Protein AF-A0A2S7T7I4-F1 (afdb_monomer_lite)

Secondary structure (DSSP, 8-state):
-HHHHT-TT----GGG-SSPPPHHHHHHHHHHHHHHHHHHHHHHHHHHHHHH-PPPHHHHHHHHTTSB-S-TTSTTB-TTSBPPBTTTEEEPPTT-TTS-TTSTTTTSEEEEEE--GGG-S-TTT----EEEEEGGG---SS-GGGSS-SS--SS-HHHHHHHHHHHHHHHHHT-SBPGGG-EEEEE-TTSS-SSS---SS-EEEEESBHHHHHHHHHHHHHHTTSS-GGGTHHHHHHHHHHHHHHHHHHHHHHTT-----TTSEEEEEE--SSTT---EEEEEEESS---EEEEETTEEEEESSEEEEEEEPSEEEEEEEEETTEEEEEEEEEEEEPPPPP-EEEEEE-TTSSEEEEEEEE--SPEEEEETTEEEEEESSSEEEEEPPSSEEEEEE-SSGGG-EEEEEEPPTTS-EEESSSBSSEEEEE----SEEEEEEEEETTS-EEEEEEEEEBTTBEEEE-TTSPSEEEEEEE-STT--EEEEEE-

Structure (mmCIF, N/CA/C/O backbone):
data_AF-A0A2S7T7I4-F1
#
_entry.id   AF-A0A2S7T7I4-F1
#
loop_
_atom_site.group_PDB
_atom_site.id
_atom_site.type_symbol
_atom_site.label_atom_id
_atom_site.label_alt_id
_atom_site.label_comp_id
_atom_site.label_asym_id
_atom_site.label_entity_id
_atom_site.label_seq_id
_atom_site.pdbx_PDB_ins_code
_atom_site.Cartn_x
_atom_site.Cartn_y
_atom_site.Cartn_z
_atom_site.occupancy
_atom_site.B_iso_or_equiv
_atom_site.auth_seq_id
_atom_site.auth_comp_id
_atom_site.auth_asym_id
_atom_site.auth_atom_id
_atom_site.pdbx_PDB_model_num
ATOM 1 N N . MET A 1 1 ? -4.030 12.729 -11.050 1.00 90.19 1 MET A N 1
ATOM 2 C CA . MET A 1 1 ? -5.182 13.279 -10.309 1.00 90.19 1 MET A CA 1
ATOM 3 C C . MET A 1 1 ? -5.536 14.670 -10.814 1.00 90.19 1 MET A C 1
ATOM 5 O O . MET A 1 1 ? -6.494 14.743 -11.556 1.00 90.19 1 MET A O 1
ATOM 9 N N . ASN A 1 2 ? -4.744 15.720 -10.558 1.00 94.31 2 ASN A N 1
ATOM 10 C CA . ASN A 1 2 ? -5.088 17.102 -10.966 1.00 94.31 2 ASN A CA 1
ATOM 11 C C . ASN A 1 2 ? -5.474 17.249 -12.443 1.00 94.31 2 ASN A C 1
ATOM 13 O O . ASN A 1 2 ? -6.540 17.762 -12.735 1.00 94.31 2 ASN A O 1
ATOM 17 N N . TYR A 1 3 ? -4.688 16.678 -13.365 1.00 95.38 3 TYR A N 1
ATOM 18 C CA . TYR A 1 3 ? -5.033 16.669 -14.795 1.00 95.38 3 TYR A CA 1
ATOM 19 C C . TYR A 1 3 ? -6.455 16.154 -15.079 1.00 95.38 3 TYR A C 1
ATOM 21 O O . TYR A 1 3 ? -7.136 16.678 -15.948 1.00 95.38 3 TYR A O 1
ATOM 29 N N . VAL A 1 4 ? -6.905 15.135 -14.340 1.00 96.69 4 VAL A N 1
ATOM 30 C CA . VAL A 1 4 ? -8.260 14.579 -14.443 1.00 96.69 4 VAL A CA 1
ATOM 31 C C . VAL A 1 4 ? -9.262 15.493 -13.737 1.00 96.69 4 VAL A C 1
ATOM 33 O O . VAL A 1 4 ? -10.273 15.843 -14.334 1.00 96.69 4 VAL A O 1
ATOM 36 N N . SER A 1 5 ? -8.990 15.913 -12.499 1.00 96.00 5 SER A N 1
ATOM 37 C CA . SER A 1 5 ? -9.888 16.766 -11.701 1.00 96.00 5 SER A CA 1
ATOM 38 C C . SER A 1 5 ? -10.201 18.112 -12.357 1.00 96.00 5 SER A C 1
ATOM 40 O O . SER A 1 5 ? -11.340 18.572 -12.283 1.00 96.00 5 SER A O 1
ATOM 42 N N . ASP A 1 6 ? -9.203 18.718 -12.999 1.00 96.00 6 ASP A N 1
ATOM 43 C CA . ASP A 1 6 ? -9.274 20.061 -13.582 1.00 96.00 6 ASP A CA 1
ATOM 44 C C . ASP A 1 6 ? -9.729 20.040 -15.048 1.00 96.00 6 ASP A C 1
ATOM 46 O O . ASP A 1 6 ? -9.914 21.091 -15.668 1.00 96.00 6 ASP A O 1
ATOM 50 N N . HIS A 1 7 ? -9.901 18.851 -15.635 1.00 96.81 7 HIS A N 1
ATOM 51 C CA . HIS A 1 7 ? -10.297 18.737 -17.029 1.00 96.81 7 HIS A CA 1
ATOM 52 C C . HIS A 1 7 ? -11.724 19.282 -17.235 1.00 96.81 7 HIS A C 1
ATOM 54 O O . HIS A 1 7 ? -12.641 18.863 -16.525 1.00 96.81 7 HIS A O 1
ATOM 60 N N . PRO A 1 8 ? -11.983 20.131 -18.251 1.00 96.00 8 PRO A N 1
ATOM 61 C CA . PRO A 1 8 ? -13.304 20.739 -18.464 1.00 96.00 8 PRO A CA 1
ATOM 62 C C . PRO A 1 8 ? -14.451 19.744 -18.693 1.00 96.00 8 PRO A C 1
ATOM 64 O O . PRO A 1 8 ? -15.617 20.089 -18.528 1.00 96.00 8 PRO A O 1
ATOM 67 N N . GLN A 1 9 ? -14.128 18.520 -19.118 1.00 96.12 9 GLN A N 1
ATOM 68 C CA . GLN A 1 9 ? -15.103 17.444 -19.341 1.00 96.12 9 GLN A CA 1
ATOM 69 C C . GLN A 1 9 ? -15.303 16.529 -18.123 1.00 96.12 9 GLN A C 1
ATOM 71 O O . GLN A 1 9 ? -16.079 15.579 -18.208 1.00 96.12 9 GLN A O 1
ATOM 76 N N . THR A 1 10 ? -14.626 16.787 -17.004 1.00 96.56 10 THR A N 1
ATOM 77 C CA . THR A 1 10 ? -14.820 16.016 -15.774 1.00 96.56 10 THR A CA 1
ATOM 78 C C . THR A 1 10 ? -16.104 16.445 -15.090 1.00 96.56 10 THR A C 1
ATOM 80 O O . THR A 1 10 ? -16.271 17.595 -14.686 1.00 96.56 10 THR A O 1
ATOM 83 N N . VAL A 1 11 ? -17.022 15.496 -14.930 1.00 95.88 11 VAL A N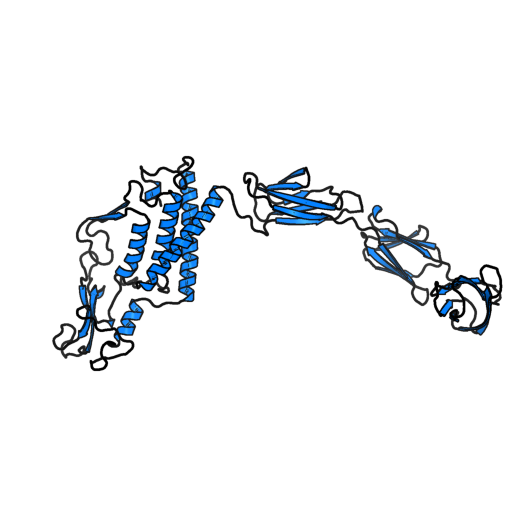 1
ATOM 84 C CA . VAL A 1 11 ? -18.246 15.691 -14.153 1.00 95.88 11 VAL A CA 1
ATOM 85 C C . VAL A 1 11 ? -17.977 15.206 -12.734 1.00 95.88 11 VAL A C 1
ATOM 87 O O . VAL A 1 11 ? -17.800 14.011 -12.515 1.00 95.88 11 VAL A O 1
ATOM 90 N N . LYS A 1 12 ? -17.946 16.129 -11.767 1.00 97.06 12 LYS A N 1
ATOM 91 C CA . LYS A 1 12 ? -17.581 15.844 -10.371 1.00 97.06 12 LYS A CA 1
ATOM 92 C C . LYS A 1 12 ? -18.700 15.119 -9.614 1.00 97.06 12 LYS A C 1
ATOM 94 O O . LYS A 1 12 ? -19.412 15.706 -8.804 1.00 97.06 12 LYS A O 1
ATOM 99 N N . ARG A 1 13 ? -18.865 13.833 -9.925 1.00 96.62 13 ARG A N 1
ATOM 100 C CA . ARG A 1 13 ? -19.711 12.856 -9.227 1.00 96.62 13 ARG A CA 1
ATOM 101 C C . ARG A 1 13 ? -18.819 11.731 -8.718 1.00 96.62 13 ARG A C 1
ATOM 103 O O . ARG A 1 13 ? -18.127 11.098 -9.512 1.00 96.62 13 ARG A O 1
ATOM 110 N N . ILE A 1 14 ? -18.820 11.492 -7.412 1.00 96.00 14 ILE A N 1
ATOM 111 C CA . ILE A 1 14 ? -18.028 10.412 -6.811 1.00 96.00 14 ILE A CA 1
ATOM 112 C C . ILE A 1 14 ? -18.575 9.069 -7.316 1.00 96.00 14 ILE A C 1
ATOM 114 O O . ILE A 1 14 ? -19.791 8.882 -7.376 1.00 96.00 14 ILE A O 1
ATOM 118 N N . LYS A 1 15 ? -17.698 8.150 -7.733 1.00 96.44 15 LYS A N 1
ATOM 119 C CA . LYS A 1 15 ? -18.071 6.879 -8.387 1.00 96.44 15 LYS A CA 1
ATOM 120 C C . LYS A 1 15 ? -18.861 7.066 -9.695 1.00 96.44 15 LYS A C 1
ATOM 122 O O . LYS A 1 15 ? -19.586 6.165 -10.113 1.00 96.44 15 LYS A O 1
ATOM 127 N N . GLY A 1 16 ? -18.796 8.246 -10.320 1.00 94.25 16 GLY A N 1
ATOM 128 C CA . GLY A 1 16 ? -19.509 8.563 -11.566 1.00 94.25 16 GLY A CA 1
ATOM 129 C C . GLY A 1 16 ? -21.034 8.674 -11.433 1.00 94.25 16 GLY A C 1
ATOM 130 O O . GLY A 1 16 ? -21.740 8.787 -12.436 1.00 94.25 16 GLY A O 1
ATOM 131 N N . SER A 1 17 ? -21.572 8.655 -10.210 1.00 91.31 17 SER A N 1
ATOM 132 C CA . SER A 1 17 ? -23.015 8.648 -9.934 1.00 91.31 17 SER A CA 1
ATOM 133 C C . SER A 1 17 ? -23.371 9.510 -8.713 1.00 91.31 17 SER A C 1
ATOM 135 O O . SER A 1 17 ? -22.506 10.136 -8.111 1.00 91.31 17 SER A O 1
ATOM 137 N N . GLY A 1 18 ? -24.657 9.614 -8.365 1.00 89.81 18 GLY A N 1
ATOM 138 C CA . GLY A 1 18 ? -25.099 10.446 -7.236 1.00 89.81 18 GLY A CA 1
ATOM 139 C C . GLY A 1 18 ? -25.110 11.940 -7.560 1.00 89.81 18 GLY A C 1
ATOM 140 O O . GLY A 1 18 ? -25.238 12.304 -8.726 1.00 89.81 18 GLY A O 1
ATOM 141 N N . GLU A 1 19 ? -25.036 12.809 -6.550 1.00 92.44 19 GLU A N 1
ATOM 142 C CA . GLU A 1 19 ? -25.083 14.271 -6.706 1.00 92.44 19 GLU A CA 1
ATOM 143 C C . GLU A 1 19 ? -23.752 14.871 -7.184 1.00 92.44 19 GLU A C 1
ATOM 145 O O . GLU A 1 19 ? -22.698 14.242 -7.109 1.00 92.44 19 GLU A O 1
ATOM 150 N N . LEU A 1 20 ? -23.812 16.094 -7.725 1.00 96.56 20 LEU A N 1
ATOM 151 C CA . LEU A 1 20 ? -22.598 16.854 -8.017 1.00 96.56 20 LEU A CA 1
ATOM 152 C C . LEU A 1 20 ? -21.998 17.333 -6.701 1.00 96.56 20 LEU A C 1
ATOM 154 O O . LEU A 1 20 ? -22.704 17.937 -5.895 1.00 96.56 20 LEU A O 1
ATOM 158 N N . VAL A 1 21 ? -20.701 17.111 -6.525 1.00 97.25 21 VAL A N 1
ATOM 159 C CA . VAL A 1 21 ? -19.963 17.618 -5.368 1.00 97.25 21 VAL A CA 1
ATOM 160 C C . VAL A 1 21 ? -19.244 18.919 -5.713 1.00 97.25 21 VAL A C 1
ATOM 162 O O . VAL A 1 21 ? -18.964 19.211 -6.878 1.00 97.25 21 VAL A O 1
ATOM 165 N N . SER A 1 22 ? -18.948 19.718 -4.688 1.00 97.69 22 SER A N 1
ATOM 166 C CA . SER A 1 22 ? -18.117 20.917 -4.852 1.00 97.69 22 SER A CA 1
ATOM 167 C C . SER A 1 22 ? -16.674 20.555 -5.220 1.00 97.69 22 SER A C 1
ATOM 169 O O . SER A 1 22 ? -16.217 19.449 -4.937 1.00 97.69 22 SER A O 1
ATOM 171 N N . ASP A 1 23 ? -15.926 21.505 -5.790 1.00 96.81 23 ASP A N 1
ATOM 172 C CA . ASP A 1 23 ? -14.501 21.311 -6.094 1.00 96.81 23 ASP A CA 1
ATOM 173 C C . ASP A 1 23 ? -13.697 20.920 -4.851 1.00 96.81 23 ASP A C 1
ATOM 175 O O . ASP A 1 23 ? -12.910 19.981 -4.895 1.00 96.81 23 ASP A O 1
ATOM 179 N N . LEU A 1 24 ? -13.961 21.588 -3.723 1.00 97.50 24 LEU A N 1
ATOM 180 C CA . LEU A 1 24 ? -13.293 21.298 -2.458 1.00 97.50 24 LEU A CA 1
ATOM 181 C C . LEU A 1 24 ? -13.583 19.872 -1.979 1.00 97.50 24 LEU A C 1
ATOM 183 O O . LEU A 1 24 ? -12.673 19.164 -1.557 1.00 97.50 24 LEU A O 1
ATOM 187 N N . GLU A 1 25 ? -14.844 19.447 -2.033 1.00 97.06 25 GLU A N 1
ATOM 188 C CA . GLU A 1 25 ? -15.222 18.096 -1.623 1.00 97.06 25 GLU A CA 1
ATOM 189 C C . GLU A 1 25 ? -14.610 17.035 -2.546 1.00 97.06 25 GLU A C 1
ATOM 191 O O . GLU A 1 25 ? -14.086 16.034 -2.056 1.00 97.06 25 GLU A O 1
ATOM 196 N N . TRP A 1 26 ? -14.628 17.271 -3.862 1.00 97.94 26 TRP A N 1
ATOM 197 C CA . TRP A 1 26 ? -13.966 16.414 -4.845 1.00 97.94 26 TRP A CA 1
ATOM 198 C C . TRP A 1 26 ? -12.483 16.253 -4.527 1.00 97.94 26 TRP A C 1
ATOM 200 O O . TRP A 1 26 ? -12.007 15.126 -4.421 1.00 97.94 26 TRP A O 1
ATOM 210 N N . ASP A 1 27 ? -11.766 17.358 -4.324 1.00 97.50 27 ASP A N 1
ATOM 211 C CA . ASP A 1 27 ? -10.329 17.329 -4.070 1.00 97.50 27 ASP A CA 1
ATOM 212 C C . ASP A 1 27 ? -10.009 16.611 -2.758 1.00 97.50 27 ASP A C 1
ATOM 214 O O . ASP A 1 27 ? -9.166 15.714 -2.741 1.00 97.50 27 ASP A O 1
ATOM 218 N N . VAL A 1 28 ? -10.715 16.928 -1.667 1.00 97.25 28 VAL A N 1
ATOM 219 C CA . VAL A 1 28 ? -10.497 16.271 -0.367 1.00 97.25 28 VAL A CA 1
ATOM 220 C C . VAL A 1 28 ? -10.703 14.760 -0.477 1.00 97.25 28 VAL A C 1
ATOM 222 O O . VAL A 1 28 ? -9.839 13.992 -0.048 1.00 97.25 28 VAL A O 1
ATOM 225 N N . LYS A 1 29 ? -11.806 14.318 -1.093 1.00 97.38 29 LYS A N 1
ATOM 226 C CA . LYS A 1 29 ? -12.109 12.890 -1.252 1.00 97.38 29 LYS A CA 1
ATOM 227 C C . LYS A 1 29 ? -11.118 12.197 -2.196 1.00 97.38 29 LYS A C 1
ATOM 229 O O . LYS A 1 29 ? -10.624 11.114 -1.879 1.00 97.38 29 LYS A O 1
ATOM 234 N N . ALA A 1 30 ? -10.763 12.840 -3.310 1.00 97.62 30 ALA A N 1
ATOM 235 C CA . ALA A 1 30 ? -9.796 12.327 -4.279 1.00 97.62 30 ALA A CA 1
ATOM 236 C C . ALA A 1 30 ? -8.415 12.115 -3.647 1.00 97.62 30 ALA A C 1
ATOM 238 O O . ALA A 1 30 ? -7.796 11.064 -3.827 1.00 97.62 30 ALA A O 1
ATOM 239 N N . TYR A 1 31 ? -7.929 13.107 -2.896 1.00 97.94 31 TYR A N 1
ATOM 240 C CA . TYR A 1 31 ? -6.630 13.040 -2.234 1.00 97.94 31 TYR A CA 1
ATOM 241 C C . TYR A 1 31 ? -6.622 12.085 -1.042 1.00 97.94 31 TYR A C 1
ATOM 243 O O . TYR A 1 31 ? -5.597 11.440 -0.829 1.00 97.94 31 TYR A O 1
ATOM 251 N N . LEU A 1 32 ? -7.734 11.939 -0.313 1.00 97.12 32 LEU A N 1
ATOM 252 C CA . LEU A 1 32 ? -7.850 10.927 0.739 1.00 97.12 32 LEU A CA 1
ATOM 253 C C . LEU A 1 32 ? -7.680 9.517 0.154 1.00 97.12 32 LEU A C 1
ATOM 255 O O . LEU A 1 32 ? -6.796 8.778 0.587 1.00 97.12 32 LEU A O 1
ATOM 259 N N . ALA A 1 33 ? -8.465 9.177 -0.874 1.00 97.94 33 ALA A N 1
ATOM 260 C CA . ALA A 1 33 ? -8.401 7.863 -1.515 1.00 97.94 33 ALA A CA 1
ATOM 261 C C . ALA A 1 33 ? -7.038 7.606 -2.176 1.00 97.94 33 ALA A C 1
ATOM 263 O O . ALA A 1 33 ? -6.411 6.569 -1.956 1.00 97.94 33 ALA A O 1
ATOM 264 N N . MET A 1 34 ? -6.544 8.568 -2.962 1.00 98.44 34 MET A N 1
ATOM 265 C CA . MET A 1 34 ? -5.266 8.432 -3.664 1.00 98.44 34 MET A CA 1
ATOM 266 C C . MET A 1 34 ? -4.089 8.368 -2.689 1.00 98.44 34 MET A C 1
ATOM 268 O O . MET A 1 34 ? -3.216 7.518 -2.833 1.00 98.44 34 MET A O 1
ATOM 272 N N . GLY A 1 35 ? -4.058 9.251 -1.690 1.00 98.19 35 GLY A N 1
ATOM 273 C CA . GLY A 1 35 ? -2.992 9.309 -0.694 1.00 98.19 35 GLY A CA 1
ATOM 274 C C . GLY A 1 35 ? -2.887 8.021 0.118 1.00 98.19 35 GLY A C 1
ATOM 275 O O . GLY A 1 35 ? -1.785 7.485 0.246 1.00 98.19 35 GLY A O 1
ATOM 276 N N . GLY A 1 36 ? -4.025 7.493 0.588 1.00 97.44 36 GLY A N 1
ATOM 277 C CA . GLY A 1 36 ? -4.090 6.202 1.279 1.00 97.44 36 GLY A CA 1
ATOM 278 C C . GLY A 1 36 ? -3.546 5.063 0.417 1.00 97.44 36 GLY A C 1
ATOM 279 O O . GLY A 1 36 ? -2.611 4.375 0.818 1.00 97.44 36 GLY A O 1
ATOM 280 N N . ALA A 1 37 ? -4.019 4.949 -0.828 1.00 98.62 37 ALA A N 1
ATOM 281 C CA . ALA A 1 37 ? -3.547 3.917 -1.751 1.00 98.62 37 ALA A CA 1
ATOM 282 C C . ALA A 1 37 ? -2.042 4.018 -2.060 1.00 98.62 37 ALA A C 1
ATOM 284 O O . ALA A 1 37 ? -1.359 2.998 -2.160 1.00 98.62 37 ALA A O 1
ATOM 285 N N . MET A 1 38 ? -1.491 5.231 -2.207 1.00 98.62 38 MET A N 1
ATOM 286 C CA . MET A 1 38 ? -0.046 5.410 -2.405 1.00 98.62 38 MET A CA 1
ATOM 287 C C . MET A 1 38 ? 0.746 5.003 -1.161 1.00 98.62 38 MET A C 1
ATOM 289 O O . MET A 1 38 ? 1.823 4.416 -1.289 1.00 98.62 38 MET A O 1
ATOM 293 N N . HIS A 1 39 ? 0.228 5.279 0.036 1.00 98.44 39 HIS A N 1
ATOM 294 C CA . HIS A 1 39 ? 0.868 4.856 1.276 1.00 98.44 39 HIS A CA 1
ATOM 295 C C . HIS A 1 39 ? 0.902 3.327 1.397 1.00 98.44 39 HIS A C 1
ATOM 297 O O . HIS A 1 39 ? 1.975 2.749 1.585 1.00 98.44 39 HIS A O 1
ATOM 303 N N . ASP A 1 40 ? -0.229 2.661 1.171 1.00 98.50 40 ASP A N 1
ATOM 304 C CA . ASP A 1 40 ? -0.330 1.199 1.241 1.00 98.50 40 ASP A CA 1
ATOM 305 C C . ASP A 1 40 ? 0.501 0.507 0.152 1.00 98.50 40 ASP A C 1
ATOM 307 O O . ASP A 1 40 ? 1.153 -0.517 0.399 1.00 98.50 40 ASP A O 1
ATOM 311 N N . ALA A 1 41 ? 0.571 1.107 -1.043 1.00 98.75 41 ALA A N 1
ATOM 312 C CA . ALA A 1 41 ? 1.465 0.664 -2.106 1.00 98.75 41 ALA A CA 1
ATOM 313 C C . ALA A 1 41 ? 2.936 0.749 -1.691 1.00 98.75 41 ALA A C 1
ATOM 315 O O . ALA A 1 41 ? 3.707 -0.166 -2.007 1.00 98.75 41 ALA A O 1
ATOM 316 N N . ALA A 1 42 ? 3.329 1.794 -0.956 1.00 98.44 42 ALA A N 1
ATOM 317 C CA . ALA A 1 42 ? 4.672 1.920 -0.406 1.00 98.44 42 ALA A CA 1
ATOM 318 C C . ALA A 1 42 ? 4.948 0.834 0.641 1.00 98.44 42 ALA A C 1
ATOM 320 O O . ALA A 1 42 ? 5.901 0.070 0.486 1.00 98.44 42 ALA A O 1
ATOM 321 N N . VAL A 1 43 ? 4.099 0.708 1.664 1.00 98.56 43 VAL A N 1
ATOM 322 C CA . VAL A 1 43 ? 4.278 -0.279 2.744 1.00 98.56 43 VAL A CA 1
ATOM 323 C C . VAL A 1 43 ? 4.402 -1.691 2.173 1.00 98.56 43 VAL A C 1
ATOM 325 O O . VAL A 1 43 ? 5.373 -2.398 2.454 1.00 98.56 43 VAL A O 1
ATOM 328 N N . THR A 1 44 ? 3.480 -2.071 1.288 1.00 98.44 44 THR A N 1
ATOM 329 C CA . THR A 1 44 ? 3.467 -3.398 0.662 1.00 98.44 44 THR A CA 1
ATOM 330 C C . THR A 1 44 ? 4.702 -3.622 -0.207 1.00 98.44 44 THR A C 1
ATOM 332 O O . THR A 1 44 ? 5.388 -4.636 -0.074 1.00 98.44 44 THR A O 1
ATOM 335 N N . THR A 1 45 ? 5.034 -2.666 -1.082 1.00 98.56 45 THR A N 1
ATOM 336 C CA . THR A 1 45 ? 6.186 -2.791 -1.988 1.00 98.56 45 THR A CA 1
ATOM 337 C C . THR A 1 45 ? 7.494 -2.916 -1.214 1.00 98.56 45 THR A C 1
ATOM 339 O O . THR A 1 45 ? 8.322 -3.764 -1.551 1.00 98.56 45 THR A O 1
ATOM 342 N N . TRP A 1 46 ? 7.707 -2.085 -0.191 1.00 98.44 46 TRP A N 1
ATOM 343 C CA . TRP A 1 46 ? 8.934 -2.133 0.604 1.00 98.44 46 TRP A CA 1
ATOM 344 C C . TRP A 1 46 ? 8.999 -3.373 1.493 1.00 98.44 46 TRP A C 1
ATOM 346 O O . TRP A 1 46 ? 10.085 -3.932 1.635 1.00 98.44 46 TRP A O 1
ATOM 356 N N . GLY A 1 47 ? 7.865 -3.858 2.008 1.00 98.31 47 GLY A N 1
ATOM 357 C CA . GLY A 1 47 ? 7.794 -5.145 2.701 1.00 98.31 47 GLY A CA 1
ATOM 358 C C . GLY A 1 47 ? 8.252 -6.301 1.808 1.00 98.31 47 GLY A C 1
ATOM 359 O O . GLY A 1 47 ? 9.125 -7.077 2.193 1.00 98.31 47 GLY A O 1
ATOM 360 N N . VAL A 1 48 ? 7.745 -6.363 0.571 1.00 98.31 48 VAL A N 1
ATOM 361 C CA . VAL A 1 48 ? 8.153 -7.371 -0.425 1.00 98.31 48 VAL A CA 1
ATOM 362 C C . VAL A 1 48 ? 9.637 -7.231 -0.782 1.00 98.31 48 VAL A C 1
ATOM 364 O O . VAL A 1 48 ? 10.367 -8.220 -0.774 1.00 98.31 48 VAL A O 1
ATOM 367 N N . LYS A 1 49 ? 10.109 -6.008 -1.049 1.00 98.19 49 LYS A N 1
ATOM 368 C CA . LYS A 1 49 ? 11.523 -5.742 -1.363 1.00 98.19 49 LYS A CA 1
ATOM 369 C C . LYS A 1 49 ? 12.459 -6.174 -0.241 1.00 98.19 49 LYS A C 1
ATOM 371 O O . LYS A 1 49 ? 13.468 -6.814 -0.518 1.00 98.19 49 LYS A O 1
ATOM 376 N N . GLY A 1 50 ? 12.116 -5.837 1.001 1.00 97.31 50 GLY A N 1
ATOM 377 C CA . GLY A 1 50 ? 12.895 -6.220 2.175 1.00 97.31 50 GLY A CA 1
ATOM 378 C C . GLY A 1 50 ? 12.906 -7.729 2.409 1.00 97.31 50 GLY A C 1
ATOM 379 O O . GLY A 1 50 ? 13.926 -8.266 2.824 1.00 97.31 50 GLY A O 1
ATOM 380 N N . TYR A 1 51 ? 11.804 -8.421 2.108 1.00 98.00 51 TYR A N 1
ATOM 381 C CA . TYR A 1 51 ? 11.715 -9.871 2.269 1.00 98.00 51 TYR A CA 1
ATOM 382 C C . TYR A 1 51 ? 12.550 -10.646 1.239 1.00 98.00 51 TYR A C 1
ATOM 384 O O . TYR A 1 51 ? 13.240 -11.595 1.604 1.00 98.00 51 TYR A O 1
ATOM 392 N N . TYR A 1 52 ? 12.480 -10.270 -0.043 1.00 97.38 52 TYR A N 1
ATOM 393 C CA . TYR A 1 52 ? 13.138 -11.026 -1.118 1.00 97.38 52 TYR A CA 1
ATOM 394 C C . TYR A 1 52 ? 14.578 -10.595 -1.409 1.00 97.38 52 TYR A C 1
ATOM 396 O O . TYR A 1 52 ? 15.315 -11.389 -1.988 1.00 97.38 52 TYR A O 1
ATOM 404 N N . ASP A 1 53 ? 14.956 -9.354 -1.083 1.00 96.69 53 ASP A N 1
ATOM 405 C CA . ASP A 1 53 ? 16.285 -8.770 -1.340 1.00 96.69 53 ASP A CA 1
ATOM 406 C C . ASP A 1 53 ? 16.844 -9.070 -2.751 1.00 96.69 53 ASP A C 1
ATOM 408 O O . ASP A 1 53 ? 17.990 -9.460 -2.967 1.00 96.69 53 ASP A O 1
ATOM 412 N N . TYR A 1 54 ? 15.969 -8.962 -3.750 1.00 96.56 54 TYR A N 1
ATOM 413 C CA . TYR A 1 54 ? 16.238 -9.436 -5.103 1.00 96.56 54 TYR A CA 1
ATOM 414 C C . TYR A 1 54 ? 17.204 -8.528 -5.883 1.00 96.56 54 TYR A C 1
ATOM 416 O O . TYR A 1 54 ? 17.107 -7.297 -5.846 1.00 96.56 54 TYR A O 1
ATOM 424 N N . ILE A 1 55 ? 18.098 -9.148 -6.656 1.00 96.12 55 ILE A N 1
ATOM 425 C CA . ILE A 1 55 ? 19.157 -8.488 -7.435 1.00 96.12 55 ILE A CA 1
ATOM 426 C C . ILE A 1 55 ? 18.618 -7.565 -8.547 1.00 96.12 55 ILE A C 1
ATOM 428 O O . ILE A 1 55 ? 17.534 -7.767 -9.094 1.00 96.12 55 ILE A O 1
ATOM 432 N N . ARG A 1 56 ? 19.404 -6.547 -8.927 1.00 97.12 56 ARG A N 1
ATOM 433 C CA . ARG A 1 56 ? 19.119 -5.645 -10.059 1.00 97.12 56 ARG A CA 1
ATOM 434 C C . ARG A 1 56 ? 19.765 -6.124 -11.369 1.00 97.12 56 ARG A C 1
ATOM 436 O O . ARG A 1 56 ? 20.838 -6.730 -11.314 1.00 97.12 56 ARG A O 1
ATOM 443 N N . PRO A 1 57 ? 19.196 -5.786 -12.548 1.00 96.69 57 PRO A N 1
ATOM 444 C CA . PRO A 1 57 ? 19.737 -6.203 -13.847 1.00 96.69 57 PRO A CA 1
ATOM 445 C C . PRO A 1 57 ? 21.215 -5.879 -14.058 1.00 96.69 57 PRO A C 1
ATOM 447 O O . PRO A 1 57 ? 21.957 -6.746 -14.499 1.00 96.69 57 PRO A O 1
ATOM 450 N N . VAL A 1 58 ? 21.670 -4.677 -13.683 1.00 96.31 58 VAL A N 1
ATOM 451 C CA . VAL A 1 58 ? 23.080 -4.281 -13.854 1.00 96.31 58 VAL A CA 1
ATOM 452 C C . VAL A 1 58 ? 24.038 -5.212 -13.110 1.00 96.31 58 VAL A C 1
ATOM 454 O O . VAL A 1 58 ? 25.046 -5.635 -13.668 1.00 96.31 58 VAL A O 1
ATOM 457 N N . SER A 1 59 ? 23.701 -5.596 -11.878 1.00 95.44 59 SER A N 1
ATOM 458 C CA . SER A 1 59 ? 24.506 -6.524 -11.084 1.00 95.44 59 SER A CA 1
ATOM 459 C C . SER A 1 59 ? 24.458 -7.935 -11.666 1.00 95.44 59 SER A C 1
ATOM 461 O O . SER A 1 59 ? 25.497 -8.578 -11.784 1.00 95.44 59 SER A O 1
ATOM 463 N N . ALA A 1 60 ? 23.273 -8.401 -12.070 1.00 96.06 60 ALA A N 1
ATOM 464 C CA . ALA A 1 60 ? 23.096 -9.733 -12.639 1.00 96.06 60 ALA A CA 1
ATOM 465 C C . ALA A 1 60 ? 23.837 -9.892 -13.978 1.00 96.06 60 ALA A C 1
ATOM 467 O O . ALA A 1 60 ? 24.595 -10.843 -14.146 1.00 96.06 60 ALA A O 1
ATOM 468 N N . ILE A 1 61 ? 23.668 -8.948 -14.909 1.00 97.00 61 ILE A N 1
ATOM 469 C CA . ILE A 1 61 ? 24.295 -8.986 -16.239 1.00 97.00 61 ILE A CA 1
ATOM 470 C C . ILE A 1 61 ? 25.817 -8.946 -16.110 1.00 97.00 61 ILE A C 1
ATOM 472 O O . ILE A 1 61 ? 26.496 -9.799 -16.677 1.00 97.00 61 ILE A O 1
ATOM 476 N N . ARG A 1 62 ? 26.363 -8.018 -15.313 1.00 96.50 62 ARG A N 1
ATOM 477 C CA . ARG A 1 62 ? 27.818 -7.908 -15.133 1.00 96.50 62 ARG A CA 1
ATOM 478 C C . ARG A 1 62 ? 28.417 -9.120 -14.421 1.00 96.50 62 ARG A C 1
ATOM 480 O O . ARG A 1 62 ? 29.524 -9.524 -14.755 1.00 96.50 62 ARG A O 1
ATOM 487 N N . TYR A 1 63 ? 27.690 -9.727 -13.482 1.00 96.75 63 TYR A N 1
ATOM 488 C CA . TYR A 1 63 ? 28.112 -10.980 -12.852 1.00 96.75 63 TYR A CA 1
AT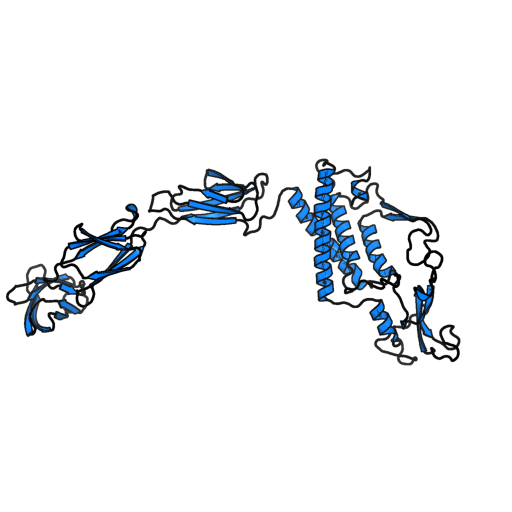OM 489 C C . TYR A 1 63 ? 28.131 -12.148 -13.850 1.00 96.75 63 TYR A C 1
ATOM 491 O O . TYR A 1 63 ? 29.096 -12.909 -13.896 1.00 96.75 63 TYR A O 1
ATOM 499 N N . MET A 1 64 ? 27.089 -12.277 -14.677 1.00 97.56 64 MET A N 1
ATOM 500 C CA . MET A 1 64 ? 26.994 -13.327 -15.697 1.00 97.56 64 MET A CA 1
ATOM 501 C C . MET A 1 64 ? 27.958 -13.106 -16.875 1.00 97.56 64 MET A C 1
ATOM 503 O O . MET A 1 64 ? 28.302 -14.059 -17.563 1.00 97.56 64 MET A O 1
ATOM 507 N N . ALA A 1 65 ? 28.470 -11.892 -17.087 1.00 97.31 65 ALA A N 1
ATOM 508 C CA . ALA A 1 65 ? 29.446 -11.578 -18.138 1.00 97.31 65 ALA A CA 1
ATOM 509 C C . ALA A 1 65 ? 30.826 -12.259 -17.974 1.00 97.31 65 ALA A C 1
ATOM 511 O O . ALA A 1 65 ? 31.715 -12.051 -18.797 1.00 97.31 65 ALA A O 1
ATOM 512 N N . ARG A 1 66 ? 31.016 -13.082 -16.934 1.00 95.50 66 ARG A N 1
ATOM 513 C CA . ARG A 1 66 ? 32.220 -13.899 -16.701 1.00 95.50 66 ARG A CA 1
ATOM 514 C C . ARG A 1 66 ? 32.481 -14.983 -17.751 1.00 95.50 66 ARG A C 1
ATOM 516 O O . ARG A 1 66 ? 33.599 -15.481 -17.832 1.00 95.50 66 ARG A O 1
ATOM 523 N N . GLY A 1 67 ? 31.466 -15.356 -18.523 1.00 97.12 67 GLY A N 1
ATOM 524 C CA . GLY A 1 67 ? 31.550 -16.403 -19.532 1.00 97.12 67 GLY A CA 1
ATOM 525 C C . GLY A 1 67 ? 30.223 -16.593 -20.258 1.00 97.12 67 GLY A C 1
ATOM 526 O O . GLY A 1 67 ? 29.236 -15.926 -19.939 1.00 97.12 67 GLY A O 1
ATOM 527 N N . GLN A 1 68 ? 30.209 -17.480 -21.250 1.00 98.00 68 GLN A N 1
ATOM 528 C CA . GLN A 1 68 ? 29.003 -17.872 -21.970 1.00 98.00 68 GLN A CA 1
ATOM 529 C C . GLN A 1 68 ? 28.483 -19.230 -21.488 1.00 98.00 68 GLN A C 1
ATOM 531 O O . GLN A 1 68 ? 29.278 -20.106 -21.168 1.00 98.00 68 GLN A O 1
ATOM 536 N N . SER A 1 69 ? 27.165 -19.420 -21.435 1.00 98.25 69 SER A N 1
ATOM 537 C CA . SER A 1 69 ? 26.533 -20.645 -20.905 1.00 98.25 69 SER A CA 1
ATOM 538 C C . SER A 1 69 ? 25.857 -21.525 -21.963 1.00 98.25 69 SER A C 1
ATOM 540 O O . SER A 1 69 ? 25.201 -22.508 -21.621 1.00 98.25 69 SER A O 1
ATOM 542 N N . SER A 1 70 ? 26.008 -21.202 -23.249 1.00 98.06 70 SER A N 1
ATOM 543 C CA . SER A 1 70 ? 25.310 -21.878 -24.349 1.00 98.06 70 SER A CA 1
ATOM 544 C C . SER A 1 70 ? 25.988 -23.156 -24.831 1.00 98.06 70 SER A C 1
ATOM 546 O O . SER A 1 70 ? 25.284 -24.112 -25.151 1.00 98.06 70 SER A O 1
ATOM 548 N N . ASP A 1 71 ? 27.321 -23.186 -24.905 1.00 97.31 71 ASP A N 1
ATOM 549 C CA . ASP A 1 71 ? 28.053 -24.334 -25.452 1.00 97.31 71 ASP A CA 1
ATOM 550 C C . ASP A 1 71 ? 29.352 -24.612 -24.670 1.00 97.31 71 ASP A C 1
ATOM 552 O O . ASP A 1 71 ? 30.277 -23.799 -24.727 1.00 97.31 71 ASP A O 1
ATOM 556 N N . PRO A 1 72 ? 29.475 -25.756 -23.971 1.00 97.62 72 PRO A N 1
ATOM 557 C CA . PRO A 1 72 ? 30.691 -26.117 -23.243 1.00 97.62 72 PRO A CA 1
ATOM 558 C C . PRO A 1 72 ? 31.926 -26.358 -24.118 1.00 97.62 72 PRO A C 1
ATOM 560 O O . PRO A 1 72 ? 33.031 -26.431 -23.580 1.00 97.62 72 PRO A O 1
ATOM 563 N N . ALA A 1 73 ? 31.772 -26.496 -25.438 1.00 97.25 73 ALA A N 1
ATOM 564 C CA . ALA A 1 73 ? 32.885 -26.653 -26.372 1.00 97.25 73 ALA A CA 1
ATOM 565 C C . ALA A 1 73 ? 33.459 -25.316 -26.874 1.00 97.25 73 ALA A C 1
ATOM 567 O O . ALA A 1 73 ? 34.552 -25.304 -27.444 1.00 97.25 73 ALA A O 1
ATOM 568 N N . LEU A 1 74 ? 32.750 -24.199 -26.679 1.00 95.62 74 LEU A N 1
ATOM 569 C CA . LEU A 1 74 ? 33.221 -22.873 -27.078 1.00 95.62 74 LEU A CA 1
ATOM 570 C C . LEU A 1 74 ? 34.101 -22.228 -25.991 1.00 95.62 74 LEU A C 1
ATOM 572 O O . LEU A 1 74 ? 33.982 -22.565 -24.808 1.00 95.62 74 LEU A O 1
ATOM 576 N N . PRO A 1 75 ? 34.972 -21.267 -26.361 1.00 94.44 75 PRO A N 1
ATOM 577 C CA . PRO A 1 75 ? 35.750 -20.499 -25.396 1.00 94.44 75 PRO A CA 1
ATOM 578 C C . PRO A 1 75 ? 34.883 -19.827 -24.326 1.00 94.44 75 PRO A C 1
ATOM 580 O O . PRO A 1 75 ? 33.701 -19.542 -24.535 1.00 94.44 75 PRO A O 1
ATOM 583 N N . SER A 1 76 ? 35.508 -19.548 -23.179 1.00 95.06 76 SER A N 1
ATOM 584 C CA . SER A 1 76 ? 34.897 -18.820 -22.061 1.00 95.06 76 SER A CA 1
ATOM 585 C C . SER A 1 76 ? 33.585 -19.426 -21.561 1.00 95.06 76 SER A C 1
ATOM 587 O O . SER A 1 76 ? 32.714 -18.692 -21.100 1.00 95.06 76 SER A O 1
ATOM 589 N N . PHE A 1 77 ? 33.415 -20.749 -21.656 1.00 98.06 77 PHE A N 1
ATOM 590 C CA . PHE A 1 77 ? 32.242 -21.405 -21.093 1.00 98.06 77 PHE A CA 1
ATOM 591 C C . PHE A 1 77 ? 32.192 -21.246 -19.566 1.00 98.06 77 PHE A C 1
ATOM 593 O O . PHE A 1 77 ? 33.142 -21.598 -18.865 1.00 98.06 77 PHE A O 1
ATOM 600 N N . ASP A 1 78 ? 31.059 -20.773 -19.055 1.00 98.00 78 ASP A N 1
ATOM 601 C CA . ASP A 1 78 ? 30.719 -20.755 -17.634 1.00 98.00 78 ASP A CA 1
ATOM 602 C C . ASP A 1 78 ? 29.239 -21.159 -17.494 1.00 98.00 78 ASP A C 1
ATOM 604 O O . ASP A 1 78 ? 28.376 -20.517 -18.100 1.00 98.00 78 ASP A O 1
ATOM 608 N N . PRO A 1 79 ? 28.896 -22.195 -16.703 1.00 97.25 79 PRO A N 1
ATOM 609 C CA . PRO A 1 79 ? 27.511 -22.659 -16.553 1.00 97.25 79 PRO A CA 1
ATOM 610 C C . PRO A 1 79 ? 26.569 -21.615 -15.932 1.00 97.25 79 PRO A C 1
ATOM 612 O O . PRO A 1 79 ? 25.350 -21.761 -15.992 1.00 97.25 79 PRO A O 1
ATOM 615 N N . HIS A 1 80 ? 27.116 -20.561 -15.336 1.00 96.81 80 HIS A N 1
ATOM 616 C CA . HIS A 1 80 ? 26.388 -19.424 -14.789 1.00 96.81 80 HIS A CA 1
ATOM 617 C C . HIS A 1 80 ? 26.663 -18.125 -15.573 1.00 96.81 80 HIS A C 1
ATOM 619 O O . HIS A 1 80 ? 26.496 -17.023 -15.036 1.00 96.81 80 HIS A O 1
ATOM 625 N N . GLY A 1 81 ? 27.170 -18.255 -16.797 1.00 97.56 81 GLY A N 1
ATOM 626 C CA . GLY A 1 81 ? 27.421 -17.168 -17.727 1.00 97.56 81 GLY A CA 1
ATOM 627 C C . GLY A 1 81 ? 26.175 -16.717 -18.491 1.00 97.56 81 GLY A C 1
ATOM 628 O O . GLY A 1 81 ? 25.086 -17.281 -18.343 1.00 97.56 81 GLY A O 1
ATOM 629 N N . LEU A 1 82 ? 26.335 -15.714 -19.353 1.00 98.12 82 LEU A N 1
ATOM 630 C CA . LEU A 1 82 ? 25.266 -15.271 -20.253 1.00 98.12 82 LEU A CA 1
ATOM 631 C C . LEU A 1 82 ? 25.061 -16.275 -21.402 1.00 98.12 82 LEU A C 1
ATOM 633 O O . LEU A 1 82 ? 26.039 -16.787 -21.945 1.00 98.12 82 LEU A O 1
ATOM 637 N N . PRO A 1 83 ? 23.822 -16.542 -21.837 1.00 97.94 83 PRO A N 1
ATOM 638 C CA . PRO A 1 83 ? 23.606 -17.309 -23.056 1.00 97.94 83 PRO A CA 1
ATOM 639 C C . PRO A 1 83 ? 24.055 -16.495 -24.277 1.00 97.94 83 PRO A C 1
ATOM 641 O O . PRO A 1 83 ? 23.831 -15.286 -24.339 1.00 97.94 83 PRO A O 1
ATOM 644 N N . LEU A 1 84 ? 24.639 -17.159 -25.272 1.00 98.31 84 LEU A N 1
ATOM 645 C CA . LEU A 1 84 ? 24.871 -16.579 -26.591 1.00 98.31 84 LEU A CA 1
ATOM 646 C C . LEU A 1 84 ? 23.537 -16.424 -27.324 1.00 98.31 84 LEU A C 1
ATOM 648 O O . LEU A 1 84 ? 22.743 -17.363 -27.419 1.00 98.31 84 LEU A O 1
ATOM 652 N N . ILE A 1 85 ? 23.306 -15.229 -27.857 1.00 98.12 85 ILE A N 1
ATOM 653 C CA . ILE A 1 85 ? 22.125 -14.878 -28.642 1.00 98.12 85 ILE A CA 1
ATOM 654 C C . ILE A 1 85 ? 22.629 -14.150 -29.890 1.00 98.12 85 ILE A C 1
ATOM 656 O O . ILE A 1 85 ? 23.089 -13.014 -29.761 1.00 98.12 85 ILE A O 1
ATOM 660 N N . PRO A 1 86 ? 22.561 -14.764 -31.086 1.00 97.44 86 PRO A N 1
ATOM 661 C CA . PRO A 1 86 ? 23.062 -14.147 -32.312 1.00 97.44 86 PRO A CA 1
ATOM 662 C C . PRO A 1 86 ? 22.520 -12.727 -32.515 1.00 97.44 86 PRO A C 1
ATOM 664 O O . PRO A 1 86 ? 21.313 -12.501 -32.410 1.00 97.44 86 PRO A O 1
ATOM 667 N N . GLY A 1 87 ? 23.414 -11.774 -32.784 1.00 97.19 87 GLY A N 1
ATOM 668 C CA . GLY A 1 87 ? 23.087 -10.357 -32.956 1.00 97.19 87 GLY A CA 1
ATOM 669 C C . GLY A 1 87 ? 22.827 -9.571 -31.666 1.00 97.19 87 GLY A C 1
ATOM 670 O O . GLY A 1 87 ? 22.547 -8.379 -31.752 1.00 97.19 87 GLY A O 1
ATOM 671 N N . LEU A 1 88 ? 22.914 -10.196 -30.484 1.00 97.81 88 LEU A N 1
ATOM 672 C CA . LEU A 1 88 ? 22.663 -9.540 -29.192 1.00 97.81 88 LEU A CA 1
ATOM 673 C C . LEU A 1 88 ? 23.728 -9.837 -28.132 1.00 97.81 88 LEU A C 1
ATOM 675 O O . LEU A 1 88 ? 24.167 -8.913 -27.452 1.00 97.81 88 LEU A O 1
ATOM 679 N N . ILE A 1 89 ? 24.130 -11.100 -27.977 1.00 98.31 89 ILE A N 1
ATOM 680 C CA . ILE A 1 89 ? 25.127 -11.564 -27.004 1.00 98.31 89 ILE A CA 1
ATOM 681 C C . ILE A 1 89 ? 26.072 -12.520 -27.720 1.00 98.31 89 ILE A C 1
ATOM 683 O O . ILE A 1 89 ? 25.680 -13.624 -28.101 1.00 98.31 89 ILE A O 1
ATOM 687 N N . GLU A 1 90 ? 27.316 -12.100 -27.901 1.00 98.38 90 GLU A N 1
ATOM 688 C CA . GLU A 1 90 ? 28.294 -12.822 -28.713 1.00 98.38 90 GLU A CA 1
ATOM 689 C C . GLU A 1 90 ? 29.661 -12.855 -28.034 1.00 98.38 90 GLU A C 1
ATOM 691 O O . GLU A 1 90 ? 29.967 -12.041 -27.158 1.00 98.38 90 GLU A O 1
ATOM 696 N N . LEU A 1 91 ? 30.497 -13.798 -28.468 1.00 98.25 91 LEU A N 1
ATOM 697 C CA . LEU A 1 91 ? 31.923 -13.762 -28.182 1.00 98.25 91 LEU A CA 1
ATOM 698 C C . LEU A 1 91 ? 32.597 -12.744 -29.106 1.00 98.25 91 LEU A C 1
ATOM 700 O O . LEU A 1 91 ? 32.204 -12.564 -30.258 1.00 98.25 91 LEU A O 1
ATOM 704 N N . ILE A 1 92 ? 33.622 -12.076 -28.595 1.00 98.31 92 ILE A N 1
ATOM 705 C CA . ILE A 1 92 ? 34.511 -11.245 -29.401 1.00 98.31 92 ILE A CA 1
ATOM 706 C C . ILE A 1 92 ? 35.411 -12.179 -30.214 1.00 98.31 92 ILE A C 1
ATOM 708 O O . ILE A 1 92 ? 36.103 -13.025 -29.644 1.00 98.31 92 ILE A O 1
ATOM 712 N N . GLU A 1 93 ? 35.397 -12.029 -31.534 1.00 97.06 93 GLU A N 1
ATOM 713 C CA . GLU A 1 93 ? 36.222 -12.803 -32.466 1.00 97.06 93 GLU A CA 1
ATOM 714 C C . GLU A 1 93 ? 37.462 -12.009 -32.900 1.00 97.06 93 GLU A C 1
ATOM 716 O O . GLU A 1 93 ? 37.518 -10.787 -32.756 1.00 97.06 93 GLU A O 1
ATOM 721 N N . ALA A 1 94 ? 38.469 -12.695 -33.444 1.00 96.75 94 ALA A N 1
ATOM 722 C CA . ALA A 1 94 ? 39.640 -12.025 -34.005 1.00 96.75 94 ALA A CA 1
ATOM 723 C C . ALA A 1 94 ? 39.228 -11.112 -35.173 1.00 96.75 94 ALA A C 1
ATOM 725 O O . ALA A 1 94 ? 38.476 -11.519 -36.061 1.00 96.75 94 ALA A O 1
ATOM 726 N N . GLY A 1 95 ? 39.728 -9.875 -35.170 1.00 95.00 95 GLY A N 1
ATOM 727 C CA . GLY A 1 95 ? 39.331 -8.840 -36.131 1.00 95.00 95 GLY A CA 1
ATOM 728 C C . GLY A 1 95 ? 38.051 -8.068 -35.774 1.00 95.00 95 GLY A C 1
ATOM 729 O O . GLY A 1 95 ? 37.687 -7.147 -36.507 1.00 95.00 95 GLY A O 1
ATOM 730 N N . ASP A 1 96 ? 37.386 -8.387 -34.658 1.00 97.06 96 ASP A N 1
ATOM 731 C CA . ASP A 1 96 ? 36.314 -7.553 -34.106 1.00 97.06 96 ASP A CA 1
ATOM 732 C C . ASP A 1 96 ? 36.879 -6.205 -33.603 1.00 97.06 96 ASP A C 1
ATOM 734 O O . ASP A 1 96 ? 37.963 -6.185 -33.015 1.00 97.06 96 ASP A O 1
ATOM 738 N N . PRO A 1 97 ? 36.174 -5.067 -33.762 1.00 95.38 97 PRO A N 1
ATOM 739 C CA . PRO A 1 97 ? 36.618 -3.782 -33.212 1.00 95.38 97 PRO A CA 1
ATOM 740 C C . PRO A 1 97 ? 36.918 -3.794 -31.702 1.00 95.38 97 PRO A C 1
ATOM 742 O O . PRO A 1 97 ? 37.724 -2.990 -31.236 1.00 95.38 97 PRO A O 1
ATOM 745 N N . LEU A 1 98 ? 36.284 -4.688 -30.937 1.00 97.12 98 LEU A N 1
ATOM 746 C CA . LEU A 1 98 ? 36.509 -4.872 -29.502 1.00 97.12 98 LEU A CA 1
ATOM 747 C C . LEU A 1 98 ? 37.632 -5.872 -29.180 1.00 97.12 98 LEU A C 1
ATOM 749 O O . LEU A 1 98 ? 38.001 -5.985 -28.011 1.00 97.12 98 LEU A O 1
ATOM 753 N N . ALA A 1 99 ? 38.200 -6.576 -30.169 1.00 97.44 99 ALA A N 1
ATOM 754 C CA . ALA A 1 99 ? 39.269 -7.564 -29.970 1.00 97.44 99 ALA A CA 1
ATOM 755 C C . ALA A 1 99 ? 40.534 -6.959 -29.343 1.00 97.44 99 ALA A C 1
ATOM 757 O O . ALA A 1 99 ? 41.225 -7.634 -28.581 1.00 97.44 99 ALA A O 1
ATOM 758 N N . GLY A 1 100 ? 40.777 -5.668 -29.585 1.00 95.81 100 GLY A N 1
ATOM 759 C CA . GLY A 1 100 ? 42.002 -4.984 -29.182 1.00 95.81 100 GLY A CA 1
ATOM 760 C C . GLY A 1 100 ? 43.121 -5.152 -30.212 1.00 95.81 100 GLY A C 1
ATOM 761 O O . GLY A 1 100 ? 42.976 -5.853 -31.211 1.00 95.81 100 GLY A O 1
ATOM 762 N N . ALA A 1 101 ? 44.242 -4.459 -30.011 1.00 94.81 101 ALA A N 1
ATOM 763 C CA . ALA A 1 101 ? 45.317 -4.421 -31.008 1.00 94.81 101 ALA A CA 1
ATOM 764 C C . ALA A 1 101 ? 46.118 -5.733 -31.093 1.00 94.81 101 ALA A C 1
ATOM 766 O O . ALA A 1 101 ? 46.834 -5.951 -32.069 1.00 94.81 101 ALA A O 1
ATOM 767 N N . SER A 1 102 ? 46.038 -6.571 -30.059 1.00 95.62 102 SER A N 1
ATOM 768 C CA . SER A 1 102 ? 46.742 -7.852 -29.933 1.00 95.62 102 SER A CA 1
ATOM 769 C C . SER A 1 102 ? 45.780 -9.019 -29.683 1.00 95.62 102 SER A C 1
ATOM 771 O O . SER A 1 102 ? 46.197 -10.025 -29.111 1.00 95.62 102 SER A O 1
ATOM 773 N N . ASP A 1 103 ? 44.507 -8.881 -30.075 1.00 96.81 103 ASP A N 1
ATOM 774 C CA . ASP A 1 103 ? 43.432 -9.847 -29.805 1.00 96.81 103 ASP A CA 1
ATOM 775 C C . ASP A 1 103 ? 43.250 -10.163 -28.301 1.00 96.81 103 ASP A C 1
ATOM 777 O O . ASP A 1 103 ? 42.731 -11.215 -27.922 1.00 96.81 103 ASP A O 1
ATOM 781 N N . GLU A 1 104 ? 43.654 -9.246 -27.412 1.00 96.19 104 GLU A N 1
ATOM 782 C CA . GLU A 1 104 ? 43.651 -9.451 -25.959 1.00 96.19 104 GLU A CA 1
ATOM 783 C C . GLU A 1 104 ? 42.251 -9.659 -25.359 1.00 96.19 104 GLU A C 1
ATOM 785 O O . GLU A 1 104 ? 42.119 -10.166 -24.243 1.00 96.19 104 GLU A O 1
ATOM 790 N N . ASN A 1 105 ? 41.203 -9.279 -26.094 1.00 97.25 105 ASN A N 1
ATOM 791 C CA . ASN A 1 105 ? 39.813 -9.424 -25.677 1.00 97.25 105 ASN A CA 1
ATOM 792 C C . ASN A 1 105 ? 39.058 -10.546 -26.401 1.00 97.25 105 ASN A C 1
ATOM 794 O O . ASN A 1 105 ? 37.877 -10.754 -26.107 1.00 97.25 105 ASN A O 1
ATOM 798 N N . VAL A 1 106 ? 39.695 -11.265 -27.330 1.00 97.44 106 VAL A N 1
ATOM 799 C CA . VAL A 1 106 ? 39.053 -12.377 -28.044 1.00 97.44 106 VAL A CA 1
ATOM 800 C C . VAL A 1 106 ? 38.580 -13.438 -27.048 1.00 97.44 106 VAL A C 1
ATOM 802 O O . VAL A 1 106 ? 39.279 -13.804 -26.104 1.00 97.44 106 VAL A O 1
ATOM 805 N N . GLY A 1 107 ? 37.348 -13.910 -27.236 1.00 95.69 107 GLY A N 1
ATOM 806 C CA . GLY A 1 107 ? 36.676 -14.838 -26.328 1.00 95.69 107 GLY A CA 1
ATOM 807 C C . GLY A 1 107 ? 35.992 -14.181 -25.124 1.00 95.69 107 GLY A C 1
ATOM 808 O O . GLY A 1 107 ? 35.283 -14.877 -24.398 1.00 95.69 107 GLY A O 1
ATOM 809 N N . ARG A 1 108 ? 36.129 -12.868 -24.890 1.00 96.81 108 ARG A N 1
ATOM 810 C CA . ARG A 1 108 ? 35.255 -12.152 -23.938 1.00 96.81 108 ARG A CA 1
ATOM 811 C C . ARG A 1 108 ? 33.863 -11.953 -24.545 1.00 96.81 108 ARG A C 1
ATOM 813 O O . ARG A 1 108 ? 33.693 -12.047 -25.758 1.00 96.81 108 ARG A O 1
ATOM 820 N N . LEU A 1 109 ? 32.866 -11.656 -23.710 1.00 98.25 109 LEU A N 1
ATOM 821 C CA . LEU A 1 109 ? 31.507 -11.373 -24.175 1.00 98.25 109 LEU A CA 1
ATOM 822 C C . LEU A 1 109 ? 31.307 -9.899 -24.537 1.00 98.25 109 LEU A C 1
ATOM 824 O O . LEU A 1 109 ? 31.741 -8.998 -23.809 1.00 98.25 109 LEU A O 1
ATOM 828 N N . LYS A 1 110 ? 30.550 -9.678 -25.613 1.00 98.12 110 LYS A N 1
ATOM 829 C CA . LYS A 1 110 ? 30.026 -8.379 -26.045 1.00 98.12 110 LYS A CA 1
ATOM 830 C C . LYS A 1 110 ? 28.497 -8.397 -26.120 1.00 98.12 110 LYS A C 1
ATOM 832 O O . LYS A 1 110 ? 27.890 -9.445 -26.347 1.00 98.12 110 LYS A O 1
ATOM 837 N N . LEU A 1 111 ? 27.887 -7.227 -25.937 1.00 98.25 111 LEU A N 1
ATOM 838 C CA . LEU A 1 111 ? 26.440 -7.006 -26.008 1.00 98.25 111 LEU A CA 1
ATOM 839 C C . LEU A 1 111 ? 26.112 -5.937 -27.046 1.00 98.25 111 LEU A C 1
ATOM 841 O O . LEU A 1 111 ? 26.780 -4.905 -27.070 1.00 98.25 111 LEU A O 1
ATOM 845 N N . TYR A 1 112 ? 25.068 -6.152 -27.846 1.00 98.12 112 TYR A N 1
ATOM 846 C CA . TYR A 1 112 ? 24.516 -5.131 -28.737 1.00 98.12 112 TYR A CA 1
ATOM 847 C C . TYR A 1 112 ? 23.375 -4.390 -28.026 1.00 98.12 112 TYR A C 1
ATOM 849 O O . TYR A 1 112 ? 22.278 -4.922 -27.864 1.00 98.12 112 TYR A O 1
ATOM 857 N N . THR A 1 113 ? 23.651 -3.181 -27.532 1.00 97.56 113 THR A N 1
ATOM 858 C CA . THR A 1 113 ? 22.762 -2.426 -26.623 1.00 97.56 113 THR A CA 1
ATOM 859 C C . THR A 1 113 ? 23.026 -0.916 -26.717 1.00 97.56 113 THR A C 1
ATOM 861 O O . THR A 1 113 ? 23.926 -0.491 -27.444 1.00 97.56 113 THR A O 1
ATOM 864 N N . TRP A 1 114 ? 22.275 -0.090 -25.976 1.00 97.06 114 TRP A N 1
ATOM 865 C CA . TRP A 1 114 ? 22.666 1.299 -25.699 1.00 97.06 114 TRP A CA 1
ATOM 866 C C . TRP A 1 114 ? 24.105 1.338 -25.177 1.00 97.06 114 TRP A C 1
ATOM 868 O O . TRP A 1 114 ? 24.445 0.595 -24.250 1.00 97.06 114 TRP A O 1
ATOM 878 N N . ARG A 1 115 ? 24.950 2.166 -25.798 1.00 96.56 115 ARG A N 1
ATOM 879 C CA . ARG A 1 115 ? 26.404 2.125 -25.566 1.00 96.56 115 ARG A CA 1
ATOM 880 C C . ARG A 1 115 ? 26.818 2.698 -24.213 1.00 96.56 115 ARG A C 1
ATOM 882 O O . ARG A 1 115 ? 27.913 2.404 -23.745 1.00 96.56 115 ARG A O 1
ATOM 889 N N . GLY A 1 116 ? 25.928 3.442 -23.564 1.00 94.81 116 GLY A N 1
ATOM 890 C CA . GLY A 1 116 ? 26.132 3.912 -22.205 1.00 94.81 116 GLY A CA 1
ATOM 891 C C . GLY A 1 116 ? 26.719 5.319 -22.106 1.00 94.81 116 GLY A C 1
ATOM 892 O O . GLY A 1 116 ? 27.026 5.952 -23.117 1.00 94.81 116 GLY A O 1
ATOM 893 N N . PRO A 1 117 ? 26.886 5.803 -20.867 1.00 94.06 117 PRO A N 1
ATOM 894 C CA . PRO A 1 117 ? 27.290 7.177 -20.583 1.00 94.06 117 PRO A CA 1
ATOM 895 C C . PRO A 1 117 ? 28.689 7.539 -21.091 1.00 94.06 117 PRO A C 1
ATOM 897 O O . PRO A 1 117 ? 28.937 8.703 -21.371 1.00 94.06 117 PRO A O 1
ATOM 900 N N . ASP A 1 118 ? 29.587 6.566 -21.267 1.00 93.62 118 ASP A N 1
ATOM 901 C CA . ASP A 1 118 ? 30.952 6.818 -21.755 1.00 93.62 118 ASP A CA 1
ATOM 902 C C . ASP A 1 118 ? 30.990 7.305 -23.219 1.00 93.62 118 ASP A C 1
ATOM 904 O O . ASP A 1 118 ? 32.022 7.774 -23.696 1.00 93.62 118 ASP A O 1
ATOM 908 N N . PHE A 1 119 ? 29.862 7.209 -23.932 1.00 94.50 119 PHE A N 1
ATOM 909 C CA . PHE A 1 119 ? 29.681 7.702 -25.299 1.00 94.50 119 PHE A CA 1
ATOM 910 C C . PHE A 1 119 ? 28.931 9.041 -25.366 1.00 94.50 119 PHE A C 1
ATOM 912 O O . PHE A 1 119 ? 28.601 9.486 -26.463 1.00 94.50 119 PHE A O 1
ATOM 919 N N . ILE A 1 120 ? 28.659 9.671 -24.219 1.00 94.69 120 ILE A N 1
ATOM 920 C CA . ILE A 1 120 ? 27.987 10.970 -24.103 1.00 94.69 120 ILE A CA 1
ATOM 921 C C . ILE A 1 120 ? 28.962 11.936 -23.426 1.00 94.69 120 ILE A C 1
ATOM 923 O O . ILE A 1 120 ? 29.222 11.825 -22.227 1.00 94.69 120 ILE A O 1
ATOM 927 N N . GLY A 1 121 ? 29.535 12.864 -24.196 1.00 93.31 121 GLY A N 1
ATOM 928 C CA . GLY A 1 121 ? 30.417 13.906 -23.668 1.00 93.31 121 GLY A CA 1
ATOM 929 C C . GLY A 1 121 ? 29.626 15.089 -23.115 1.00 93.31 121 GLY A C 1
ATOM 930 O O . GLY A 1 121 ? 29.905 15.559 -22.011 1.00 93.31 121 GLY A O 1
ATOM 931 N N . ASP A 1 122 ? 28.617 15.524 -23.866 1.00 93.25 122 ASP A N 1
ATOM 932 C CA . ASP A 1 122 ? 27.678 16.582 -23.515 1.00 93.25 122 ASP A CA 1
ATOM 933 C C . ASP A 1 122 ? 26.227 16.102 -23.736 1.00 93.25 122 ASP A C 1
ATOM 935 O O . ASP A 1 122 ? 25.799 15.929 -24.878 1.00 93.25 122 ASP A O 1
ATOM 939 N N . PRO A 1 123 ? 25.439 15.879 -22.667 1.00 91.44 123 PRO A N 1
ATOM 940 C CA . PRO A 1 123 ? 24.074 15.371 -22.782 1.00 91.44 123 PRO A CA 1
ATOM 941 C C . PRO A 1 123 ? 23.097 16.341 -23.464 1.00 91.44 123 PRO A C 1
ATOM 943 O O . PRO A 1 123 ? 21.967 15.933 -23.722 1.00 91.44 123 PRO A O 1
ATOM 946 N N . GLU A 1 124 ? 23.483 17.596 -23.729 1.00 91.31 124 GLU A N 1
ATOM 947 C CA . GLU A 1 124 ? 22.654 18.545 -24.485 1.00 91.31 124 GLU A CA 1
ATOM 948 C C . GLU A 1 124 ? 22.732 18.332 -26.006 1.00 91.31 124 GLU A C 1
ATOM 950 O O . GLU A 1 124 ? 21.831 18.771 -26.719 1.00 91.31 124 GLU A O 1
ATOM 955 N N . VAL A 1 125 ? 23.781 17.667 -26.509 1.00 93.38 125 VAL A N 1
ATOM 956 C CA . VAL A 1 125 ? 24.045 17.526 -27.959 1.00 93.38 125 VAL A CA 1
ATOM 957 C C . VAL A 1 125 ? 24.492 16.128 -28.399 1.00 93.38 125 VAL A C 1
ATOM 959 O O . VAL A 1 125 ? 24.550 15.843 -29.594 1.00 93.38 125 VAL A O 1
ATOM 962 N N . ASP A 1 126 ? 24.842 15.251 -27.458 1.00 95.12 126 ASP A N 1
ATOM 963 C CA . ASP A 1 126 ? 25.307 13.900 -27.756 1.00 95.12 126 ASP A CA 1
ATOM 964 C C . ASP A 1 126 ? 24.220 12.857 -27.482 1.00 95.12 126 ASP A C 1
ATOM 966 O O . ASP A 1 126 ? 23.459 12.944 -26.516 1.00 95.12 126 ASP A O 1
ATOM 970 N N . ALA A 1 127 ? 24.227 11.795 -28.288 1.00 94.50 127 ALA A N 1
ATOM 971 C CA . ALA A 1 127 ? 23.483 10.566 -28.046 1.00 94.50 127 ALA A CA 1
ATOM 972 C C . ALA A 1 127 ? 24.417 9.359 -28.160 1.00 94.50 127 ALA A C 1
ATOM 974 O O . ALA A 1 127 ? 25.163 9.232 -29.135 1.00 94.50 127 ALA A O 1
ATOM 975 N N . ALA A 1 128 ? 24.358 8.434 -27.195 1.00 95.38 128 ALA A N 1
ATOM 976 C CA . ALA A 1 128 ? 25.282 7.292 -27.184 1.00 95.38 128 ALA A CA 1
ATOM 977 C C . ALA A 1 128 ? 25.024 6.325 -28.352 1.00 95.38 128 ALA A C 1
ATOM 979 O O . ALA A 1 128 ? 25.927 5.627 -28.821 1.00 95.38 128 ALA A O 1
ATOM 980 N N . GLY A 1 129 ? 23.766 6.251 -28.796 1.00 95.56 129 GLY A N 1
ATOM 981 C CA . GLY A 1 129 ? 23.308 5.293 -29.793 1.00 95.56 129 GLY A CA 1
ATOM 982 C C . GLY A 1 129 ? 23.366 3.840 -29.308 1.00 95.56 129 GLY A C 1
ATOM 983 O O . GLY A 1 129 ? 23.558 3.543 -28.125 1.00 95.56 129 GLY A O 1
ATOM 984 N N . VAL A 1 130 ? 23.183 2.913 -30.249 1.00 97.00 130 VAL A N 1
ATOM 985 C CA . VAL A 1 130 ? 23.202 1.463 -30.012 1.00 97.00 130 VAL A CA 1
ATOM 986 C C . VAL A 1 130 ? 24.397 0.849 -30.733 1.00 97.00 130 VAL A C 1
ATOM 988 O O . VAL A 1 130 ? 24.688 1.194 -31.879 1.00 97.00 130 VAL A O 1
ATOM 991 N N . GLY A 1 131 ? 25.104 -0.060 -30.069 1.00 97.94 131 GLY A N 1
ATOM 992 C CA . GLY A 1 131 ? 26.269 -0.726 -30.639 1.00 97.94 131 GLY A CA 1
ATOM 993 C C . GLY A 1 131 ? 26.805 -1.846 -29.760 1.00 97.94 131 GLY A C 1
ATOM 994 O O . GLY A 1 131 ? 26.276 -2.121 -28.684 1.00 97.94 131 GLY A O 1
ATOM 995 N N . TRP A 1 132 ? 27.876 -2.484 -30.232 1.00 98.12 132 TRP A N 1
ATOM 996 C CA . TRP A 1 132 ? 28.599 -3.495 -29.468 1.00 98.12 132 TRP A CA 1
ATOM 997 C C . TRP A 1 132 ? 29.446 -2.845 -28.368 1.00 98.12 132 TRP A C 1
ATOM 999 O O . TRP A 1 132 ? 30.253 -1.956 -28.647 1.00 98.12 132 TRP A O 1
ATOM 1009 N N . ILE A 1 133 ? 29.275 -3.317 -27.134 1.00 98.00 133 ILE A N 1
ATOM 1010 C CA . ILE A 1 133 ? 30.090 -2.969 -25.960 1.00 98.00 133 ILE A CA 1
ATOM 1011 C C . ILE A 1 133 ? 30.522 -4.241 -25.225 1.00 98.00 133 ILE A C 1
ATOM 1013 O O . ILE A 1 133 ? 29.916 -5.297 -25.416 1.00 98.00 133 ILE A O 1
ATOM 1017 N N . PHE A 1 134 ? 31.525 -4.162 -24.349 1.00 97.88 134 PHE A N 1
ATOM 1018 C CA . PHE A 1 134 ? 31.834 -5.274 -23.447 1.00 97.88 134 PHE A CA 1
ATOM 1019 C C . PHE A 1 134 ? 30.647 -5.566 -22.525 1.00 97.88 134 PHE A C 1
ATOM 1021 O O . PHE A 1 134 ? 30.040 -4.656 -21.961 1.00 97.88 134 PHE A O 1
ATOM 1028 N N . ALA A 1 135 ? 30.344 -6.846 -22.306 1.00 97.44 135 ALA A N 1
ATOM 1029 C CA . ALA A 1 135 ? 29.242 -7.237 -21.426 1.00 97.44 135 ALA A CA 1
ATOM 1030 C C . ALA A 1 135 ? 29.437 -6.773 -19.968 1.00 97.44 135 ALA A C 1
ATOM 1032 O O . ALA A 1 135 ? 28.469 -6.481 -19.266 1.00 97.44 135 ALA A O 1
ATOM 1033 N N . THR A 1 136 ? 30.692 -6.651 -19.524 1.00 96.38 136 THR A N 1
ATOM 1034 C CA . THR A 1 136 ? 31.063 -6.126 -18.198 1.00 96.38 136 THR A CA 1
ATOM 1035 C C . THR A 1 136 ? 30.750 -4.644 -18.021 1.00 96.38 136 THR A C 1
ATOM 1037 O O . THR A 1 136 ? 30.619 -4.181 -16.888 1.00 96.38 136 THR A O 1
ATOM 1040 N N . ASP A 1 137 ? 30.579 -3.927 -19.128 1.00 95.75 137 ASP A N 1
ATOM 1041 C CA . ASP A 1 137 ? 30.431 -2.477 -19.150 1.00 95.75 137 ASP A CA 1
ATOM 1042 C C . ASP A 1 137 ? 28.968 -2.087 -19.378 1.00 95.75 137 ASP A C 1
ATOM 1044 O O . ASP A 1 137 ? 28.662 -0.915 -19.524 1.00 95.75 137 ASP A O 1
ATOM 1048 N N . TRP A 1 138 ? 28.035 -3.046 -19.381 1.00 96.75 138 TRP A N 1
ATOM 1049 C CA . TRP A 1 138 ? 26.616 -2.774 -19.604 1.00 96.75 138 TRP A CA 1
ATOM 1050 C C . TRP A 1 138 ? 26.034 -1.809 -18.567 1.00 96.75 138 TRP A C 1
ATOM 1052 O O . TRP A 1 138 ? 26.272 -1.964 -17.361 1.00 96.75 138 TRP A O 1
ATOM 1062 N N . TRP A 1 139 ? 25.220 -0.859 -19.032 1.00 95.12 139 TRP A N 1
ATOM 1063 C CA . TRP A 1 139 ? 24.458 0.071 -18.202 1.00 95.12 139 TRP A CA 1
ATOM 1064 C C . TRP A 1 139 ? 22.963 0.006 -18.533 1.00 95.12 139 TRP A C 1
ATOM 1066 O O . TRP A 1 139 ? 22.601 -0.125 -19.704 1.00 95.12 139 TRP A O 1
ATOM 1076 N N . PRO A 1 140 ? 22.086 0.155 -17.524 1.00 95.88 140 PRO A N 1
ATOM 1077 C CA . PRO A 1 140 ? 20.691 0.483 -17.774 1.00 95.88 140 PRO A CA 1
ATOM 1078 C C . PRO A 1 140 ? 20.592 1.878 -18.399 1.00 95.88 140 PRO A C 1
ATOM 1080 O O . PRO A 1 140 ? 21.457 2.722 -18.167 1.00 95.88 140 PRO A O 1
ATOM 1083 N N . TYR A 1 141 ? 19.521 2.131 -19.151 1.00 94.75 141 TYR A N 1
ATOM 1084 C CA . TYR A 1 141 ? 19.256 3.426 -19.778 1.00 94.75 141 TYR A CA 1
ATOM 1085 C C . TYR A 1 141 ? 18.866 4.464 -18.714 1.00 94.75 141 TYR A C 1
ATOM 1087 O O . TYR A 1 141 ? 17.688 4.666 -18.403 1.00 94.75 141 TYR A O 1
ATOM 1095 N N . GLN A 1 142 ? 19.886 5.029 -18.071 1.00 91.50 142 GLN A N 1
ATOM 1096 C CA . GLN A 1 142 ? 19.811 5.913 -16.913 1.00 91.50 142 GLN A CA 1
ATOM 1097 C C . GLN A 1 142 ? 21.015 6.861 -16.872 1.00 91.50 142 GLN A C 1
ATOM 1099 O O . GLN A 1 142 ? 22.063 6.603 -17.464 1.00 91.50 142 GLN A O 1
ATOM 1104 N N . ARG A 1 143 ? 20.891 7.929 -16.074 1.00 88.81 143 ARG A N 1
ATOM 1105 C CA . ARG A 1 143 ? 22.015 8.810 -15.724 1.00 88.81 143 ARG A CA 1
ATOM 1106 C C . ARG A 1 143 ? 23.139 8.016 -15.034 1.00 88.81 143 ARG A C 1
ATOM 1108 O O . ARG A 1 143 ? 22.838 7.197 -14.160 1.00 88.81 143 ARG A O 1
ATOM 1115 N N . PRO A 1 144 ? 24.421 8.351 -15.273 1.00 87.00 144 PRO A N 1
ATOM 1116 C CA . PRO A 1 144 ? 25.539 7.724 -14.564 1.00 87.00 144 PRO A CA 1
ATOM 1117 C C . PRO A 1 144 ? 25.458 7.878 -13.035 1.00 87.00 144 PRO A C 1
ATOM 1119 O O . PRO A 1 144 ? 25.865 6.990 -12.293 1.00 87.00 144 PRO A O 1
ATOM 1122 N N . SER A 1 145 ? 24.884 8.985 -12.550 1.00 86.62 145 SER A N 1
ATOM 1123 C CA . SER A 1 145 ? 24.684 9.257 -11.120 1.00 86.62 145 SER A CA 1
ATOM 1124 C C . SER A 1 145 ? 23.521 8.486 -10.482 1.00 86.62 145 SER A C 1
ATOM 1126 O O . SER A 1 145 ? 23.373 8.513 -9.261 1.00 86.62 145 SER A O 1
ATOM 1128 N N . PHE A 1 146 ? 22.692 7.800 -11.275 1.00 85.25 146 PHE A N 1
ATOM 1129 C CA . PHE A 1 146 ? 21.524 7.061 -10.795 1.00 85.25 146 PHE A CA 1
ATOM 1130 C C . PHE A 1 146 ? 21.298 5.782 -11.613 1.00 85.25 146 PHE A C 1
ATOM 1132 O O . PHE A 1 146 ? 20.295 5.620 -12.300 1.00 85.25 146 PHE A O 1
ATOM 1139 N N . VAL A 1 147 ? 22.252 4.855 -11.531 1.00 87.06 147 VAL A N 1
ATOM 1140 C CA . VAL A 1 147 ? 22.267 3.602 -12.315 1.00 87.06 147 VAL A CA 1
ATOM 1141 C C . VAL A 1 147 ? 21.048 2.731 -12.022 1.00 87.06 147 VAL A C 1
ATOM 1143 O O . VAL A 1 147 ? 20.381 2.212 -12.907 1.00 87.06 147 VAL A O 1
ATOM 1146 N N . THR A 1 148 ? 20.754 2.555 -10.741 1.00 91.62 148 THR A N 1
ATOM 1147 C CA . THR A 1 148 ? 19.568 1.868 -10.245 1.00 91.62 148 THR A CA 1
ATOM 1148 C C . THR A 1 148 ? 19.277 2.402 -8.846 1.00 91.62 148 THR A C 1
ATOM 1150 O O . THR A 1 148 ? 20.219 2.754 -8.130 1.00 91.62 148 THR A O 1
ATOM 1153 N N . PRO A 1 149 ? 18.008 2.449 -8.410 1.00 91.38 149 PRO A N 1
ATOM 1154 C CA . PRO A 1 149 ? 17.700 2.834 -7.042 1.00 91.38 149 PRO A CA 1
ATOM 1155 C C . PRO A 1 149 ? 18.379 1.908 -6.011 1.00 91.38 149 PRO A C 1
ATOM 1157 O O . PRO A 1 149 ? 18.464 0.699 -6.268 1.00 91.38 149 PRO A O 1
ATOM 1160 N N . PRO A 1 150 ? 18.811 2.432 -4.844 1.00 92.88 150 PRO A N 1
ATOM 1161 C CA . PRO A 1 150 ? 19.555 1.686 -3.823 1.00 92.88 150 PRO A CA 1
ATOM 1162 C C . PRO A 1 150 ? 18.633 0.818 -2.944 1.00 92.88 150 PRO A C 1
ATOM 1164 O O . PRO A 1 150 ? 18.615 0.930 -1.722 1.00 92.88 150 PRO A O 1
ATOM 1167 N N . PHE A 1 151 ? 17.821 -0.023 -3.581 1.00 94.56 151 PHE A N 1
ATOM 1168 C CA . PHE A 1 151 ? 16.937 -1.000 -2.944 1.00 94.56 151 PHE A CA 1
ATOM 1169 C C . PHE A 1 151 ? 16.621 -2.152 -3.910 1.00 94.56 151 PHE A C 1
ATOM 1171 O O . PHE A 1 151 ? 16.691 -1.983 -5.138 1.00 94.56 151 PHE A O 1
ATOM 1178 N N . ALA A 1 152 ? 16.231 -3.301 -3.349 1.00 96.50 152 ALA A N 1
ATOM 1179 C CA . ALA A 1 152 ? 15.954 -4.550 -4.062 1.00 96.50 152 ALA A CA 1
ATOM 1180 C C . ALA A 1 152 ? 15.049 -4.381 -5.297 1.00 96.50 152 ALA A C 1
ATOM 1182 O O . ALA A 1 152 ? 14.185 -3.496 -5.343 1.00 96.50 152 ALA A O 1
ATOM 1183 N N . GLY A 1 153 ? 15.253 -5.222 -6.315 1.00 95.62 153 GLY A N 1
ATOM 1184 C CA . GLY A 1 153 ? 14.509 -5.220 -7.580 1.00 95.62 153 GLY A CA 1
ATOM 1185 C C . GLY A 1 153 ? 13.063 -5.678 -7.403 1.00 95.62 153 GLY A C 1
ATOM 1186 O O . GLY A 1 153 ? 12.134 -4.887 -7.561 1.00 95.62 153 GLY A O 1
ATOM 1187 N N . TYR A 1 154 ? 12.866 -6.917 -6.976 1.00 97.56 154 TYR A N 1
ATOM 1188 C CA . TYR A 1 154 ? 11.542 -7.498 -6.813 1.00 97.56 154 TYR A CA 1
ATOM 1189 C C . TYR A 1 154 ? 10.840 -6.967 -5.555 1.00 97.56 154 TYR A C 1
ATOM 1191 O O . TYR A 1 154 ? 11.399 -7.012 -4.466 1.00 97.56 154 TYR A O 1
ATOM 1199 N N . VAL A 1 155 ? 9.616 -6.453 -5.621 1.00 98.00 155 VAL A N 1
ATOM 1200 C CA . VAL A 1 155 ? 8.767 -6.211 -6.801 1.00 98.00 155 VAL A CA 1
ATOM 1201 C C . VAL A 1 155 ? 8.953 -4.785 -7.344 1.00 98.00 155 VAL A C 1
ATOM 1203 O O . VAL A 1 155 ? 9.398 -3.896 -6.613 1.00 98.00 155 VAL A O 1
ATOM 1206 N N . SER A 1 156 ? 8.614 -4.514 -8.607 1.00 98.38 156 SER A N 1
ATOM 1207 C CA . SER A 1 156 ? 8.682 -3.165 -9.182 1.00 98.38 156 SER A CA 1
ATOM 1208 C C . SER A 1 156 ? 7.669 -2.226 -8.528 1.00 98.38 156 SER A C 1
ATOM 1210 O O . SER A 1 156 ? 6.469 -2.309 -8.781 1.00 98.38 156 SER A O 1
ATOM 1212 N N . GLY A 1 157 ? 8.170 -1.269 -7.741 1.00 98.00 157 GLY A N 1
ATOM 1213 C CA . GLY A 1 157 ? 7.323 -0.282 -7.074 1.00 98.00 157 GLY A CA 1
ATOM 1214 C C . GLY A 1 157 ? 6.513 0.549 -8.060 1.00 98.00 157 GLY A C 1
ATOM 1215 O O . GLY A 1 157 ? 5.309 0.660 -7.898 1.00 98.00 157 GLY A O 1
ATOM 1216 N N . HIS A 1 158 ? 7.127 1.059 -9.132 1.00 98.12 158 HIS A N 1
ATOM 1217 C CA . HIS A 1 158 ? 6.414 1.867 -10.132 1.00 98.12 158 HIS A CA 1
ATOM 1218 C C . HIS A 1 158 ? 5.197 1.132 -10.714 1.00 98.12 158 HIS A C 1
ATOM 1220 O O . HIS A 1 158 ? 4.172 1.761 -10.971 1.00 98.12 158 HIS A O 1
ATOM 1226 N N . SER A 1 159 ? 5.293 -0.191 -10.868 1.00 98.62 159 SER A N 1
ATOM 1227 C CA . SER A 1 159 ? 4.181 -1.020 -11.342 1.00 98.62 159 SER A CA 1
ATOM 1228 C C . SER A 1 159 ? 3.072 -1.114 -10.293 1.00 98.62 159 SER A C 1
ATOM 1230 O O . SER A 1 159 ? 1.904 -0.944 -10.627 1.00 98.62 159 SER A O 1
ATOM 1232 N N . THR A 1 160 ? 3.426 -1.281 -9.014 1.00 98.75 160 THR A N 1
ATOM 1233 C CA . THR A 1 160 ? 2.473 -1.254 -7.891 1.00 98.75 160 THR A CA 1
ATOM 1234 C C . THR A 1 160 ? 1.788 0.106 -7.736 1.00 98.75 160 THR A C 1
ATOM 1236 O O . THR A 1 160 ? 0.563 0.172 -7.756 1.00 98.75 160 THR A O 1
ATOM 1239 N N . PHE A 1 161 ? 2.555 1.198 -7.628 1.00 98.75 161 PHE A N 1
ATOM 1240 C CA . PHE A 1 161 ? 2.021 2.552 -7.425 1.00 98.75 161 PHE A CA 1
ATOM 1241 C C . PHE A 1 161 ? 1.124 2.988 -8.577 1.00 98.75 161 PHE A C 1
ATOM 1243 O O . PHE A 1 161 ? -0.000 3.424 -8.351 1.00 98.75 161 PHE A O 1
ATOM 1250 N N . SER A 1 162 ? 1.604 2.865 -9.818 1.00 98.62 162 SER A N 1
ATOM 1251 C CA . SER A 1 162 ? 0.821 3.315 -10.969 1.00 98.62 162 SER A CA 1
ATOM 1252 C C . SER A 1 162 ? -0.455 2.490 -11.136 1.00 98.62 162 SER A C 1
ATOM 1254 O O . SER A 1 162 ? -1.496 3.061 -11.446 1.00 98.62 162 SER A O 1
ATOM 1256 N N . SER A 1 163 ? -0.402 1.180 -10.865 1.00 98.69 163 SER A N 1
ATOM 1257 C CA . SER A 1 163 ? -1.579 0.316 -10.950 1.00 98.69 163 SER A CA 1
ATOM 1258 C C . SER A 1 163 ? -2.597 0.634 -9.858 1.00 98.69 163 SER A C 1
ATOM 1260 O O . SER A 1 163 ? -3.788 0.650 -10.151 1.00 98.69 163 SER A O 1
ATOM 1262 N N . ALA A 1 164 ? -2.153 0.909 -8.628 1.00 98.88 164 ALA A N 1
ATOM 1263 C CA . ALA A 1 164 ? -3.044 1.344 -7.552 1.00 98.88 164 ALA A CA 1
ATOM 1264 C C . ALA A 1 164 ? -3.689 2.696 -7.871 1.00 98.88 164 ALA A C 1
ATOM 1266 O O . ALA A 1 164 ? -4.894 2.860 -7.709 1.00 98.88 164 ALA A O 1
ATOM 1267 N N . ALA A 1 165 ? -2.913 3.647 -8.398 1.00 98.75 165 ALA A N 1
ATOM 1268 C CA . ALA A 1 165 ? -3.430 4.956 -8.781 1.00 98.75 165 ALA A CA 1
ATOM 1269 C C . ALA A 1 165 ? -4.451 4.868 -9.925 1.00 98.75 165 ALA A C 1
ATOM 1271 O O . ALA A 1 165 ? -5.473 5.549 -9.888 1.00 98.75 165 ALA A O 1
ATOM 1272 N N . ALA A 1 166 ? -4.190 4.037 -10.939 1.00 98.69 166 ALA A N 1
ATOM 1273 C CA . ALA A 1 166 ? -5.123 3.825 -12.041 1.00 98.69 166 ALA A CA 1
ATOM 1274 C C . ALA A 1 166 ? -6.445 3.210 -11.562 1.00 98.69 166 ALA A C 1
ATOM 1276 O O . ALA A 1 166 ? -7.510 3.628 -12.019 1.00 98.69 166 ALA A O 1
ATOM 1277 N N . GLU A 1 167 ? -6.377 2.266 -10.622 1.00 98.75 167 GLU A N 1
ATOM 1278 C CA . GLU A 1 167 ? -7.566 1.649 -10.036 1.00 98.75 167 GLU A CA 1
ATOM 1279 C C . GLU A 1 167 ? -8.373 2.655 -9.210 1.00 98.75 167 GLU A C 1
ATOM 1281 O O . GLU A 1 167 ? -9.564 2.831 -9.450 1.00 98.75 167 GLU A O 1
ATOM 1286 N N . VAL A 1 168 ? -7.717 3.403 -8.314 1.00 98.81 168 VAL A N 1
ATOM 1287 C CA . VAL A 1 168 ? -8.379 4.454 -7.525 1.00 98.81 168 VAL A CA 1
ATOM 1288 C C . VAL A 1 168 ? -9.023 5.498 -8.426 1.00 98.81 168 VAL A C 1
ATOM 1290 O O . VAL A 1 168 ? -10.153 5.893 -8.168 1.00 98.81 168 VAL A O 1
ATOM 1293 N N . LEU A 1 169 ? -8.339 5.948 -9.484 1.00 98.50 169 LEU A N 1
ATOM 1294 C CA . LEU A 1 169 ? -8.919 6.895 -10.437 1.00 98.50 169 LEU A CA 1
ATOM 1295 C C . LEU A 1 169 ? -10.176 6.320 -11.089 1.00 98.50 169 LEU A C 1
ATOM 1297 O O . LEU A 1 169 ? -11.193 7.000 -11.094 1.00 98.50 169 LEU A O 1
ATOM 1301 N N . THR A 1 170 ? -10.114 5.074 -11.565 1.00 98.56 170 THR A N 1
ATOM 1302 C CA . THR A 1 170 ? -11.246 4.389 -12.207 1.00 98.56 170 THR A CA 1
ATOM 1303 C C . THR A 1 170 ? -12.455 4.310 -11.277 1.00 98.56 170 THR A C 1
ATOM 1305 O O . THR A 1 170 ? -13.567 4.668 -11.663 1.00 98.56 170 THR A O 1
ATOM 1308 N N . LEU A 1 171 ? -12.244 3.876 -10.033 1.00 98.44 171 LEU A N 1
ATOM 1309 C CA . LEU A 1 171 ? -13.313 3.742 -9.045 1.00 98.44 171 LEU A CA 1
ATOM 1310 C C . LEU A 1 171 ? -13.852 5.106 -8.592 1.00 98.44 171 LEU A C 1
ATOM 1312 O O . LEU A 1 171 ? -15.060 5.274 -8.439 1.00 98.44 171 LEU A O 1
ATOM 1316 N N . PHE A 1 172 ? -12.976 6.097 -8.422 1.00 98.19 172 PHE A N 1
ATOM 1317 C CA . PHE A 1 172 ? -13.343 7.430 -7.951 1.00 98.19 172 PHE A CA 1
ATOM 1318 C C . PHE A 1 172 ? -14.132 8.230 -8.989 1.00 98.19 172 PHE A C 1
ATOM 1320 O O . PHE A 1 172 ? -15.132 8.858 -8.639 1.00 98.19 172 PHE A O 1
ATOM 1327 N N . THR A 1 173 ? -13.721 8.203 -10.260 1.00 97.56 173 THR A N 1
ATOM 1328 C CA . THR A 1 173 ? -14.449 8.874 -11.351 1.00 97.56 173 THR A CA 1
ATOM 1329 C C . THR A 1 173 ? -15.648 8.062 -11.836 1.00 97.56 173 THR A C 1
ATOM 1331 O O . THR A 1 173 ? -16.540 8.626 -12.466 1.00 97.56 173 THR A O 1
ATOM 1334 N N . GLY A 1 174 ? -15.680 6.755 -11.548 1.00 97.12 174 GLY A N 1
ATOM 1335 C CA . GLY A 1 174 ? -16.649 5.813 -12.109 1.00 97.12 174 GLY A CA 1
ATOM 1336 C C . GLY A 1 174 ? -16.422 5.509 -13.592 1.00 97.12 174 GLY A C 1
ATOM 1337 O O . GLY A 1 174 ? -17.314 4.964 -14.241 1.00 97.12 174 GLY A O 1
ATOM 1338 N N . ASP A 1 175 ? -15.260 5.875 -14.136 1.00 96.50 175 ASP A N 1
ATOM 1339 C CA . ASP A 1 175 ? -14.904 5.704 -15.542 1.00 96.50 175 ASP A CA 1
ATOM 1340 C C . ASP A 1 175 ? -13.422 5.320 -15.671 1.00 96.50 175 ASP A C 1
ATOM 1342 O O . ASP A 1 175 ? -12.551 5.942 -15.069 1.00 96.50 175 ASP A O 1
ATOM 1346 N N . ALA A 1 176 ? -13.121 4.298 -16.471 1.00 97.69 176 ALA A N 1
ATOM 1347 C CA . ALA A 1 176 ? -11.747 3.857 -16.717 1.00 97.69 176 ALA A CA 1
ATOM 1348 C C . ALA A 1 176 ? -10.977 4.799 -17.659 1.00 97.69 176 ALA A C 1
ATOM 1350 O O . ALA A 1 176 ? -9.743 4.731 -17.735 1.00 97.69 176 ALA A O 1
ATOM 1351 N N . PHE A 1 177 ? -11.691 5.638 -18.412 1.00 98.31 177 PHE A N 1
ATOM 1352 C CA . PHE A 1 177 ? -11.118 6.515 -19.422 1.00 98.31 177 PHE A CA 1
ATOM 1353 C C . PHE A 1 177 ? -10.677 7.860 -18.842 1.00 98.31 177 PHE A C 1
ATOM 1355 O O . PHE A 1 177 ? -11.262 8.401 -17.903 1.00 98.31 177 PHE A O 1
ATOM 1362 N N . PHE A 1 178 ? -9.649 8.453 -19.449 1.00 98.25 178 PHE A N 1
ATOM 1363 C CA . PHE A 1 178 ? -9.375 9.869 -19.225 1.00 98.25 178 PHE A CA 1
ATOM 1364 C C . PHE A 1 178 ? -10.590 10.714 -19.648 1.00 98.25 178 PHE A C 1
ATOM 1366 O O . PHE A 1 178 ? -11.271 10.354 -20.613 1.00 98.25 178 PHE A O 1
ATOM 1373 N N . PRO A 1 179 ? -10.865 11.851 -18.982 1.00 96.94 179 PRO A N 1
ATOM 1374 C CA . PRO A 1 179 ? -11.945 12.745 -19.389 1.00 96.94 179 PRO A CA 1
ATOM 1375 C C . PRO A 1 179 ? -11.821 13.127 -20.870 1.00 96.94 179 PRO A C 1
ATOM 1377 O O . PRO A 1 179 ? -10.741 13.478 -21.334 1.00 96.94 179 PRO A O 1
ATOM 1380 N N . GLY A 1 180 ? -12.915 13.027 -21.630 1.00 94.75 180 GLY A N 1
ATOM 1381 C CA . GLY A 1 180 ? -12.882 13.222 -23.088 1.00 94.75 180 GLY A CA 1
ATOM 1382 C C . GLY A 1 180 ? -12.397 12.009 -23.897 1.00 94.75 180 GLY A C 1
ATOM 1383 O O . GLY A 1 180 ? -12.358 12.075 -25.124 1.00 94.75 180 GLY A O 1
ATOM 1384 N N . GLY A 1 181 ? -12.074 10.895 -23.235 1.00 95.88 181 GLY A N 1
ATOM 1385 C CA . GLY A 1 181 ? -11.678 9.622 -23.841 1.00 95.88 181 GLY A CA 1
ATOM 1386 C C . GLY A 1 181 ? -10.182 9.481 -24.132 1.00 95.88 181 GLY A C 1
ATOM 1387 O O . GLY A 1 181 ? -9.771 8.436 -24.635 1.00 95.88 181 GLY A O 1
ATOM 1388 N N . MET A 1 182 ? -9.369 10.507 -23.853 1.00 96.75 182 MET A N 1
ATOM 1389 C CA . MET A 1 182 ? -7.933 10.491 -24.135 1.00 96.75 182 MET A CA 1
ATOM 1390 C C . MET A 1 182 ? -7.165 11.470 -23.243 1.00 96.75 182 MET A C 1
ATOM 1392 O O . MET A 1 182 ? -7.452 12.664 -23.237 1.00 96.75 182 MET A O 1
ATOM 1396 N N . GLY A 1 183 ? -6.142 10.985 -22.543 1.00 96.50 183 GLY A N 1
ATOM 1397 C CA . GLY A 1 183 ? -5.107 11.825 -21.948 1.00 96.50 183 GLY A CA 1
ATOM 1398 C C . GLY A 1 183 ? -4.024 12.105 -22.983 1.00 96.50 183 GLY A C 1
ATOM 1399 O O . GLY A 1 183 ? -3.539 11.167 -23.612 1.00 96.50 183 GLY A O 1
ATOM 1400 N N . VAL A 1 184 ? -3.649 13.372 -23.165 1.00 96.44 184 VAL A N 1
ATOM 1401 C CA . VAL A 1 184 ? -2.646 13.801 -24.154 1.00 96.44 184 VAL A CA 1
ATOM 1402 C C . VAL A 1 184 ? -1.545 14.592 -23.463 1.00 96.44 184 VAL A C 1
ATOM 1404 O O . VAL A 1 184 ? -1.828 15.532 -22.720 1.00 96.44 184 VAL A O 1
ATOM 1407 N N . PHE A 1 185 ? -0.298 14.198 -23.713 1.00 94.94 185 PHE A N 1
ATOM 1408 C CA . PHE A 1 185 ? 0.889 14.784 -23.102 1.00 94.94 185 PHE A CA 1
ATOM 1409 C C . PHE A 1 185 ? 1.925 15.066 -24.187 1.00 94.94 185 PHE A C 1
ATOM 1411 O O . PHE A 1 185 ? 2.471 14.140 -24.789 1.00 94.94 185 PHE A O 1
ATOM 1418 N N . ASP A 1 186 ? 2.170 16.345 -24.448 1.00 95.81 186 ASP A N 1
ATOM 1419 C CA . ASP A 1 186 ? 3.088 16.772 -25.497 1.00 95.81 186 ASP A CA 1
ATOM 1420 C C . ASP A 1 186 ? 4.545 16.642 -25.052 1.00 95.81 186 ASP A C 1
ATOM 1422 O O . ASP A 1 186 ? 4.923 16.996 -23.934 1.00 95.81 186 ASP A O 1
ATOM 1426 N N . VAL A 1 187 ? 5.364 16.128 -25.961 1.00 95.94 187 VAL A N 1
ATOM 1427 C CA . VAL A 1 187 ? 6.807 15.980 -25.829 1.00 95.94 187 VAL A CA 1
ATOM 1428 C C . VAL A 1 187 ? 7.451 16.868 -26.882 1.00 95.94 187 VAL A C 1
ATOM 1430 O O . VAL A 1 187 ? 7.198 16.721 -28.079 1.00 95.94 187 VAL A O 1
ATOM 1433 N N . VAL A 1 188 ? 8.284 17.801 -26.433 1.00 96.12 188 VAL A N 1
ATOM 1434 C CA . VAL A 1 188 ? 8.993 18.733 -27.310 1.00 96.12 188 VAL A CA 1
ATOM 1435 C C . VAL A 1 188 ? 10.340 18.132 -27.702 1.00 96.12 188 VAL A C 1
ATOM 1437 O O . VAL A 1 188 ? 11.022 17.510 -26.883 1.00 96.12 188 VAL A O 1
ATOM 1440 N N . GLN A 1 189 ? 10.703 18.292 -28.976 1.00 95.50 189 GLN A N 1
ATOM 1441 C CA . GLN A 1 189 ? 12.016 17.928 -29.497 1.00 95.50 189 GLN A CA 1
ATOM 1442 C C . GLN A 1 189 ? 13.127 18.459 -28.581 1.00 95.50 189 GLN A C 1
ATOM 1444 O O . GLN A 1 189 ? 13.118 19.634 -28.232 1.00 95.50 189 GLN A O 1
ATOM 1449 N N . ASN A 1 190 ? 14.084 17.598 -28.233 1.00 93.06 190 ASN A N 1
ATOM 1450 C CA . ASN A 1 190 ? 15.270 17.919 -27.429 1.00 93.06 190 ASN A CA 1
ATOM 1451 C C . ASN A 1 190 ? 15.022 18.469 -26.005 1.00 93.06 190 ASN A C 1
ATOM 1453 O O . ASN A 1 190 ? 15.977 18.857 -25.343 1.00 93.06 190 ASN A O 1
ATOM 1457 N N . GLU A 1 191 ? 13.786 18.480 -25.494 1.00 90.62 191 GLU A N 1
ATOM 1458 C CA . GLU A 1 191 ? 13.466 19.052 -24.168 1.00 90.62 191 GLU A CA 1
ATOM 1459 C C . GLU A 1 191 ? 13.005 18.007 -23.136 1.00 90.62 191 GLU A C 1
ATOM 1461 O O . GLU A 1 191 ? 12.505 18.358 -22.066 1.00 90.62 191 GLU A O 1
ATOM 1466 N N . PHE A 1 192 ? 13.142 16.711 -23.432 1.00 86.75 192 PHE A N 1
ATOM 1467 C CA . PHE A 1 192 ? 12.582 15.656 -22.578 1.00 86.75 192 PHE A CA 1
ATOM 1468 C C . PHE A 1 192 ? 13.634 14.753 -21.939 1.00 86.75 192 PHE A C 1
ATOM 1470 O O . PHE A 1 192 ? 13.530 14.410 -20.757 1.00 86.75 192 PHE A O 1
ATOM 1477 N N . LEU A 1 193 ? 14.635 14.329 -22.713 1.00 90.06 193 LEU A N 1
ATOM 1478 C CA . LEU A 1 193 ? 15.730 13.528 -22.187 1.00 90.06 193 LEU A CA 1
ATOM 1479 C C . LEU A 1 193 ? 16.730 14.425 -21.462 1.00 90.06 193 LEU A C 1
ATOM 1481 O O . LEU A 1 193 ? 16.888 15.602 -21.755 1.00 90.06 193 LEU A O 1
ATOM 1485 N N . VAL A 1 194 ? 17.374 13.859 -20.449 1.00 87.56 194 VAL A N 1
ATOM 1486 C CA . VAL A 1 194 ? 18.211 14.620 -19.510 1.00 87.56 194 VAL A CA 1
ATOM 1487 C C . VAL A 1 194 ? 19.604 14.017 -19.326 1.00 87.56 194 VAL A C 1
ATOM 1489 O O . VAL A 1 194 ? 20.358 14.423 -18.439 1.00 87.56 194 VAL A O 1
ATOM 1492 N N . PHE A 1 195 ? 19.906 12.977 -20.096 1.00 88.38 195 PHE A N 1
ATOM 1493 C CA . PHE A 1 195 ? 21.166 12.238 -20.063 1.00 88.38 195 PHE A CA 1
ATOM 1494 C C . PHE A 1 195 ? 21.680 11.865 -21.455 1.00 88.38 195 PHE A C 1
ATOM 1496 O O . PHE A 1 195 ? 22.687 11.180 -21.539 1.00 88.38 195 PHE A O 1
ATOM 1503 N N . GLU A 1 196 ? 21.000 12.321 -22.503 1.00 93.88 196 GLU A N 1
ATOM 1504 C CA . GLU A 1 196 ? 21.437 12.413 -23.897 1.00 93.88 196 GLU A CA 1
ATOM 1505 C C . GLU A 1 196 ? 20.428 13.299 -24.646 1.00 93.88 196 GLU A C 1
ATOM 1507 O O . GLU A 1 196 ? 19.312 13.499 -24.149 1.00 93.88 196 GLU A O 1
ATOM 1512 N N . GLU A 1 197 ? 20.799 13.812 -25.820 1.00 94.62 197 GLU A N 1
ATOM 1513 C CA . GLU A 1 197 ? 19.926 14.657 -26.634 1.00 94.62 197 GLU A CA 1
ATOM 1514 C C . GLU A 1 197 ? 18.715 13.857 -27.141 1.00 94.62 197 GLU A C 1
ATOM 1516 O O . GLU A 1 197 ? 18.837 12.788 -27.747 1.00 94.62 197 GLU A O 1
ATOM 1521 N N . GLY A 1 198 ? 17.514 14.392 -26.915 1.00 93.50 198 GLY A N 1
ATOM 1522 C CA . GLY A 1 198 ? 16.303 13.888 -27.543 1.00 93.50 198 GLY A CA 1
ATOM 1523 C C . GLY A 1 198 ? 15.003 14.270 -26.831 1.00 93.50 198 GLY A C 1
ATOM 1524 O O . GLY A 1 198 ? 15.007 14.869 -25.750 1.00 93.50 198 GLY A O 1
ATOM 1525 N N . PRO A 1 199 ? 13.854 13.907 -27.427 1.00 94.19 199 PRO A N 1
ATOM 1526 C CA . PRO A 1 199 ? 13.705 13.149 -28.676 1.00 94.19 199 PRO A CA 1
ATOM 1527 C C . PRO A 1 199 ? 14.019 13.979 -29.929 1.00 94.19 199 PRO A C 1
ATOM 1529 O O . PRO A 1 199 ? 13.949 15.200 -29.894 1.00 94.19 199 PRO A O 1
ATOM 1532 N N . THR A 1 200 ? 14.272 13.319 -31.061 1.00 94.12 200 THR A N 1
ATOM 1533 C CA . THR A 1 200 ? 14.652 13.963 -32.338 1.00 94.12 200 THR A CA 1
ATOM 1534 C C . THR A 1 200 ? 13.522 14.714 -33.052 1.00 94.12 200 THR A C 1
ATOM 1536 O O . THR A 1 200 ? 13.756 15.367 -34.067 1.00 94.12 200 THR A O 1
ATOM 1539 N N . SER A 1 201 ? 12.292 14.633 -32.549 1.00 96.38 201 SER A N 1
ATOM 1540 C CA . SER A 1 201 ? 11.132 15.373 -33.047 1.00 96.38 201 SER A CA 1
ATOM 1541 C C . SER A 1 201 ? 10.096 15.526 -31.942 1.00 96.38 201 SER A C 1
ATOM 1543 O O . SER A 1 201 ? 9.998 14.652 -31.080 1.00 96.38 201 SER A O 1
ATOM 1545 N N . SER A 1 202 ? 9.275 16.573 -32.005 1.00 97.88 202 SER A N 1
ATOM 1546 C CA . SER A 1 202 ? 8.121 16.713 -31.115 1.00 97.88 202 SER A CA 1
ATOM 1547 C C . SER A 1 202 ? 7.027 15.701 -31.465 1.00 97.88 202 SER A C 1
ATOM 1549 O O . SER A 1 202 ? 6.771 15.436 -32.641 1.00 97.88 202 SER A O 1
ATOM 1551 N N . PHE A 1 203 ? 6.361 15.153 -30.454 1.00 97.19 203 PHE A N 1
ATOM 1552 C CA . PHE A 1 203 ? 5.218 14.247 -30.600 1.00 97.19 203 PHE A CA 1
ATOM 1553 C C . PHE A 1 203 ? 4.339 14.296 -29.347 1.00 97.19 203 PHE A C 1
ATOM 1555 O O . PHE A 1 203 ? 4.718 14.898 -28.350 1.00 97.19 203 PHE A O 1
ATOM 1562 N N . SER A 1 204 ? 3.184 13.633 -29.370 1.00 96.94 204 SER A N 1
ATOM 1563 C CA . SER A 1 204 ? 2.304 13.535 -28.202 1.00 96.94 204 SER A CA 1
ATOM 1564 C C . SER A 1 204 ? 2.172 12.085 -27.754 1.00 96.94 204 SER A C 1
ATOM 1566 O O . SER A 1 204 ? 1.955 11.188 -28.571 1.00 96.94 204 SER A O 1
ATOM 1568 N N . LEU A 1 205 ? 2.274 11.855 -26.448 1.00 96.31 205 LEU A N 1
ATOM 1569 C CA . LEU A 1 205 ? 1.891 10.596 -25.820 1.00 96.31 205 LEU A CA 1
ATOM 1570 C C . LEU A 1 205 ? 0.395 10.620 -25.517 1.00 96.31 205 LEU A C 1
ATOM 1572 O O . LEU A 1 205 ? -0.139 11.639 -25.075 1.00 96.31 205 LEU A O 1
ATOM 1576 N N . GLN A 1 206 ? -0.274 9.501 -25.783 1.00 97.50 206 GLN A N 1
ATOM 1577 C CA . GLN A 1 206 ? -1.724 9.395 -25.703 1.00 97.50 206 GLN A CA 1
ATOM 1578 C C . GLN A 1 206 ? -2.145 8.099 -25.017 1.00 97.50 206 GLN A C 1
ATOM 1580 O O . GLN A 1 206 ? -1.642 7.026 -25.354 1.00 97.50 206 GLN A O 1
ATOM 1585 N N . TRP A 1 207 ? -3.091 8.206 -24.086 1.00 98.31 207 TRP A N 1
ATOM 1586 C CA . TRP A 1 207 ? -3.651 7.073 -23.351 1.00 98.31 207 TRP A CA 1
ATOM 1587 C C . TRP A 1 207 ? -5.162 7.193 -23.252 1.00 98.31 207 TRP A C 1
ATOM 1589 O O . TRP A 1 207 ? -5.669 8.217 -22.797 1.00 98.31 207 TRP A O 1
ATOM 1599 N N . ALA A 1 208 ? -5.883 6.142 -23.640 1.00 98.00 208 ALA A N 1
ATOM 1600 C CA . ALA A 1 208 ? -7.336 6.136 -23.532 1.00 98.00 208 ALA A CA 1
ATOM 1601 C C . ALA A 1 208 ? -7.759 5.954 -22.070 1.00 98.00 208 ALA A C 1
ATOM 1603 O O . ALA A 1 208 ? -8.562 6.728 -21.548 1.00 98.00 208 ALA A O 1
ATOM 1604 N N . THR A 1 209 ? -7.173 4.965 -21.392 1.00 98.50 209 THR A N 1
ATOM 1605 C CA . THR A 1 209 ? -7.502 4.619 -20.006 1.00 98.50 209 THR A CA 1
ATOM 1606 C C . THR A 1 209 ? -6.375 4.947 -19.036 1.00 98.50 209 THR A C 1
ATOM 1608 O O . THR A 1 209 ? -5.194 4.974 -19.400 1.00 98.50 209 THR A O 1
ATOM 1611 N N . TYR A 1 210 ? -6.718 5.127 -17.758 1.00 98.44 210 TYR A N 1
ATOM 1612 C CA . TYR A 1 210 ? -5.714 5.240 -16.691 1.00 98.44 210 TYR A CA 1
ATOM 1613 C C . TYR A 1 210 ? -4.824 3.996 -16.621 1.00 98.44 210 TYR A C 1
ATOM 1615 O O . TYR A 1 210 ? -3.640 4.079 -16.278 1.00 98.44 210 TYR A O 1
ATOM 1623 N N . ARG A 1 211 ? -5.388 2.838 -16.984 1.00 98.06 211 ARG A N 1
ATOM 1624 C CA . ARG A 1 211 ? -4.670 1.572 -17.022 1.00 98.06 211 ARG A CA 1
ATOM 1625 C C . ARG A 1 211 ? -3.596 1.548 -18.102 1.00 98.06 211 ARG A C 1
ATOM 1627 O O . ARG A 1 211 ? -2.488 1.119 -17.799 1.00 98.06 211 ARG A O 1
ATOM 1634 N N . ASP A 1 212 ? -3.872 2.078 -19.293 1.00 98.19 212 ASP A N 1
ATOM 1635 C CA . ASP A 1 212 ? -2.874 2.171 -20.370 1.00 98.19 212 ASP A CA 1
ATOM 1636 C C . ASP A 1 212 ? -1.649 2.983 -19.915 1.00 98.19 212 ASP A C 1
ATOM 1638 O O . ASP A 1 212 ? -0.501 2.575 -20.117 1.00 98.19 212 ASP A O 1
ATOM 1642 N N . ALA A 1 213 ? -1.887 4.108 -19.230 1.00 98.00 213 ALA A N 1
ATOM 1643 C CA . ALA A 1 213 ? -0.826 4.954 -18.684 1.00 98.00 213 ALA A CA 1
ATOM 1644 C C . ALA A 1 213 ? -0.021 4.246 -17.573 1.00 98.00 213 ALA A C 1
ATOM 1646 O O . ALA A 1 213 ? 1.213 4.341 -17.520 1.00 98.00 213 ALA A O 1
ATOM 1647 N N . SER A 1 214 ? -0.694 3.495 -16.695 1.00 98.25 214 SER A N 1
ATOM 1648 C CA . SER A 1 214 ? -0.033 2.683 -15.663 1.00 98.25 214 SER A CA 1
ATOM 1649 C C . SER A 1 214 ? 0.795 1.542 -16.258 1.00 98.25 214 SER A C 1
ATOM 1651 O O . SER A 1 214 ? 1.940 1.311 -15.851 1.00 98.25 214 SER A O 1
ATOM 1653 N N . ASP A 1 215 ? 0.259 0.848 -17.255 1.00 97.81 215 ASP A N 1
ATOM 1654 C CA . ASP A 1 215 ? 0.943 -0.252 -17.916 1.00 97.81 215 ASP A CA 1
ATOM 1655 C C . ASP A 1 215 ? 2.199 0.251 -18.644 1.00 97.81 215 ASP A C 1
ATOM 1657 O O . ASP A 1 215 ? 3.261 -0.368 -18.528 1.00 97.81 215 ASP A O 1
ATOM 1661 N N . GLN A 1 216 ? 2.143 1.418 -19.301 1.00 97.62 216 GLN A N 1
ATOM 1662 C CA . GLN A 1 216 ? 3.333 2.017 -19.915 1.00 97.62 216 GLN A CA 1
ATOM 1663 C C . GLN A 1 216 ? 4.346 2.518 -18.876 1.00 97.62 216 GLN A C 1
ATOM 1665 O O . GLN A 1 216 ? 5.555 2.364 -19.072 1.00 97.62 216 GLN A O 1
ATOM 1670 N N . THR A 1 217 ? 3.885 3.039 -17.734 1.00 97.69 217 THR A N 1
ATOM 1671 C CA . THR A 1 217 ? 4.768 3.362 -16.598 1.00 97.69 217 THR A CA 1
ATOM 1672 C C . THR A 1 217 ? 5.544 2.128 -16.144 1.00 97.69 217 THR A C 1
ATOM 1674 O O . THR A 1 217 ? 6.757 2.197 -15.931 1.00 97.69 217 THR A O 1
ATOM 1677 N N . SER A 1 218 ? 4.874 0.985 -16.064 1.00 97.06 218 SER A N 1
ATOM 1678 C CA . SER A 1 218 ? 5.477 -0.283 -15.659 1.00 97.06 218 SER A CA 1
ATOM 1679 C C . SER A 1 218 ? 6.500 -0.786 -16.688 1.00 97.06 218 SER A C 1
ATOM 1681 O O . SER A 1 218 ? 7.660 -1.032 -16.345 1.00 97.06 218 SER A O 1
ATOM 1683 N N . LEU A 1 219 ? 6.122 -0.814 -17.973 1.00 97.88 219 LEU A N 1
ATOM 1684 C CA . LEU A 1 219 ? 7.008 -1.203 -19.080 1.00 97.88 219 LEU A CA 1
ATOM 1685 C C . LEU A 1 219 ? 8.240 -0.301 -19.197 1.00 97.88 219 LEU A C 1
ATOM 1687 O O . LEU A 1 219 ? 9.338 -0.786 -19.475 1.00 97.88 219 LEU A O 1
ATOM 1691 N N . SER A 1 220 ? 8.101 0.995 -18.910 1.00 96.69 220 SER A N 1
ATOM 1692 C CA . SER A 1 220 ? 9.223 1.936 -18.964 1.00 96.69 220 SER A CA 1
ATOM 1693 C C . SER A 1 220 ? 10.372 1.556 -18.026 1.00 96.69 220 SER A C 1
ATOM 1695 O O . SER A 1 220 ? 11.515 1.936 -18.267 1.00 96.69 220 SER A O 1
ATOM 1697 N N . ARG A 1 221 ? 10.105 0.789 -16.958 1.00 97.06 221 ARG A N 1
ATOM 1698 C CA . ARG A 1 221 ? 11.149 0.304 -16.043 1.00 97.06 221 ARG A CA 1
ATOM 1699 C C . ARG A 1 221 ? 11.968 -0.842 -16.638 1.00 97.06 221 ARG A C 1
ATOM 1701 O O . ARG A 1 221 ? 13.139 -0.991 -16.284 1.00 97.06 221 ARG A O 1
ATOM 1708 N N . ILE A 1 222 ? 11.356 -1.608 -17.541 1.00 96.81 222 ILE A N 1
ATOM 1709 C CA . ILE A 1 222 ? 12.001 -2.660 -18.331 1.00 96.81 222 ILE A CA 1
ATOM 1710 C C . ILE A 1 222 ? 12.810 -2.021 -19.459 1.00 96.81 222 ILE A C 1
ATOM 1712 O O . ILE A 1 222 ? 13.992 -2.317 -19.593 1.00 96.81 222 ILE A O 1
ATOM 1716 N N . TRP A 1 223 ? 12.220 -1.081 -20.208 1.00 95.81 223 TRP A N 1
ATOM 1717 C CA . TRP A 1 223 ? 12.933 -0.333 -21.255 1.00 95.81 223 TRP A CA 1
ATOM 1718 C C . TRP A 1 223 ? 14.104 0.477 -20.691 1.00 95.81 223 TRP A C 1
ATOM 1720 O O . TRP A 1 223 ? 15.170 0.527 -21.292 1.00 95.81 223 TRP A O 1
ATOM 1730 N N . GLY A 1 224 ? 13.936 1.035 -19.489 1.00 94.81 224 GLY A N 1
ATOM 1731 C CA . GLY A 1 224 ? 14.996 1.706 -18.741 1.00 94.81 224 GLY A CA 1
ATOM 1732 C C . GLY A 1 224 ? 16.071 0.771 -18.173 1.00 94.81 224 GLY A C 1
ATOM 1733 O O . GLY A 1 224 ? 17.046 1.254 -17.611 1.00 94.81 224 GLY A O 1
ATOM 1734 N N . GLY A 1 225 ? 15.903 -0.553 -18.266 1.00 95.75 225 GLY A N 1
ATOM 1735 C CA . GLY A 1 225 ? 16.886 -1.549 -17.828 1.00 95.75 225 GLY A CA 1
ATOM 1736 C C . GLY A 1 225 ? 17.011 -1.747 -16.311 1.00 95.75 225 GLY A C 1
ATOM 1737 O O . GLY A 1 225 ? 17.939 -2.418 -15.865 1.00 95.75 225 GLY A O 1
ATOM 1738 N N . ILE A 1 226 ? 16.110 -1.192 -15.493 1.00 96.25 226 ILE A N 1
ATOM 1739 C CA . ILE A 1 226 ? 16.226 -1.242 -14.019 1.00 96.25 226 ILE A CA 1
ATOM 1740 C C . ILE A 1 226 ? 15.370 -2.330 -13.357 1.00 96.25 226 ILE A C 1
ATOM 1742 O O . ILE A 1 226 ? 15.587 -2.644 -12.183 1.00 96.25 226 ILE A O 1
ATOM 1746 N N . HIS A 1 227 ? 14.427 -2.921 -14.094 1.00 97.38 227 HIS A N 1
ATOM 1747 C CA . HIS A 1 227 ? 13.621 -4.067 -13.668 1.00 97.38 227 HIS A CA 1
ATOM 1748 C C . HIS A 1 227 ? 13.517 -5.105 -14.803 1.00 97.38 227 HIS A C 1
ATOM 1750 O O . HIS A 1 227 ? 13.248 -4.719 -15.939 1.00 97.38 227 HIS A O 1
ATOM 1756 N N . PRO A 1 228 ? 13.699 -6.413 -14.541 1.00 96.12 228 PRO A N 1
ATOM 1757 C CA . PRO A 1 228 ? 13.312 -7.472 -15.471 1.00 96.12 228 PRO A CA 1
ATOM 1758 C C . PRO A 1 228 ? 11.781 -7.684 -15.487 1.00 96.12 228 PRO A C 1
ATOM 1760 O O . PRO A 1 228 ? 11.105 -7.312 -14.526 1.00 96.12 228 PRO A O 1
ATOM 1763 N N . PRO A 1 229 ? 11.214 -8.354 -16.513 1.00 94.81 229 PRO A N 1
ATOM 1764 C CA . PRO A 1 229 ? 9.767 -8.598 -16.611 1.00 94.81 229 PRO A CA 1
ATOM 1765 C C . PRO A 1 229 ? 9.131 -9.305 -15.403 1.00 94.81 229 PRO A C 1
ATOM 1767 O O . PRO A 1 229 ? 7.955 -9.092 -15.112 1.00 94.81 229 PRO A O 1
ATOM 1770 N N . VAL A 1 230 ? 9.895 -10.128 -14.676 1.00 96.12 230 VAL A N 1
ATOM 1771 C CA . VAL A 1 230 ? 9.409 -10.828 -13.473 1.00 96.12 230 VAL A CA 1
ATOM 1772 C C . VAL A 1 230 ? 9.053 -9.872 -12.326 1.00 96.12 230 VAL A C 1
ATOM 1774 O O . VAL A 1 230 ? 8.186 -10.193 -11.518 1.00 96.12 230 VAL A O 1
ATOM 1777 N N . ASP A 1 231 ? 9.643 -8.675 -12.288 1.00 97.31 231 ASP A N 1
ATOM 1778 C CA . ASP A 1 231 ? 9.367 -7.676 -11.251 1.00 97.31 231 ASP A CA 1
ATOM 1779 C C . ASP A 1 231 ? 8.064 -6.902 -11.506 1.00 97.31 231 ASP A C 1
ATOM 1781 O O . ASP A 1 231 ? 7.556 -6.244 -10.600 1.00 97.31 231 ASP A O 1
ATOM 1785 N N . ASP A 1 232 ? 7.544 -6.929 -12.734 1.00 97.62 232 ASP A N 1
ATOM 1786 C CA . ASP A 1 232 ? 6.475 -6.045 -13.202 1.00 97.62 232 ASP A CA 1
ATOM 1787 C C . ASP A 1 232 ? 5.074 -6.592 -12.881 1.00 97.62 232 ASP A C 1
ATOM 1789 O O . ASP A 1 232 ? 4.354 -6.037 -12.047 1.00 97.62 232 ASP A O 1
ATOM 1793 N N . ILE A 1 233 ? 4.693 -7.713 -13.507 1.00 96.94 233 ILE A N 1
ATOM 1794 C CA . ILE A 1 233 ? 3.323 -8.247 -13.435 1.00 96.94 233 ILE A CA 1
ATOM 1795 C C . ILE A 1 233 ? 2.846 -8.490 -11.992 1.00 96.94 233 ILE A C 1
ATOM 1797 O O . ILE A 1 233 ? 1.704 -8.129 -11.690 1.00 96.94 233 ILE A O 1
ATOM 1801 N N . PRO A 1 234 ? 3.659 -9.046 -11.071 1.00 98.00 234 PRO A N 1
ATOM 1802 C CA . PRO A 1 234 ? 3.264 -9.150 -9.667 1.00 98.00 234 PRO A CA 1
ATOM 1803 C C . PRO A 1 234 ? 2.995 -7.786 -9.020 1.00 98.00 234 PRO A C 1
ATOM 1805 O O . PRO A 1 234 ? 2.037 -7.659 -8.264 1.00 98.00 234 PRO A O 1
ATOM 1808 N N . GLY A 1 235 ? 3.769 -6.753 -9.365 1.00 98.25 235 GLY A N 1
ATOM 1809 C CA . GLY A 1 235 ? 3.570 -5.389 -8.869 1.00 98.25 235 GLY A CA 1
ATOM 1810 C C . GLY A 1 235 ? 2.237 -4.814 -9.323 1.00 98.25 235 GLY A C 1
ATOM 1811 O O . GLY A 1 235 ? 1.479 -4.297 -8.509 1.00 98.25 235 GLY A O 1
ATOM 1812 N N . ARG A 1 236 ? 1.877 -5.002 -10.596 1.00 98.38 236 ARG A N 1
ATOM 1813 C CA . ARG A 1 236 ? 0.561 -4.581 -11.103 1.00 98.38 236 ARG A CA 1
ATOM 1814 C C . ARG A 1 236 ? -0.598 -5.302 -10.409 1.00 98.38 236 ARG A C 1
ATOM 1816 O O . ARG A 1 236 ? -1.621 -4.689 -10.127 1.00 98.38 236 ARG A O 1
ATOM 1823 N N . LYS A 1 237 ? -0.455 -6.600 -10.122 1.00 98.56 237 LYS A N 1
ATOM 1824 C CA . LYS A 1 237 ? -1.473 -7.364 -9.377 1.00 98.56 237 LYS A CA 1
ATOM 1825 C C . LYS A 1 237 ? -1.640 -6.842 -7.951 1.00 98.56 237 LYS A C 1
ATOM 1827 O O . LYS A 1 237 ? -2.770 -6.693 -7.500 1.00 98.56 237 LYS A O 1
ATOM 1832 N N . LEU A 1 238 ? -0.530 -6.538 -7.274 1.00 98.56 238 LEU A N 1
ATOM 1833 C CA . LEU A 1 238 ? -0.555 -5.911 -5.953 1.00 98.56 238 LEU A CA 1
ATOM 1834 C C . LEU A 1 238 ? -1.238 -4.544 -6.014 1.00 98.56 238 LEU A C 1
ATOM 1836 O O . LEU A 1 238 ? -2.129 -4.279 -5.219 1.00 98.56 238 LEU A O 1
ATOM 1840 N N . GLY A 1 239 ? -0.865 -3.705 -6.982 1.00 98.69 239 GLY A N 1
ATOM 1841 C CA . GLY A 1 239 ? -1.447 -2.376 -7.134 1.00 98.69 239 GLY A CA 1
ATOM 1842 C C . GLY A 1 239 ? -2.957 -2.411 -7.363 1.00 98.69 239 GLY A C 1
ATOM 1843 O O . GLY A 1 239 ? -3.669 -1.627 -6.755 1.00 98.69 239 GLY A O 1
ATOM 1844 N N . LEU A 1 240 ? -3.455 -3.344 -8.180 1.00 98.31 240 LEU A N 1
ATOM 1845 C CA . LEU A 1 240 ? -4.896 -3.546 -8.378 1.00 98.31 240 LEU A CA 1
ATOM 1846 C C . LEU A 1 240 ? -5.626 -3.863 -7.061 1.00 98.31 240 LEU A C 1
ATOM 1848 O O . LEU A 1 240 ? -6.632 -3.229 -6.754 1.00 98.31 240 LEU A O 1
ATOM 1852 N N . ALA A 1 241 ? -5.102 -4.807 -6.274 1.00 98.62 241 ALA A N 1
ATOM 1853 C CA . ALA A 1 241 ? -5.687 -5.160 -4.980 1.00 98.62 241 ALA A CA 1
ATOM 1854 C C . ALA A 1 241 ? -5.664 -3.967 -4.009 1.00 98.62 241 ALA A C 1
ATOM 1856 O O . ALA A 1 241 ? -6.703 -3.577 -3.492 1.00 98.62 241 ALA A O 1
ATOM 1857 N N . ILE A 1 242 ? -4.505 -3.317 -3.859 1.00 98.75 242 ILE A N 1
ATOM 1858 C CA . ILE A 1 242 ? -4.331 -2.151 -2.982 1.00 98.75 242 ILE A CA 1
ATOM 1859 C C . ILE A 1 242 ? -5.268 -1.008 -3.375 1.00 98.75 242 ILE A C 1
ATOM 1861 O O . ILE A 1 242 ? -5.908 -0.421 -2.512 1.00 98.75 242 ILE A O 1
ATOM 1865 N N . GLY A 1 243 ? -5.352 -0.674 -4.665 1.00 98.56 243 GLY A N 1
ATOM 1866 C CA . GLY A 1 243 ? -6.211 0.409 -5.135 1.00 98.56 243 GLY A CA 1
ATOM 1867 C C . GLY A 1 243 ? -7.692 0.135 -4.870 1.00 98.56 243 GLY A C 1
ATOM 1868 O O . GLY A 1 243 ? -8.410 1.046 -4.465 1.00 98.56 243 GLY A O 1
ATOM 1869 N N . THR A 1 244 ? -8.120 -1.123 -5.025 1.00 98.19 244 THR A N 1
ATOM 1870 C CA . THR A 1 244 ? -9.487 -1.562 -4.707 1.00 98.19 244 THR A CA 1
ATOM 1871 C C . THR A 1 244 ? -9.773 -1.438 -3.211 1.00 98.19 244 THR A C 1
ATOM 1873 O O . THR A 1 244 ? -10.750 -0.797 -2.825 1.00 98.19 244 THR A O 1
ATOM 1876 N N . ASP A 1 245 ? -8.905 -2.003 -2.367 1.00 97.00 245 ASP A N 1
ATOM 1877 C CA . ASP A 1 245 ? -9.092 -2.039 -0.912 1.00 97.00 245 ASP A CA 1
ATOM 1878 C C . ASP A 1 245 ? -9.039 -0.629 -0.302 1.00 97.00 245 ASP A C 1
ATOM 1880 O O . ASP A 1 245 ? -9.902 -0.251 0.494 1.00 97.00 245 ASP A O 1
ATOM 1884 N N . ALA A 1 246 ? -8.069 0.187 -0.726 1.00 97.31 246 ALA A N 1
ATOM 1885 C CA . ALA A 1 246 ? -7.919 1.561 -0.257 1.00 97.31 246 ALA A CA 1
ATOM 1886 C C . ALA A 1 246 ? -9.098 2.443 -0.686 1.00 97.31 246 ALA A C 1
ATOM 1888 O O . ALA A 1 246 ? -9.574 3.262 0.103 1.00 97.31 246 ALA A O 1
ATOM 1889 N N . PHE A 1 247 ? -9.603 2.273 -1.915 1.00 97.69 247 PHE A N 1
ATOM 1890 C CA . PHE A 1 247 ? -10.793 2.995 -2.350 1.00 97.69 247 PHE A CA 1
ATOM 1891 C C . PHE A 1 247 ? -12.035 2.559 -1.573 1.00 97.69 247 PHE A C 1
ATOM 1893 O O . PHE A 1 247 ? -12.802 3.419 -1.155 1.00 97.69 247 PHE A O 1
ATOM 1900 N N . ALA A 1 248 ? -12.221 1.258 -1.331 1.00 94.69 248 ALA A N 1
ATOM 1901 C CA . ALA A 1 248 ? -13.348 0.759 -0.544 1.00 94.69 248 ALA A CA 1
ATOM 1902 C C . ALA A 1 248 ? -13.358 1.346 0.877 1.00 94.69 248 ALA A C 1
ATOM 1904 O O . ALA A 1 248 ? -14.408 1.744 1.379 1.00 94.69 248 ALA A O 1
ATOM 1905 N N . LEU A 1 249 ? -12.188 1.464 1.511 1.00 92.44 249 LEU A N 1
ATOM 1906 C CA . LEU A 1 249 ? -12.063 2.123 2.809 1.00 92.44 249 LEU A CA 1
ATOM 1907 C C . LEU A 1 249 ? -12.335 3.636 2.723 1.00 92.44 249 LEU A C 1
ATOM 1909 O O . LEU A 1 249 ? -13.048 4.183 3.562 1.00 92.44 249 LEU A O 1
ATOM 1913 N N . ALA A 1 250 ? -11.815 4.317 1.700 1.00 94.69 250 ALA A N 1
ATOM 1914 C CA . ALA A 1 250 ? -12.094 5.736 1.482 1.00 94.69 250 ALA A CA 1
ATOM 1915 C C . ALA A 1 250 ? -13.588 6.011 1.244 1.00 94.69 250 ALA A C 1
ATOM 1917 O O . ALA A 1 250 ? -14.127 6.969 1.791 1.00 94.69 250 ALA A O 1
ATOM 1918 N N . ASP A 1 251 ? -14.267 5.151 0.486 1.00 92.12 251 ASP A N 1
ATOM 1919 C CA . ASP A 1 251 ? -15.699 5.254 0.202 1.00 92.12 251 ASP A CA 1
ATOM 1920 C C . ASP A 1 251 ? -16.534 5.176 1.483 1.00 92.12 251 ASP A C 1
ATOM 1922 O O . ASP A 1 251 ? -17.426 5.994 1.704 1.00 92.12 251 ASP A O 1
ATOM 1926 N N . ARG A 1 252 ? -16.153 4.286 2.404 1.00 87.50 252 ARG A N 1
ATOM 1927 C CA . ARG A 1 252 ? -16.747 4.239 3.743 1.00 87.50 252 ARG A CA 1
ATOM 1928 C C . ARG A 1 252 ? -16.562 5.548 4.509 1.00 87.50 252 ARG A C 1
ATOM 1930 O O . ARG A 1 252 ? -17.516 6.037 5.109 1.00 87.50 252 ARG A O 1
ATOM 1937 N N . TYR A 1 253 ? -15.373 6.152 4.460 1.00 88.44 253 TYR A N 1
ATOM 1938 C CA . TYR A 1 253 ? -15.144 7.474 5.056 1.00 88.44 253 TYR A CA 1
ATOM 1939 C C . TYR A 1 253 ? -16.018 8.559 4.411 1.00 88.44 253 TYR A C 1
ATOM 1941 O O . TYR A 1 253 ? -16.521 9.439 5.110 1.00 88.44 253 TYR A O 1
ATOM 1949 N N . PHE A 1 254 ? -16.261 8.494 3.099 1.00 89.31 254 PHE A N 1
ATOM 1950 C CA . PHE A 1 254 ? -17.132 9.450 2.405 1.00 89.31 254 PHE A CA 1
ATOM 1951 C C . PHE A 1 254 ? -18.589 9.367 2.862 1.00 89.31 254 PHE A C 1
ATOM 1953 O O . PHE A 1 254 ? -19.278 10.388 2.859 1.00 89.31 254 PHE A O 1
ATOM 1960 N N . GLU A 1 255 ? -19.036 8.171 3.241 1.00 83.06 255 GLU A N 1
ATOM 1961 C CA . GLU A 1 255 ? -20.381 7.885 3.748 1.00 83.06 255 GLU A CA 1
ATOM 1962 C C . GLU A 1 255 ? -20.493 8.092 5.273 1.00 83.06 255 GLU A C 1
ATOM 1964 O O . GLU A 1 255 ? -21.561 7.903 5.852 1.00 83.06 255 GLU A O 1
ATOM 1969 N N . GLY A 1 256 ? -19.407 8.505 5.942 1.00 75.19 256 GLY A N 1
ATOM 1970 C CA . GLY A 1 256 ? -19.356 8.646 7.402 1.00 75.19 256 GLY A CA 1
ATOM 1971 C C . GLY A 1 256 ? -19.353 7.305 8.148 1.00 75.19 256 GLY A C 1
ATOM 1972 O O . GLY A 1 256 ? -19.576 7.271 9.361 1.00 75.19 256 GLY A O 1
ATOM 1973 N N . LEU A 1 257 ? -19.097 6.203 7.435 1.00 65.25 257 LEU A N 1
ATOM 1974 C CA . LEU A 1 257 ? -19.085 4.818 7.907 1.00 65.25 257 LEU A CA 1
ATOM 1975 C C . LEU A 1 257 ? -17.684 4.401 8.385 1.00 65.25 257 LEU A C 1
ATOM 1977 O O . LEU A 1 257 ? -17.068 3.468 7.864 1.00 65.25 257 LEU A O 1
ATOM 1981 N N . GLU A 1 258 ? -17.149 5.095 9.387 1.00 63.75 258 GLU A N 1
ATOM 1982 C CA . GLU A 1 258 ? -15.832 4.761 9.943 1.00 63.75 258 GLU A CA 1
ATOM 1983 C C . GLU A 1 258 ? -15.899 3.500 10.821 1.00 63.75 258 GLU A C 1
ATOM 1985 O O . GLU A 1 258 ? -16.810 3.343 11.640 1.00 63.75 258 GLU A O 1
ATOM 1990 N N . ASP A 1 259 ? -14.919 2.602 10.681 1.00 65.94 259 ASP A N 1
ATOM 1991 C CA . ASP A 1 259 ? -14.733 1.505 11.633 1.00 65.94 259 ASP A CA 1
ATOM 1992 C C . ASP A 1 259 ? -14.184 2.073 12.941 1.00 65.94 259 ASP A C 1
ATOM 1994 O O . ASP A 1 259 ? -12.989 2.320 13.075 1.00 65.94 259 ASP A O 1
ATOM 1998 N N . ILE A 1 260 ? -15.058 2.259 13.930 1.00 72.12 260 ILE A N 1
ATOM 1999 C CA . ILE A 1 260 ? -14.614 2.506 15.299 1.00 72.12 260 ILE A CA 1
ATOM 2000 C C . ILE A 1 260 ? -13.934 1.232 15.822 1.00 72.12 260 ILE A C 1
ATOM 2002 O O . ILE A 1 260 ? -14.612 0.188 15.913 1.00 72.12 260 ILE A O 1
ATOM 2006 N N . PRO A 1 261 ? -12.650 1.304 16.234 1.00 73.88 261 PRO A N 1
ATOM 2007 C CA . PRO A 1 261 ? -11.930 0.172 16.801 1.00 73.88 261 PRO A CA 1
ATOM 2008 C C . PRO A 1 261 ? -12.732 -0.544 17.892 1.00 73.88 261 PRO A C 1
ATOM 2010 O O . PRO A 1 261 ? -13.539 0.051 18.618 1.00 73.88 261 PRO A O 1
ATOM 2013 N N . ALA A 1 262 ? -12.555 -1.861 18.006 1.00 71.00 262 ALA A N 1
ATOM 2014 C CA . ALA A 1 262 ? -13.281 -2.668 18.990 1.00 71.00 262 ALA A CA 1
ATOM 2015 C C . ALA A 1 262 ? -13.083 -2.146 20.428 1.00 71.00 262 ALA A C 1
ATOM 2017 O O . ALA A 1 262 ? -14.011 -2.177 21.234 1.00 71.00 262 ALA A O 1
ATOM 2018 N N . ASP A 1 263 ? -11.894 -1.615 20.704 1.00 81.75 263 ASP A N 1
ATOM 2019 C CA . ASP A 1 263 ? -11.415 -1.090 21.979 1.00 81.75 263 ASP A CA 1
ATOM 2020 C C . ASP A 1 263 ? -11.627 0.421 22.158 1.00 81.75 263 ASP A C 1
ATOM 2022 O O . ASP A 1 263 ? -11.167 0.985 23.149 1.00 81.75 263 ASP A O 1
ATOM 2026 N N . ASN A 1 264 ? -12.344 1.088 21.246 1.00 88.75 264 ASN A N 1
ATOM 2027 C CA . ASN A 1 264 ? -12.597 2.523 21.370 1.00 88.75 264 ASN A CA 1
ATOM 2028 C C . ASN A 1 264 ? -13.399 2.881 22.627 1.00 88.75 264 ASN A C 1
ATOM 2030 O O . ASN A 1 264 ? -13.226 3.978 23.137 1.00 88.75 264 ASN A O 1
ATOM 2034 N N . PHE A 1 265 ? -14.269 1.990 23.117 1.00 91.56 265 PHE A N 1
ATOM 2035 C CA . PHE A 1 265 ? -15.108 2.250 24.288 1.00 91.56 265 PHE A CA 1
ATOM 2036 C C . PHE A 1 265 ? -14.672 1.425 25.498 1.00 91.56 265 PHE A C 1
ATOM 2038 O O . PHE A 1 265 ? -14.645 0.195 25.450 1.00 91.56 265 PHE A O 1
ATOM 2045 N N . LEU A 1 266 ? -14.434 2.106 26.615 1.00 92.81 266 LEU A N 1
ATOM 2046 C CA . LEU A 1 266 ? -14.291 1.506 27.935 1.00 92.81 266 LEU A CA 1
ATOM 2047 C C . LEU A 1 266 ? -15.582 1.731 28.728 1.00 92.81 266 LEU A C 1
ATOM 2049 O O . LEU A 1 266 ? -15.937 2.871 29.019 1.00 92.81 266 LEU A O 1
ATOM 2053 N N . VAL A 1 267 ? -16.269 0.648 29.098 1.00 92.75 267 VAL A N 1
ATOM 2054 C CA . VAL A 1 267 ? -17.483 0.689 29.927 1.00 92.75 267 VAL A CA 1
ATOM 2055 C C . VAL A 1 267 ? -17.157 0.170 31.323 1.00 92.75 267 VAL A C 1
ATOM 2057 O O . VAL A 1 267 ? -16.688 -0.956 31.484 1.00 92.75 267 VAL A O 1
ATOM 2060 N N . GLN A 1 268 ? -17.408 0.988 32.341 1.00 92.12 268 GLN A N 1
ATOM 2061 C CA . GLN A 1 268 ? -17.167 0.664 33.743 1.00 92.12 268 GLN A CA 1
ATOM 2062 C C . GLN A 1 268 ? -18.448 0.817 34.555 1.00 92.12 268 GLN A C 1
ATOM 2064 O O . GLN A 1 268 ? -19.220 1.753 34.363 1.00 92.12 268 GLN A O 1
ATOM 2069 N N . THR A 1 269 ? -18.645 -0.074 35.518 1.00 90.62 269 THR A N 1
ATOM 2070 C CA . THR A 1 269 ? -19.755 -0.012 36.470 1.00 90.62 269 THR A CA 1
ATOM 2071 C C . THR A 1 269 ? -19.237 0.192 37.876 1.00 90.62 269 THR A C 1
ATOM 2073 O O . THR A 1 269 ? -18.251 -0.427 38.277 1.00 90.62 269 THR A O 1
ATOM 2076 N N . GLN A 1 270 ? -19.953 0.981 38.661 1.00 87.56 270 GLN A N 1
ATOM 2077 C CA . GLN A 1 270 ? -19.827 0.998 40.108 1.00 87.56 270 GLN A CA 1
ATOM 2078 C C . GLN A 1 270 ? -21.167 0.585 40.712 1.00 87.56 270 GLN A C 1
ATOM 2080 O O . GLN A 1 270 ? -22.211 1.120 40.333 1.00 87.56 270 GLN A O 1
ATOM 2085 N N . ALA A 1 271 ? -21.108 -0.373 41.637 1.00 83.94 271 ALA A N 1
ATOM 2086 C CA . ALA A 1 271 ? -22.263 -0.853 42.381 1.00 83.94 271 ALA A CA 1
ATOM 2087 C C . ALA A 1 271 ? -22.958 0.279 43.148 1.00 83.94 271 ALA A C 1
ATOM 2089 O O . ALA A 1 271 ? -22.363 1.322 43.439 1.00 83.94 271 ALA A O 1
ATOM 2090 N N . GLU A 1 272 ? -24.211 0.035 43.515 1.00 84.69 272 GLU A N 1
ATOM 2091 C CA . GLU A 1 272 ? -24.893 0.851 44.515 1.00 84.69 272 GLU A CA 1
ATOM 2092 C C . GLU A 1 272 ? -24.095 0.872 45.827 1.00 84.69 272 GLU A C 1
ATOM 2094 O O . GLU A 1 272 ? -23.416 -0.095 46.179 1.00 84.69 272 GLU A O 1
ATOM 2099 N N . SER A 1 273 ? -24.196 1.965 46.587 1.00 79.94 273 SER A N 1
ATOM 2100 C CA . SER A 1 273 ? -23.561 2.034 47.910 1.00 79.94 273 SER A CA 1
ATOM 2101 C C . SER A 1 273 ? -24.192 1.057 48.900 1.00 79.94 273 SER A C 1
ATOM 2103 O O . SER A 1 273 ? -23.501 0.545 49.770 1.00 79.94 273 SER A O 1
ATOM 2105 N N . CYS A 1 274 ? -25.494 0.803 48.767 1.00 77.19 274 CYS A N 1
ATOM 2106 C CA . CYS A 1 274 ? -26.245 -0.152 49.570 1.00 77.19 274 CYS A CA 1
ATOM 2107 C C . CYS A 1 274 ? -27.287 -0.849 48.697 1.00 77.19 274 CYS A C 1
ATOM 2109 O O . CYS A 1 274 ? -27.730 -0.297 47.695 1.00 77.19 274 CYS A O 1
ATOM 2111 N N . THR A 1 275 ? -27.707 -2.051 49.083 1.00 80.06 275 THR A N 1
ATOM 2112 C CA . THR A 1 275 ? -28.742 -2.782 48.346 1.00 80.06 275 THR A CA 1
ATOM 2113 C C . THR A 1 275 ? -30.019 -1.944 48.231 1.00 80.06 275 THR A C 1
ATOM 2115 O O . THR A 1 275 ? -30.609 -1.558 49.243 1.00 80.06 275 THR A O 1
ATOM 2118 N N . GLY A 1 276 ? -30.449 -1.665 47.000 1.00 78.38 276 GLY A N 1
ATOM 2119 C CA . GLY A 1 276 ? -31.697 -0.959 46.714 1.00 78.38 276 GLY A CA 1
ATOM 2120 C C . GLY A 1 276 ? -31.621 0.563 46.853 1.00 78.38 276 GLY A C 1
ATOM 2121 O O . GLY A 1 276 ? -32.667 1.215 46.843 1.00 78.38 276 GLY A O 1
ATOM 2122 N N . SER A 1 277 ? -30.424 1.152 46.982 1.00 83.06 277 SER A N 1
ATOM 2123 C CA . SER A 1 277 ? -30.277 2.614 47.045 1.00 83.06 277 SER A CA 1
ATOM 2124 C C . SER A 1 277 ? -30.365 3.309 45.686 1.00 83.06 277 SER A C 1
ATOM 2126 O O . SER A 1 277 ? -30.433 4.538 45.662 1.00 83.06 277 SER A O 1
ATOM 2128 N N . ALA A 1 278 ? -30.372 2.563 44.576 1.00 84.69 278 ALA A N 1
ATOM 2129 C CA . ALA A 1 278 ? -30.488 3.087 43.215 1.00 84.69 278 ALA A CA 1
ATOM 2130 C C . ALA A 1 278 ? -29.523 4.242 42.922 1.00 84.69 278 ALA A C 1
ATOM 2132 O O . ALA A 1 278 ? -29.890 5.247 42.320 1.00 84.69 278 ALA A O 1
ATOM 2133 N N . ASN A 1 279 ? -28.286 4.122 43.408 1.00 85.56 279 ASN A N 1
ATOM 2134 C CA . ASN A 1 279 ? -27.240 5.135 43.279 1.00 85.56 279 ASN A CA 1
ATOM 2135 C C . ASN A 1 279 ? -25.943 4.576 42.679 1.00 85.56 279 ASN A C 1
ATOM 2137 O O . ASN A 1 279 ? -24.887 5.193 42.824 1.00 85.56 279 ASN A O 1
ATOM 2141 N N . GLY A 1 280 ? -26.012 3.413 42.029 1.00 87.75 280 GLY A N 1
ATOM 2142 C CA . GLY A 1 280 ? -24.899 2.920 41.237 1.00 87.75 280 GLY A CA 1
ATOM 2143 C C . GLY A 1 280 ? -24.691 3.796 39.999 1.00 87.75 280 GLY A C 1
ATOM 2144 O O . GLY A 1 280 ? -25.550 4.604 39.626 1.00 87.75 280 GLY A O 1
ATOM 2145 N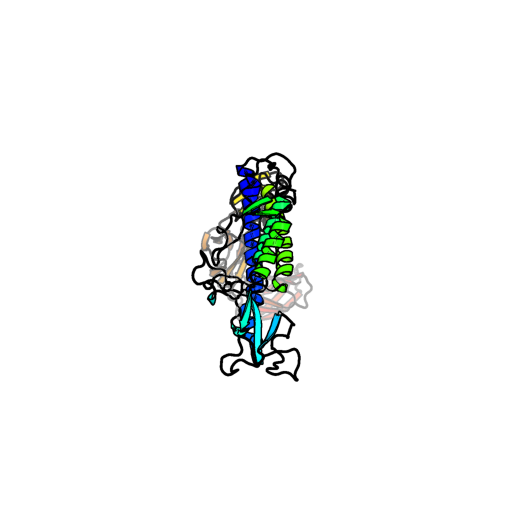 N . ARG A 1 281 ? -23.524 3.657 39.368 1.00 92.38 281 ARG A N 1
ATOM 2146 C CA . ARG A 1 281 ? -23.155 4.457 38.193 1.00 92.38 281 ARG A CA 1
ATOM 2147 C C . ARG A 1 281 ? -22.525 3.618 37.096 1.00 92.38 281 ARG A C 1
ATOM 2149 O O . ARG A 1 281 ? -21.805 2.656 37.367 1.00 92.38 281 ARG A O 1
ATOM 2156 N N . LEU A 1 282 ? -22.746 4.042 35.863 1.00 94.12 282 LEU A N 1
ATOM 2157 C CA . LEU A 1 282 ? -22.105 3.524 34.666 1.00 94.12 282 LEU A CA 1
ATOM 2158 C C . LEU A 1 282 ? -21.277 4.649 34.046 1.00 94.12 282 LEU A C 1
ATOM 2160 O O . LEU A 1 282 ? -21.776 5.756 33.865 1.00 94.12 282 LEU A O 1
ATOM 2164 N N . VAL A 1 283 ? -20.016 4.371 33.733 1.00 94.44 283 VAL A N 1
ATOM 2165 C CA . VAL A 1 283 ? -19.101 5.309 33.078 1.00 94.44 283 VAL A CA 1
ATOM 2166 C C . VAL A 1 283 ? -18.700 4.729 31.729 1.00 94.44 283 VAL A C 1
ATOM 2168 O O . VAL A 1 283 ? -18.256 3.584 31.659 1.00 94.44 283 VAL A O 1
ATOM 2171 N N . VAL A 1 284 ? -18.863 5.513 30.669 1.00 94.75 284 VAL A N 1
ATOM 2172 C CA . VAL A 1 284 ? -18.382 5.208 29.318 1.00 94.75 284 VAL A CA 1
ATOM 2173 C C . VAL A 1 284 ? -17.285 6.202 28.980 1.00 94.75 284 VAL A C 1
ATOM 2175 O O . VAL A 1 284 ? -17.501 7.403 29.120 1.00 94.75 284 VAL A O 1
ATOM 2178 N N . THR A 1 285 ? -16.149 5.715 28.493 1.00 94.50 285 THR A N 1
ATOM 2179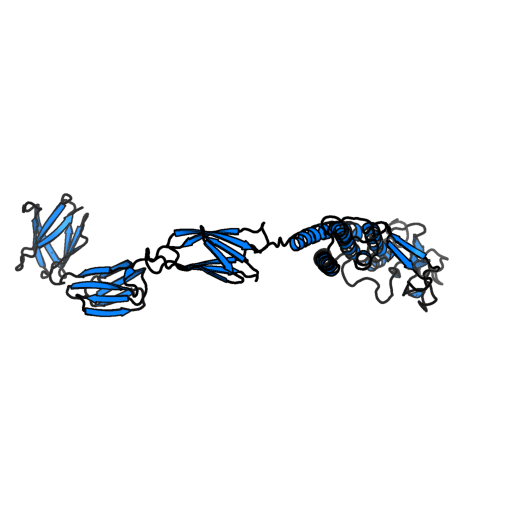 C CA . THR A 1 285 ? -15.069 6.543 27.942 1.00 94.50 285 THR A CA 1
ATOM 2180 C C . THR A 1 285 ? -14.776 6.099 26.514 1.00 94.50 285 THR A C 1
ATOM 2182 O O . THR A 1 285 ? -14.710 4.898 26.260 1.00 94.50 285 THR A O 1
ATOM 2185 N N . ALA A 1 286 ? -14.611 7.047 25.596 1.00 91.94 286 ALA A N 1
ATOM 2186 C CA . ALA A 1 286 ? -14.223 6.829 24.209 1.00 91.94 286 ALA A CA 1
ATOM 2187 C C . ALA A 1 286 ? -12.781 7.309 23.971 1.00 91.94 286 ALA A C 1
ATOM 2189 O O . ALA A 1 286 ? -12.418 8.392 24.426 1.00 91.94 286 ALA A O 1
ATOM 2190 N N . ASN A 1 287 ? -11.970 6.534 23.246 1.00 88.12 287 ASN A N 1
ATOM 2191 C CA . ASN A 1 287 ? -10.603 6.928 22.877 1.00 88.12 287 ASN A CA 1
ATOM 2192 C C . ASN A 1 287 ? -10.600 7.988 21.766 1.00 88.12 287 ASN A C 1
ATOM 2194 O O . ASN A 1 287 ? -9.773 8.898 21.764 1.00 88.12 287 ASN A O 1
ATOM 2198 N N . GLU A 1 288 ? -11.528 7.876 20.818 1.00 84.38 288 GLU A N 1
ATOM 2199 C CA . GLU A 1 288 ? -11.709 8.838 19.739 1.00 84.38 288 GLU A CA 1
ATOM 2200 C C . GLU A 1 288 ? -12.789 9.867 20.073 1.00 84.38 288 GLU A C 1
ATOM 2202 O O . GLU A 1 288 ? -13.930 9.517 20.378 1.00 84.38 288 GLU A O 1
ATOM 2207 N N . PHE A 1 289 ? -12.456 11.149 19.922 1.00 83.75 289 PHE A N 1
ATOM 2208 C CA . PHE A 1 289 ? -13.406 12.250 20.068 1.00 83.75 289 PHE A CA 1
ATOM 2209 C C . PHE A 1 289 ? -14.393 12.283 18.887 1.00 83.75 289 PHE A C 1
ATOM 2211 O O . PHE A 1 289 ? -13.982 12.499 17.741 1.00 83.75 289 PHE A O 1
ATOM 2218 N N . ARG A 1 290 ? -15.693 12.098 19.147 1.00 84.44 290 ARG A N 1
ATOM 2219 C CA . ARG A 1 290 ? -16.797 12.199 18.159 1.00 84.44 290 ARG A CA 1
ATOM 2220 C C . ARG A 1 290 ? -18.082 12.648 18.846 1.00 84.44 290 ARG A C 1
ATOM 2222 O O . ARG A 1 290 ? -18.105 12.740 20.054 1.00 84.44 290 ARG A O 1
ATOM 2229 N N . ASN A 1 291 ? -19.167 12.889 18.114 1.00 90.19 291 ASN A N 1
ATOM 2230 C CA . ASN A 1 291 ? -20.489 13.072 18.721 1.00 90.19 291 ASN A CA 1
ATOM 2231 C C . ASN A 1 291 ? -21.177 11.709 18.860 1.00 90.19 291 ASN A C 1
ATOM 2233 O O . ASN A 1 291 ? -21.687 11.173 17.879 1.00 90.19 291 ASN A O 1
ATOM 2237 N N . TYR A 1 292 ? -21.182 11.135 20.058 1.00 92.50 292 TYR A N 1
ATOM 2238 C CA . TYR A 1 292 ? -21.810 9.847 20.341 1.00 92.50 292 TYR A CA 1
ATOM 2239 C C . TYR A 1 292 ? -23.197 10.006 20.956 1.00 92.50 292 TYR A C 1
ATOM 2241 O O . TYR A 1 292 ? -23.494 10.984 21.650 1.00 92.50 292 TYR A O 1
ATOM 2249 N N . ARG A 1 293 ? -24.023 8.977 20.765 1.00 93.88 293 ARG A N 1
ATOM 2250 C CA . ARG A 1 293 ? -25.281 8.756 21.476 1.00 93.88 293 ARG A CA 1
ATOM 2251 C C . ARG A 1 293 ? -25.213 7.444 22.249 1.00 93.88 293 ARG A C 1
ATOM 2253 O O . ARG A 1 293 ? -24.822 6.424 21.694 1.00 93.88 293 ARG A O 1
ATOM 2260 N N . ALA A 1 294 ? -25.599 7.461 23.518 1.00 94.81 294 ALA A N 1
ATOM 2261 C CA . ALA A 1 294 ? -25.730 6.277 24.357 1.00 94.81 294 ALA A CA 1
ATOM 2262 C C . ALA A 1 294 ? -27.195 6.073 24.738 1.00 94.81 294 ALA A C 1
ATOM 2264 O O . ALA A 1 294 ? -27.849 7.012 25.187 1.00 94.81 294 ALA A O 1
ATOM 2265 N N . ARG A 1 295 ? -27.694 4.847 24.600 1.00 95.00 295 ARG A N 1
ATOM 2266 C CA . ARG A 1 295 ? -29.056 4.457 24.959 1.00 95.00 295 ARG A CA 1
ATOM 2267 C C . ARG A 1 295 ? -29.025 3.345 25.997 1.00 95.00 295 ARG A C 1
ATOM 2269 O O . ARG A 1 295 ? -28.366 2.330 25.791 1.00 95.00 295 ARG A O 1
ATOM 2276 N N . ILE A 1 296 ? -29.753 3.536 27.093 1.00 93.75 296 ILE A N 1
ATOM 2277 C CA . ILE A 1 296 ? -29.955 2.536 28.147 1.00 93.75 296 ILE A CA 1
ATOM 2278 C C . ILE A 1 296 ? -31.454 2.461 28.462 1.00 93.75 296 ILE A C 1
ATOM 2280 O O . ILE A 1 296 ? -32.076 3.427 28.911 1.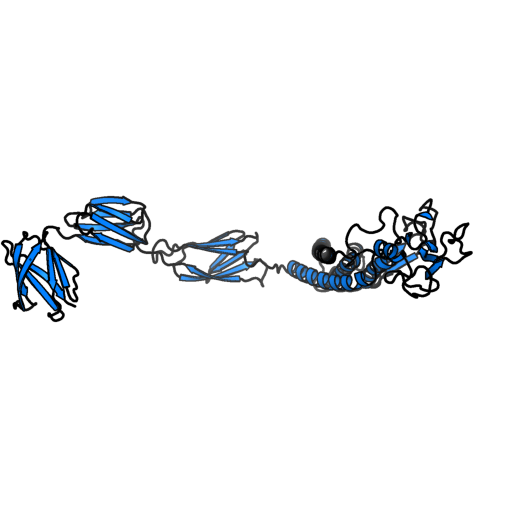00 93.75 296 ILE A O 1
ATOM 2284 N N . GLY A 1 297 ? -32.085 1.329 28.143 1.00 87.19 297 GLY A N 1
ATOM 2285 C CA . GLY A 1 297 ? -33.549 1.231 28.158 1.00 87.19 297 GLY A CA 1
ATOM 2286 C C . GLY A 1 297 ? -34.206 2.289 27.253 1.00 87.19 297 GLY A C 1
ATOM 2287 O O . GLY A 1 297 ? -33.954 2.311 26.050 1.00 87.19 297 GLY A O 1
ATOM 2288 N N . ASN A 1 298 ? -35.026 3.170 27.843 1.00 87.00 298 ASN A N 1
ATOM 2289 C CA . ASN A 1 298 ? -35.718 4.271 27.148 1.00 87.00 298 ASN A CA 1
ATOM 2290 C C . ASN A 1 298 ? -35.013 5.634 27.287 1.00 87.00 298 ASN A C 1
ATOM 2292 O O . ASN A 1 298 ? -35.566 6.649 26.869 1.00 87.00 298 ASN A O 1
ATOM 2296 N N . GLN A 1 299 ? -33.850 5.683 27.939 1.00 92.25 299 GLN A N 1
ATOM 2297 C CA . GLN A 1 299 ? -33.098 6.919 28.139 1.00 92.25 299 GLN A CA 1
ATOM 2298 C C . GLN A 1 299 ? -31.985 7.029 27.105 1.00 92.25 299 GLN A C 1
ATOM 2300 O O . GLN A 1 299 ? -31.274 6.058 26.846 1.00 92.25 299 GLN A O 1
ATOM 2305 N N . GLU A 1 300 ? -31.829 8.227 26.550 1.00 94.81 300 GLU A N 1
ATOM 2306 C CA . GLU A 1 300 ? -30.772 8.569 25.606 1.00 94.81 300 GLU A CA 1
ATOM 2307 C C . GLU A 1 300 ? -29.909 9.704 26.152 1.00 94.81 300 GLU A C 1
ATOM 2309 O O . GLU A 1 300 ? -30.397 10.640 26.789 1.00 94.81 300 GLU A O 1
ATOM 2314 N N . TYR A 1 301 ? -28.617 9.617 25.866 1.00 95.06 301 TYR A N 1
ATOM 2315 C CA . TYR A 1 301 ? -27.588 10.556 26.283 1.00 95.06 301 TYR A CA 1
ATOM 2316 C C . TYR A 1 301 ? -26.686 10.877 25.098 1.00 95.06 301 TYR A C 1
ATOM 2318 O O . TYR A 1 301 ? -26.471 10.033 24.231 1.00 95.06 301 TYR A O 1
ATOM 2326 N N . THR A 1 302 ? -26.102 12.070 25.087 1.00 95.50 302 THR A N 1
ATOM 2327 C CA . THR A 1 302 ? -25.079 12.466 24.112 1.00 95.50 302 THR A CA 1
ATOM 2328 C C . THR A 1 302 ? -23.757 12.719 24.819 1.00 95.50 302 THR A C 1
ATOM 2330 O O . THR A 1 302 ? -23.756 13.328 25.890 1.00 95.50 302 THR A O 1
ATOM 2333 N N . PHE A 1 303 ? -22.639 12.308 24.229 1.00 95.31 303 PHE A N 1
ATOM 2334 C CA . PHE A 1 303 ? -21.307 12.558 24.786 1.00 95.31 303 PHE A CA 1
ATOM 2335 C C . PHE A 1 303 ? -20.241 12.592 23.696 1.00 95.31 303 PHE A C 1
ATOM 2337 O O . PHE A 1 303 ? -20.505 12.152 22.580 1.00 95.31 303 PHE A O 1
ATOM 2344 N N . THR A 1 304 ? -19.047 13.106 24.011 1.00 91.81 304 THR A N 1
ATOM 2345 C CA . THR A 1 304 ? -17.945 13.163 23.038 1.00 91.81 304 THR A CA 1
ATOM 2346 C C . THR A 1 304 ? -16.687 12.394 23.399 1.00 91.81 304 THR A C 1
ATOM 2348 O O . THR A 1 304 ? -16.029 11.844 22.521 1.00 91.81 304 THR A O 1
ATOM 2351 N N . GLU A 1 305 ? -16.377 12.329 24.687 1.00 92.88 305 GLU A N 1
ATOM 2352 C CA . GLU A 1 305 ? -15.214 11.616 25.220 1.00 92.88 305 GLU A CA 1
ATOM 2353 C C . GLU A 1 305 ? -15.619 10.741 26.404 1.00 92.88 305 GLU A C 1
ATOM 2355 O O . GLU A 1 305 ? -15.218 9.588 26.488 1.00 92.88 305 GLU A O 1
ATOM 2360 N N . SER A 1 306 ? -16.466 11.248 27.305 1.00 95.50 306 SER A N 1
ATOM 2361 C CA . SER A 1 306 ? -16.981 10.458 28.420 1.00 95.50 306 SER A CA 1
ATOM 2362 C C . SER A 1 306 ? -18.432 10.770 28.757 1.00 95.50 306 SER A C 1
ATOM 2364 O O . SER A 1 306 ? -18.918 11.882 28.544 1.00 95.50 306 SER A O 1
ATOM 2366 N N . LEU A 1 307 ? -19.113 9.767 29.302 1.00 96.94 307 LEU A N 1
ATOM 2367 C CA . LEU A 1 307 ? -20.465 9.848 29.833 1.00 96.94 307 LEU A CA 1
ATOM 2368 C C . LEU A 1 307 ? -20.513 9.138 31.183 1.00 96.94 307 LEU A C 1
ATOM 2370 O O . LEU A 1 307 ? -20.111 7.982 31.284 1.00 96.94 307 LEU A O 1
ATOM 2374 N N . THR A 1 308 ? -21.081 9.796 32.190 1.00 95.75 308 THR A N 1
ATOM 2375 C CA . THR A 1 308 ? -21.430 9.164 33.466 1.00 95.75 308 THR A CA 1
ATOM 2376 C C . THR A 1 308 ? -22.946 9.147 33.608 1.00 95.75 308 THR A C 1
ATOM 2378 O O . THR A 1 308 ? -23.582 10.199 33.603 1.00 95.75 308 THR A O 1
ATOM 2381 N N . ILE A 1 309 ? -23.517 7.951 33.739 1.00 94.25 309 ILE A N 1
ATOM 2382 C CA . ILE A 1 309 ? -24.931 7.721 34.034 1.00 94.25 309 ILE A CA 1
ATOM 2383 C C . ILE A 1 309 ? -25.024 7.333 35.508 1.00 94.25 309 ILE A C 1
ATOM 2385 O O . ILE A 1 309 ? -24.527 6.281 35.911 1.00 94.25 309 ILE A O 1
ATOM 2389 N N . GLU A 1 310 ? -25.622 8.200 36.316 1.00 92.00 310 GLU A N 1
ATOM 2390 C CA . GLU A 1 310 ? -25.807 7.992 37.754 1.00 92.00 310 GLU A CA 1
ATOM 2391 C C . GLU A 1 310 ? -27.222 7.493 38.071 1.00 92.00 310 GLU A C 1
ATOM 2393 O O . GLU A 1 310 ? -28.077 7.381 37.192 1.00 92.00 310 GLU A O 1
ATOM 2398 N N . SER A 1 311 ? -27.473 7.221 39.352 1.00 89.00 311 SER A N 1
ATOM 2399 C CA . SER A 1 311 ? -28.790 6.833 39.866 1.00 89.00 311 SER A CA 1
ATOM 2400 C C . SER A 1 311 ? -29.354 5.546 39.251 1.00 89.00 311 SER A C 1
ATOM 2402 O O . SER A 1 311 ? -30.563 5.413 39.051 1.00 89.00 311 SER A O 1
ATOM 2404 N N . LEU A 1 312 ? -28.472 4.592 38.944 1.00 89.06 312 LEU A N 1
ATOM 2405 C CA . LEU A 1 312 ? -28.860 3.280 38.441 1.00 89.06 312 LEU A CA 1
ATOM 2406 C C . LEU A 1 312 ? -29.091 2.309 39.600 1.00 89.06 312 LEU A C 1
ATOM 2408 O O . LEU A 1 312 ? -28.330 2.277 40.572 1.00 89.06 312 LEU A O 1
ATOM 2412 N N . ALA A 1 313 ? -30.151 1.512 39.470 1.00 88.94 313 ALA A N 1
ATOM 2413 C CA . ALA A 1 313 ? -30.415 0.393 40.357 1.00 88.94 313 ALA A CA 1
ATOM 2414 C C . ALA A 1 313 ? -29.472 -0.779 40.063 1.00 88.94 313 ALA A C 1
ATOM 2416 O O . ALA A 1 313 ? -28.958 -0.916 38.954 1.00 88.94 313 ALA A O 1
ATOM 2417 N N . ALA A 1 314 ? -29.254 -1.657 41.036 1.00 88.25 314 ALA A N 1
ATOM 2418 C CA . ALA A 1 314 ? -28.589 -2.923 40.762 1.00 88.25 314 ALA A CA 1
ATOM 2419 C C . ALA A 1 314 ? -29.395 -3.751 39.744 1.00 88.25 314 ALA A C 1
ATOM 2421 O O . ALA A 1 314 ? -30.624 -3.830 39.819 1.00 88.25 314 ALA A O 1
ATOM 2422 N N . GLY A 1 315 ? -28.715 -4.362 38.773 1.00 89.81 315 GLY A N 1
ATOM 2423 C CA . GLY A 1 315 ? -29.387 -5.079 37.693 1.00 89.81 315 GLY A CA 1
ATOM 2424 C C . GLY A 1 315 ? -28.545 -5.256 36.437 1.00 89.81 315 GLY A C 1
ATOM 2425 O O . GLY A 1 315 ? -27.373 -4.892 36.380 1.00 89.81 315 GLY A O 1
ATOM 2426 N N . THR A 1 316 ? -29.155 -5.850 35.412 1.00 92.38 316 THR A N 1
ATOM 2427 C CA . THR A 1 316 ? -28.547 -5.989 34.081 1.00 92.38 316 THR A CA 1
ATOM 2428 C C . THR A 1 316 ? -29.159 -4.970 33.134 1.00 92.38 316 THR A C 1
ATOM 2430 O O . THR A 1 316 ? -30.381 -4.854 33.046 1.00 92.38 316 THR A O 1
ATOM 2433 N N . TYR A 1 317 ? -28.300 -4.262 32.414 1.00 92.56 317 TYR A N 1
ATOM 2434 C CA . TYR A 1 317 ? -28.653 -3.233 31.453 1.00 92.56 317 TYR A CA 1
ATOM 2435 C C . TYR A 1 317 ? -28.083 -3.573 30.080 1.00 92.56 317 TYR A C 1
ATOM 2437 O O . TYR A 1 317 ? -27.007 -4.156 29.969 1.00 92.56 317 TYR A O 1
ATOM 2445 N N . GLU A 1 318 ? -28.791 -3.163 29.034 1.00 95.75 318 GLU A N 1
ATOM 2446 C CA . GLU A 1 318 ? -28.257 -3.113 27.678 1.00 95.75 318 GLU A CA 1
ATOM 2447 C C . GLU A 1 318 ? -27.921 -1.656 27.355 1.00 95.75 318 GLU A C 1
ATOM 2449 O O . GLU A 1 318 ? -28.804 -0.794 27.347 1.00 95.75 318 GLU A O 1
ATOM 2454 N N . LEU A 1 319 ? -26.634 -1.383 27.155 1.00 95.00 319 LEU A N 1
ATOM 2455 C CA . LEU A 1 319 ? -26.116 -0.079 26.760 1.00 95.00 319 LEU A CA 1
ATOM 2456 C C . LEU A 1 319 ? -25.781 -0.118 25.272 1.00 95.00 319 LEU A C 1
ATOM 2458 O O . LEU A 1 319 ? -24.821 -0.783 24.900 1.00 95.00 319 LEU A O 1
ATOM 2462 N N . CYS A 1 320 ? -26.508 0.617 24.439 1.00 94.31 320 CYS A N 1
ATOM 2463 C CA . CYS A 1 320 ? -26.216 0.745 23.011 1.00 94.31 320 CYS A CA 1
ATOM 2464 C C . CYS A 1 320 ? -25.566 2.097 22.711 1.00 94.31 320 CYS A C 1
ATOM 2466 O O . CYS A 1 320 ? -26.099 3.142 23.080 1.00 94.31 320 CYS A O 1
ATOM 2468 N N . LEU A 1 321 ? -24.409 2.079 22.052 1.00 92.69 321 LEU A N 1
ATOM 2469 C CA . LEU A 1 321 ? -23.671 3.263 21.621 1.00 92.69 321 LEU A CA 1
ATOM 2470 C C . LEU A 1 321 ? -23.807 3.431 20.106 1.00 92.69 321 LEU A C 1
ATOM 2472 O O . LEU A 1 321 ? -23.615 2.471 19.364 1.00 92.69 321 LEU A O 1
ATOM 2476 N N . SER A 1 322 ? -24.097 4.647 19.658 1.00 90.88 322 SER A N 1
ATOM 2477 C CA . SER A 1 322 ? -24.179 5.040 18.249 1.00 90.88 322 SER A CA 1
ATOM 2478 C C . SER A 1 322 ? -23.428 6.351 18.006 1.00 90.88 322 SER A C 1
ATOM 2480 O O . SER A 1 322 ? -23.035 7.038 18.954 1.00 90.88 322 SER A O 1
ATOM 2482 N N . ILE A 1 323 ? -23.204 6.702 16.741 1.00 86.94 323 ILE A N 1
ATOM 2483 C CA . ILE A 1 323 ? -22.561 7.963 16.344 1.00 86.94 323 ILE A CA 1
ATOM 2484 C C . ILE A 1 323 ? -23.627 8.879 15.738 1.00 86.94 323 ILE A C 1
ATOM 2486 O O . ILE A 1 323 ? -24.457 8.454 14.933 1.00 86.94 323 ILE A O 1
ATOM 2490 N N . ASP A 1 324 ? -23.623 10.155 16.113 1.00 81.00 324 ASP A N 1
ATOM 2491 C CA . ASP A 1 324 ? -24.501 11.140 15.494 1.00 81.00 324 ASP A CA 1
ATOM 2492 C C . ASP A 1 324 ? -24.154 11.322 14.009 1.00 81.00 324 ASP A C 1
ATOM 2494 O O . ASP A 1 324 ? -23.001 11.555 13.655 1.00 81.00 324 ASP A O 1
ATOM 2498 N N . GLY A 1 325 ? -25.152 11.188 13.133 1.00 70.31 325 GLY A N 1
ATOM 2499 C CA . GLY A 1 325 ? -24.970 11.249 11.680 1.00 70.31 325 GLY A CA 1
ATOM 2500 C C . GLY A 1 325 ? -24.578 9.932 10.995 1.00 70.31 325 GLY A C 1
ATOM 2501 O O . GLY A 1 325 ? -24.555 9.908 9.770 1.00 70.31 325 GLY A O 1
ATOM 2502 N N . ASN A 1 326 ? -24.344 8.838 11.730 1.00 73.19 326 ASN A N 1
ATOM 2503 C CA . ASN A 1 326 ? -24.102 7.510 11.152 1.00 73.19 326 ASN A CA 1
ATOM 2504 C C . ASN A 1 326 ? -25.172 6.523 11.643 1.00 73.19 326 ASN A C 1
ATOM 2506 O O . ASN A 1 326 ? -25.186 6.121 12.805 1.00 73.19 326 ASN A O 1
ATOM 2510 N N . ALA A 1 327 ? -26.082 6.151 10.741 1.00 67.56 327 ALA A N 1
ATOM 2511 C CA . ALA A 1 327 ? -27.216 5.282 11.051 1.00 67.56 327 ALA A CA 1
ATOM 2512 C C . ALA A 1 327 ? -26.862 3.785 11.110 1.00 67.56 327 ALA A C 1
ATOM 2514 O O . ALA A 1 327 ? -27.667 3.003 11.608 1.00 67.56 327 ALA A O 1
ATOM 2515 N N . GLU A 1 328 ? -25.696 3.381 10.602 1.00 72.69 328 GLU A N 1
ATOM 2516 C CA . GLU A 1 328 ? -25.285 1.973 10.567 1.00 72.69 328 GLU A CA 1
ATOM 2517 C C . GLU A 1 328 ? -24.448 1.565 11.784 1.00 72.69 328 GLU A C 1
ATOM 2519 O O . GLU A 1 328 ? -24.366 0.381 12.115 1.00 72.69 328 GLU A O 1
ATOM 2524 N N . PHE A 1 329 ? -23.836 2.528 12.479 1.00 79.94 329 PHE A N 1
ATOM 2525 C CA . PHE A 1 329 ? -23.048 2.244 13.671 1.00 79.94 329 PHE A CA 1
ATOM 2526 C C . PHE A 1 329 ? -23.928 2.160 14.929 1.00 79.94 329 PHE A C 1
ATOM 2528 O O . PHE A 1 329 ? -24.294 3.179 15.519 1.00 79.94 329 PHE A O 1
ATOM 2535 N N . GLU A 1 330 ? -24.190 0.936 15.393 1.00 86.88 330 GLU A N 1
ATOM 2536 C CA . GLU A 1 330 ? -24.694 0.654 16.742 1.00 86.88 330 GLU A CA 1
ATOM 2537 C C . GLU A 1 330 ? -23.879 -0.481 17.383 1.00 86.88 330 GLU A C 1
ATOM 2539 O O . GLU A 1 330 ? -23.650 -1.532 16.781 1.00 86.88 330 GLU A O 1
ATOM 2544 N N . ARG A 1 331 ? -23.424 -0.281 18.625 1.00 87.75 331 ARG A N 1
ATOM 2545 C CA . ARG A 1 331 ? -22.719 -1.300 19.415 1.00 87.75 331 ARG A CA 1
ATOM 2546 C C . ARG A 1 331 ? -23.340 -1.409 20.800 1.00 87.75 331 ARG A C 1
ATOM 2548 O O . ARG A 1 331 ? -23.276 -0.461 21.578 1.00 87.75 331 ARG A O 1
ATOM 2555 N N . CYS A 1 332 ? -23.910 -2.570 21.107 1.00 92.12 332 CYS A N 1
ATOM 2556 C CA . CYS A 1 332 ? -24.576 -2.823 22.380 1.00 92.12 332 CYS A CA 1
ATOM 2557 C C . CYS A 1 332 ? -23.720 -3.676 23.325 1.00 92.12 332 CYS A C 1
ATOM 2559 O O . CYS A 1 332 ? -23.084 -4.647 22.913 1.00 92.12 332 CYS A O 1
ATOM 2561 N N . PHE A 1 333 ? -23.728 -3.314 24.606 1.00 90.69 333 PHE A N 1
ATOM 2562 C CA . PHE A 1 333 ? -23.017 -3.980 25.690 1.00 90.69 333 PHE A CA 1
ATOM 2563 C C . PHE A 1 333 ? -24.025 -4.478 26.724 1.00 90.69 333 PHE A C 1
ATOM 2565 O O . PHE A 1 333 ? -24.860 -3.711 27.205 1.00 90.69 333 PHE A O 1
ATOM 2572 N N . GLY A 1 334 ? -23.913 -5.750 27.106 1.00 91.50 334 GLY A N 1
ATOM 2573 C CA . GLY A 1 334 ? -24.571 -6.268 28.302 1.00 91.50 334 GLY A CA 1
ATOM 2574 C C . GLY A 1 334 ? -23.772 -5.858 29.534 1.00 91.50 334 GLY A C 1
ATOM 2575 O O . GLY A 1 334 ? -22.639 -6.303 29.710 1.00 91.50 334 GLY A O 1
ATOM 2576 N N . VAL A 1 335 ? -24.344 -4.999 30.371 1.00 91.75 335 VAL A N 1
ATOM 2577 C CA . VAL A 1 335 ? -23.668 -4.409 31.527 1.00 91.75 335 VAL A CA 1
ATOM 2578 C C . VAL A 1 335 ? -24.367 -4.849 32.807 1.00 91.75 335 VAL A C 1
ATOM 2580 O O . VAL A 1 335 ? -25.580 -4.712 32.938 1.00 91.75 335 VAL A O 1
ATOM 2583 N N . VAL A 1 336 ? -23.605 -5.373 33.766 1.00 90.94 336 VAL A N 1
ATOM 2584 C CA . VAL A 1 336 ? -24.135 -5.819 35.061 1.00 90.94 336 VAL A CA 1
ATOM 2585 C C . VAL A 1 336 ? -23.714 -4.831 36.138 1.00 90.94 336 VAL A C 1
ATOM 2587 O O . VAL A 1 336 ? -22.526 -4.688 36.419 1.00 90.94 336 VAL A O 1
ATOM 2590 N N . LEU A 1 337 ? -24.690 -4.165 36.752 1.00 89.44 337 LEU A N 1
ATOM 2591 C CA . LEU A 1 337 ? -24.500 -3.330 37.930 1.00 89.44 337 LEU A CA 1
ATOM 2592 C C . LEU A 1 337 ? -24.711 -4.200 39.183 1.00 89.44 337 LEU A C 1
ATOM 2594 O O . LEU A 1 337 ? -25.838 -4.653 39.409 1.00 89.44 337 LEU A O 1
ATOM 2598 N N . PRO A 1 338 ? -23.668 -4.479 39.985 1.00 80.50 338 PRO A N 1
ATOM 2599 C CA . PRO A 1 338 ? -23.816 -5.321 41.166 1.00 80.50 338 PRO A CA 1
ATOM 2600 C C . PRO A 1 338 ? -24.678 -4.643 42.237 1.00 80.50 338 PRO A C 1
ATOM 2602 O O . PRO A 1 338 ? -24.674 -3.416 42.364 1.00 80.50 338 PRO A O 1
ATOM 2605 N N . GLU A 1 339 ? -25.360 -5.450 43.049 1.00 79.94 339 GLU A N 1
ATOM 2606 C CA . GLU A 1 339 ? -25.990 -4.980 44.286 1.00 79.94 339 GLU A CA 1
ATOM 2607 C C . GLU A 1 339 ? -24.937 -4.456 45.267 1.00 79.94 339 GLU A C 1
ATOM 2609 O O . GLU A 1 339 ? -23.830 -5.000 45.363 1.00 79.94 339 GLU A O 1
ATOM 2614 N N . GLY A 1 340 ? -25.289 -3.408 46.018 1.00 74.94 340 GLY A N 1
ATOM 2615 C CA . GLY A 1 340 ? -24.476 -2.968 47.148 1.00 74.94 340 GLY A CA 1
ATOM 2616 C C . GLY A 1 340 ? -24.327 -4.101 48.166 1.00 74.94 340 GLY A C 1
ATOM 2617 O O . GLY A 1 340 ? -25.297 -4.800 48.468 1.00 74.94 340 GLY A O 1
ATOM 2618 N N . GLN A 1 341 ? -23.116 -4.311 48.680 1.00 73.94 341 GLN A N 1
ATOM 2619 C CA . GLN A 1 341 ? -22.847 -5.374 49.648 1.00 73.94 341 GLN A CA 1
ATOM 2620 C C . GLN A 1 341 ? -23.189 -4.914 51.066 1.00 73.94 341 GLN A C 1
ATOM 2622 O O . GLN A 1 341 ? -22.739 -3.865 51.512 1.00 73.94 341 GLN A O 1
ATOM 2627 N N . GLY A 1 342 ? -23.958 -5.727 51.792 1.00 80.44 342 GLY A N 1
ATOM 2628 C CA . GLY A 1 342 ? -24.186 -5.521 53.220 1.00 80.44 342 GLY A CA 1
ATOM 2629 C C . GLY A 1 342 ? -22.947 -5.826 54.068 1.00 80.44 342 GLY A C 1
ATOM 2630 O O . GLY A 1 342 ? -21.985 -6.456 53.617 1.00 80.44 342 GLY A O 1
ATOM 2631 N N . LEU A 1 343 ? -23.004 -5.420 55.332 1.00 85.81 343 LEU A N 1
ATOM 2632 C CA . LEU A 1 343 ? -22.000 -5.707 56.340 1.00 85.81 343 LEU A CA 1
ATOM 2633 C C . LEU A 1 343 ? -22.086 -7.188 56.713 1.00 85.81 343 LEU A C 1
ATOM 2635 O O . LEU A 1 343 ? -23.060 -7.635 57.320 1.00 85.81 343 LEU A O 1
ATOM 2639 N N . ASN A 1 344 ? -21.044 -7.942 56.385 1.00 85.69 344 ASN A N 1
ATOM 2640 C CA . ASN A 1 344 ? -20.892 -9.329 56.797 1.00 85.69 344 ASN A CA 1
ATOM 2641 C C . ASN A 1 344 ? -19.635 -9.448 57.649 1.00 85.69 344 ASN A C 1
ATOM 2643 O O . ASN A 1 344 ? -18.544 -9.091 57.209 1.00 85.69 344 ASN A O 1
ATOM 2647 N N . ALA A 1 345 ? -19.788 -9.947 58.869 1.00 88.06 345 ALA A N 1
ATOM 2648 C CA . ALA A 1 345 ? -18.688 -10.124 59.796 1.00 88.06 345 ALA A CA 1
ATOM 2649 C C . ALA A 1 345 ? -18.871 -11.399 60.622 1.00 88.06 345 ALA A C 1
ATOM 2651 O O . ALA A 1 345 ? -19.987 -11.855 60.880 1.00 88.06 345 ALA A O 1
ATOM 2652 N N . GLY A 1 346 ? -17.753 -11.973 61.045 1.00 83.12 346 GLY A N 1
ATOM 2653 C CA . GLY A 1 346 ? -17.666 -13.106 61.948 1.00 83.12 346 GLY A CA 1
ATOM 2654 C C . GLY A 1 346 ? -16.874 -12.750 63.197 1.00 83.12 346 GLY A C 1
ATOM 2655 O O . GLY A 1 346 ? -16.192 -11.729 63.277 1.00 83.12 346 GLY A O 1
ATOM 2656 N N . SER A 1 347 ? -16.958 -13.613 64.207 1.00 84.62 347 SER A N 1
ATOM 2657 C CA . SER A 1 347 ? -16.093 -13.488 65.377 1.00 84.62 347 SER A CA 1
ATOM 2658 C C . SER A 1 347 ? -15.686 -14.826 65.960 1.00 84.62 347 SER A C 1
ATOM 2660 O O . SER A 1 347 ? -16.445 -15.800 65.936 1.00 84.62 347 SER A O 1
ATOM 2662 N N . LYS A 1 348 ? -14.490 -14.862 66.539 1.00 81.69 348 LYS A N 1
ATOM 2663 C CA . LYS A 1 348 ? -13.876 -16.061 67.107 1.00 81.69 348 LYS A CA 1
ATOM 2664 C C . LYS A 1 348 ? -13.199 -15.731 68.431 1.00 81.69 348 LYS A C 1
ATOM 2666 O O . LYS A 1 348 ? -12.519 -14.721 68.541 1.00 81.69 348 LYS A O 1
ATOM 2671 N N . GLU A 1 349 ? -13.377 -16.584 69.432 1.00 80.19 349 GLU A N 1
ATOM 2672 C CA . GLU A 1 349 ? -12.689 -16.461 70.724 1.00 80.19 349 GLU A CA 1
ATOM 2673 C C . GLU A 1 349 ? -11.384 -17.268 70.699 1.00 80.19 349 GLU A C 1
ATOM 2675 O O . GLU A 1 349 ? -11.290 -18.300 70.024 1.00 80.19 349 GLU A O 1
ATOM 2680 N N . SER A 1 350 ? -10.362 -16.797 71.415 1.00 73.12 350 SER A N 1
ATOM 2681 C CA . SER A 1 350 ? -9.134 -17.565 71.623 1.00 73.12 350 SER A CA 1
ATOM 2682 C C . SER A 1 350 ? -9.401 -18.807 72.493 1.00 73.12 350 SER A C 1
ATOM 2684 O O . SER A 1 350 ? -10.313 -18.792 73.322 1.00 73.12 350 SER A O 1
ATOM 2686 N N . PRO A 1 351 ? -8.600 -19.885 72.372 1.00 64.12 351 PRO A N 1
ATOM 2687 C CA . PRO A 1 351 ? -8.797 -21.108 73.160 1.00 64.12 351 PRO A CA 1
ATOM 26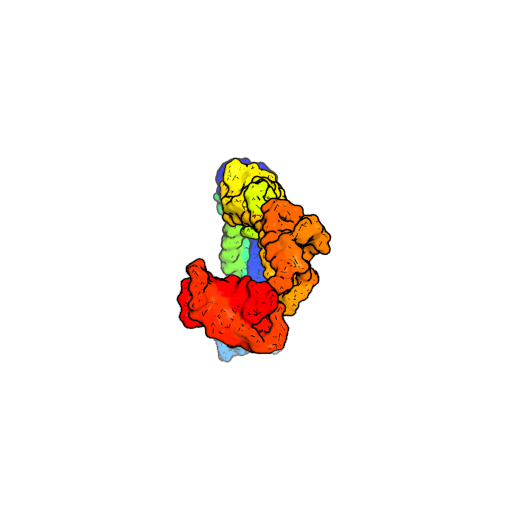88 C C . PRO A 1 351 ? -8.748 -20.913 74.684 1.00 64.12 351 PRO A C 1
ATOM 2690 O O . PRO A 1 351 ? -9.344 -21.692 75.420 1.00 64.12 351 PRO A O 1
ATOM 2693 N N . ASP A 1 352 ? -8.042 -19.885 75.161 1.00 67.94 352 ASP A N 1
ATOM 2694 C CA . ASP A 1 352 ? -7.956 -19.523 76.580 1.00 67.94 352 ASP A CA 1
ATOM 2695 C C . ASP A 1 352 ? -9.104 -18.609 77.053 1.00 67.94 352 ASP A C 1
ATOM 2697 O O . ASP A 1 352 ? -9.159 -18.253 78.230 1.00 67.94 352 ASP A O 1
ATOM 2701 N N . GLY A 1 353 ? -10.007 -18.216 76.147 1.00 69.94 353 GLY A N 1
ATOM 2702 C CA . GLY A 1 353 ? -11.144 -17.342 76.426 1.00 69.94 353 GLY A CA 1
ATOM 2703 C C . GLY A 1 353 ? -10.763 -15.904 76.784 1.00 69.94 353 GLY A C 1
ATOM 2704 O O . GLY A 1 353 ? -11.594 -15.188 77.334 1.00 69.94 353 GLY A O 1
ATOM 2705 N N . LYS A 1 354 ? -9.525 -15.466 76.521 1.00 77.25 354 LYS A N 1
ATOM 2706 C CA . LYS A 1 354 ? -9.055 -14.120 76.897 1.00 77.25 354 LYS A CA 1
ATOM 2707 C C . LYS A 1 354 ? -9.139 -13.091 75.780 1.00 77.25 354 LYS A C 1
ATOM 2709 O O . LYS A 1 354 ? -9.125 -11.898 76.071 1.00 77.25 354 LYS A O 1
ATOM 2714 N N . ARG A 1 355 ? -9.210 -13.517 74.518 1.00 84.19 355 ARG A N 1
ATOM 2715 C CA . ARG A 1 355 ? -9.231 -12.627 73.353 1.00 84.19 355 ARG A CA 1
ATOM 2716 C C . ARG A 1 355 ? -10.401 -12.926 72.434 1.00 84.19 355 ARG A C 1
ATOM 2718 O O . ARG A 1 355 ? -10.857 -14.067 72.335 1.00 84.19 355 ARG A O 1
ATOM 2725 N N . LEU A 1 356 ? -10.856 -11.888 71.746 1.00 87.06 356 LEU A N 1
ATOM 2726 C CA . LEU A 1 356 ? -11.878 -11.961 70.718 1.00 87.06 356 LEU A CA 1
ATOM 2727 C C . LEU A 1 356 ? -11.332 -11.372 69.416 1.00 87.06 356 LEU A C 1
ATOM 2729 O O . LEU A 1 356 ? -10.807 -10.261 69.396 1.00 87.06 356 LEU A O 1
ATOM 2733 N N . PHE A 1 357 ? -11.497 -12.125 68.337 1.00 88.50 357 PHE A N 1
ATOM 2734 C CA . PHE A 1 357 ? -11.181 -11.727 66.974 1.00 88.50 357 PHE A CA 1
ATOM 2735 C C . PHE A 1 357 ? -12.485 -11.412 66.248 1.00 88.50 357 PHE A C 1
ATOM 2737 O O . PHE A 1 357 ? -13.391 -12.248 66.235 1.00 88.50 357 PHE A O 1
ATOM 2744 N N . LEU A 1 358 ? -12.578 -10.225 65.660 1.00 91.25 358 LEU A N 1
ATOM 2745 C CA . LEU A 1 358 ? -13.614 -9.828 64.714 1.00 91.25 358 LEU A CA 1
ATOM 2746 C C . LEU A 1 358 ? -13.008 -9.820 63.313 1.00 91.25 358 LEU A C 1
ATOM 2748 O O . LEU A 1 358 ? -11.921 -9.281 63.114 1.00 91.25 358 LEU A O 1
ATOM 2752 N N . GLU A 1 359 ? -13.717 -10.392 62.351 1.00 92.00 359 GLU A N 1
ATOM 2753 C CA . GLU A 1 359 ? -13.317 -10.423 60.945 1.00 92.00 359 GLU A CA 1
ATOM 2754 C C . GLU A 1 359 ? -14.484 -9.927 60.098 1.00 92.00 359 GLU A C 1
ATOM 2756 O O . GLU A 1 359 ? -15.609 -10.390 60.271 1.00 92.00 359 GLU A O 1
ATOM 2761 N N . VAL A 1 360 ? -14.234 -8.960 59.222 1.00 90.62 360 VAL A N 1
ATOM 2762 C CA . VAL A 1 360 ? -15.223 -8.370 58.320 1.00 90.62 360 VAL A CA 1
ATOM 2763 C C . VAL A 1 360 ? -14.969 -8.916 56.922 1.00 90.62 360 VAL A C 1
ATOM 2765 O O . VAL A 1 360 ? -13.897 -8.730 56.356 1.00 90.62 360 VAL A O 1
ATOM 2768 N N . PHE A 1 361 ? -15.965 -9.590 56.361 1.00 85.12 361 PHE A N 1
ATOM 2769 C CA . PHE A 1 361 ? -15.908 -10.178 55.025 1.00 85.12 361 PHE A CA 1
ATOM 2770 C C . PHE A 1 361 ? -16.405 -9.206 53.942 1.00 85.12 361 PHE A C 1
ATOM 2772 O O . PHE A 1 361 ? -15.945 -9.280 52.806 1.00 85.12 361 PHE A O 1
ATOM 2779 N N . SER A 1 362 ? -17.317 -8.287 54.287 1.00 83.94 362 SER A N 1
ATOM 2780 C CA . SER A 1 362 ? -17.809 -7.205 53.415 1.00 83.94 362 SER A CA 1
ATOM 2781 C C . SER A 1 362 ? -18.342 -6.028 54.243 1.00 83.94 362 SER A C 1
ATOM 2783 O O . SER A 1 362 ? -18.877 -6.249 55.328 1.00 83.94 362 SER A O 1
ATOM 2785 N N . GLY A 1 363 ? -18.200 -4.792 53.748 1.00 84.06 363 GLY A N 1
ATOM 2786 C CA . GLY A 1 363 ? -18.677 -3.551 54.382 1.00 84.06 363 GLY A CA 1
ATOM 2787 C C . GLY A 1 363 ? -17.718 -2.364 54.188 1.00 84.06 363 GLY A C 1
ATOM 2788 O O . GLY A 1 363 ? -16.555 -2.552 53.829 1.00 84.06 363 GLY A O 1
ATOM 2789 N N . THR A 1 364 ? -18.195 -1.141 54.426 1.00 88.12 364 THR A N 1
ATOM 2790 C CA . THR A 1 364 ? -17.464 0.109 54.156 1.00 88.12 364 THR A CA 1
ATOM 2791 C C . THR A 1 364 ? -16.785 0.675 55.415 1.00 88.12 364 THR A C 1
ATOM 2793 O O . THR A 1 364 ? -17.483 1.124 56.329 1.00 88.12 364 THR A O 1
ATOM 2796 N N . PRO A 1 365 ? -15.441 0.742 55.481 1.00 88.75 365 PRO A N 1
ATOM 2797 C CA . PRO A 1 365 ? -14.737 1.336 56.617 1.00 88.75 365 PRO A CA 1
ATOM 2798 C C . PRO A 1 365 ? -14.959 2.863 56.730 1.00 88.75 365 PRO A C 1
ATOM 2800 O O . PRO A 1 365 ? -15.296 3.524 55.737 1.00 88.75 365 PRO A O 1
ATOM 2803 N N . PRO A 1 366 ? -14.744 3.459 57.917 1.00 93.12 366 PRO A N 1
ATOM 2804 C CA . PRO A 1 366 ? -14.314 2.798 59.149 1.00 93.12 366 PRO A CA 1
ATOM 2805 C C . PRO A 1 366 ? -15.429 1.976 59.814 1.00 93.12 366 PRO A C 1
ATOM 2807 O O . PRO A 1 366 ? -16.618 2.277 59.683 1.00 93.12 366 PRO A O 1
ATOM 2810 N N . PHE A 1 367 ? -15.035 0.929 60.539 1.00 94.06 367 PHE A N 1
ATOM 2811 C CA . PHE A 1 367 ? -15.920 0.087 61.339 1.00 94.06 367 PHE A CA 1
ATOM 2812 C C . PHE A 1 367 ? -15.858 0.499 62.806 1.00 94.06 367 PHE A C 1
ATOM 2814 O O . PHE A 1 367 ? -14.777 0.647 63.372 1.00 94.06 367 PHE A O 1
ATOM 2821 N N . VAL A 1 368 ? -17.016 0.632 63.444 1.00 95.00 368 VAL A N 1
ATOM 2822 C CA . VAL A 1 368 ? -17.150 0.989 64.859 1.00 95.00 368 VAL A CA 1
ATOM 2823 C C . VAL A 1 368 ? -17.606 -0.238 65.637 1.00 95.00 368 VAL A C 1
ATOM 2825 O O . VAL A 1 368 ? -18.657 -0.807 65.332 1.00 95.00 368 VAL A O 1
ATOM 2828 N N . VAL A 1 369 ? -16.845 -0.626 66.664 1.00 93.50 369 VAL A N 1
ATOM 2829 C CA . VAL A 1 369 ? -17.225 -1.702 67.593 1.00 93.50 369 VAL A CA 1
ATOM 2830 C C . VAL A 1 369 ? -17.780 -1.111 68.876 1.00 93.50 369 VAL A C 1
ATOM 2832 O O . VAL A 1 369 ? -17.164 -0.225 69.471 1.00 93.50 369 VAL A O 1
ATOM 2835 N N . LYS A 1 370 ? -18.913 -1.637 69.344 1.00 92.88 370 LYS A N 1
ATOM 2836 C CA . LYS A 1 370 ? -19.504 -1.274 70.634 1.00 92.88 370 LYS A CA 1
ATOM 2837 C C . LYS A 1 370 ? -19.812 -2.494 71.486 1.00 92.88 370 LYS A C 1
ATOM 2839 O O . LYS A 1 370 ? -20.194 -3.533 70.949 1.00 92.88 370 LYS A O 1
ATOM 2844 N N . LEU A 1 371 ? -19.737 -2.333 72.801 1.00 89.69 371 LEU A N 1
ATOM 2845 C CA . LEU A 1 371 ? -20.248 -3.278 73.792 1.00 89.69 371 LEU A CA 1
ATOM 2846 C C . LEU A 1 371 ? -21.340 -2.592 74.610 1.00 89.69 371 LEU A C 1
ATOM 2848 O O . LEU A 1 371 ? -21.077 -1.555 75.206 1.00 89.69 371 LEU A O 1
ATOM 2852 N N . ASP A 1 372 ? -22.559 -3.137 74.618 1.00 84.75 372 ASP A N 1
ATOM 2853 C CA . ASP A 1 372 ? -23.695 -2.585 75.382 1.00 84.75 372 ASP A CA 1
ATOM 2854 C C . ASP A 1 372 ? -23.876 -1.054 75.205 1.00 84.75 372 ASP A C 1
ATOM 2856 O O . ASP A 1 372 ? -24.253 -0.337 76.129 1.00 84.75 372 ASP A O 1
ATOM 2860 N N . ASN A 1 373 ? -23.630 -0.571 73.978 1.00 80.81 373 ASN A N 1
ATOM 2861 C CA . ASN A 1 373 ? -23.619 0.829 73.513 1.00 80.81 373 ASN A CA 1
ATOM 2862 C C . ASN A 1 373 ? -22.370 1.681 73.808 1.00 80.81 373 ASN A C 1
ATOM 2864 O O . ASN A 1 373 ? -22.300 2.803 73.299 1.00 80.81 373 ASN A O 1
ATOM 2868 N N . GLU A 1 374 ? -21.370 1.182 74.528 1.00 89.50 374 GLU A N 1
ATOM 2869 C CA . GLU A 1 374 ? -20.086 1.870 74.707 1.00 89.50 374 GLU A CA 1
ATOM 2870 C C . GLU A 1 374 ? -19.143 1.581 73.531 1.00 89.50 374 GLU A C 1
ATOM 2872 O O . GLU A 1 374 ? -18.967 0.427 73.147 1.00 89.50 374 GLU A O 1
ATOM 2877 N N . ILE A 1 375 ? -18.550 2.621 72.934 1.00 91.69 375 ILE A N 1
ATOM 2878 C CA . ILE A 1 375 ? -17.612 2.469 71.812 1.00 91.69 375 ILE A CA 1
ATOM 2879 C C . ILE A 1 375 ? -16.289 1.918 72.341 1.00 91.69 375 ILE A C 1
ATOM 2881 O O . ILE A 1 375 ? -15.616 2.574 73.131 1.00 91.69 375 ILE A O 1
ATOM 2885 N N . LEU A 1 376 ? -15.904 0.738 71.857 1.00 89.19 376 LEU A N 1
ATOM 2886 C CA . LEU A 1 376 ? -14.610 0.129 72.163 1.00 89.19 376 LEU A CA 1
ATOM 2887 C C . LEU A 1 376 ? -13.506 0.643 71.234 1.00 89.19 376 LEU A C 1
ATOM 2889 O O . LEU A 1 376 ? -12.353 0.753 71.642 1.00 89.19 376 LEU A O 1
ATOM 2893 N N . GLY A 1 377 ? -13.854 0.959 69.985 1.00 89.19 377 GLY A N 1
ATOM 2894 C CA . GLY A 1 377 ? -12.907 1.477 69.008 1.00 89.19 377 GLY A CA 1
ATOM 2895 C C . GLY A 1 377 ? -13.496 1.634 67.611 1.00 89.19 377 GLY A C 1
ATOM 2896 O O . GLY A 1 377 ? -14.594 1.156 67.317 1.00 89.19 377 GLY A O 1
ATOM 2897 N N . GLU A 1 378 ? -12.724 2.302 66.762 1.00 94.69 378 GLU A N 1
ATOM 2898 C CA . GLU A 1 378 ? -12.992 2.528 65.345 1.00 94.69 378 GLU A CA 1
ATOM 2899 C C . GLU A 1 378 ? -11.753 2.116 64.542 1.00 94.69 378 GLU A C 1
ATOM 2901 O O . GLU A 1 378 ? -10.627 2.396 64.965 1.00 94.69 378 GLU A O 1
ATOM 2906 N N . PHE A 1 379 ? -11.938 1.403 63.430 1.00 93.00 379 PHE A N 1
ATOM 2907 C CA . PHE A 1 379 ? -10.826 0.855 62.656 1.00 93.00 379 PHE A CA 1
ATOM 2908 C C . PHE A 1 379 ? -11.134 0.777 61.156 1.00 93.00 379 PHE A C 1
ATOM 2910 O O . PHE A 1 379 ? -12.256 0.483 60.753 1.00 93.00 379 PHE A O 1
ATOM 2917 N N . ASP A 1 380 ? -10.114 1.003 60.327 1.00 92.56 380 ASP A N 1
ATOM 2918 C CA . ASP A 1 380 ? -10.227 0.943 58.860 1.00 92.56 380 ASP A CA 1
ATOM 2919 C C . ASP A 1 380 ? -9.926 -0.450 58.276 1.00 92.56 380 ASP A C 1
ATOM 2921 O O . ASP A 1 380 ? -10.207 -0.719 57.110 1.00 92.56 380 ASP A O 1
ATOM 2925 N N . GLY A 1 381 ? -9.315 -1.337 59.070 1.00 89.12 381 GLY A N 1
ATOM 2926 C CA . GLY A 1 381 ? -8.961 -2.696 58.651 1.00 89.12 381 GLY A CA 1
ATOM 2927 C C . GLY A 1 381 ? -10.154 -3.658 58.635 1.00 89.12 381 GLY A C 1
ATOM 2928 O O . GLY A 1 381 ? -11.178 -3.405 59.251 1.00 89.12 381 GLY A O 1
ATOM 2929 N N . PHE A 1 382 ? -10.007 -4.813 57.985 1.00 90.56 382 PHE A N 1
ATOM 2930 C CA . PHE A 1 382 ? -11.049 -5.856 57.933 1.00 90.56 382 PHE A CA 1
ATOM 2931 C C . PHE A 1 382 ? -10.929 -6.905 59.051 1.00 90.56 382 PHE A C 1
ATOM 2933 O O . PHE A 1 382 ? -11.668 -7.883 59.084 1.00 90.56 382 PHE A O 1
ATOM 2940 N N . SER A 1 383 ? -10.012 -6.715 59.997 1.00 89.75 383 SER A N 1
ATOM 2941 C CA . SER A 1 383 ? -9.851 -7.587 61.159 1.00 89.75 383 SER A CA 1
ATOM 2942 C C . SER A 1 383 ? -9.490 -6.768 62.387 1.00 89.75 383 SER A C 1
ATOM 2944 O O . SER A 1 383 ? -8.654 -5.867 62.295 1.00 89.75 383 SER A O 1
ATOM 2946 N N . TYR A 1 384 ? -10.061 -7.117 63.534 1.00 91.00 384 TYR A N 1
ATOM 2947 C CA . TYR A 1 384 ? -9.782 -6.455 64.802 1.00 91.00 384 TYR A CA 1
ATOM 2948 C C . TYR A 1 384 ? -9.664 -7.477 65.934 1.00 91.00 384 TYR A C 1
ATOM 2950 O O . TYR A 1 384 ? -10.498 -8.371 66.073 1.00 91.00 384 TYR A O 1
ATOM 2958 N N . GLU A 1 385 ? -8.618 -7.346 66.745 1.00 90.81 385 GLU A N 1
ATOM 2959 C CA . GLU A 1 385 ? -8.364 -8.184 67.917 1.00 90.81 385 GLU A CA 1
ATOM 2960 C C . GLU A 1 385 ? -8.504 -7.338 69.183 1.00 90.81 385 GLU A C 1
ATOM 2962 O O . GLU A 1 385 ? -7.959 -6.237 69.265 1.00 90.81 385 GLU A O 1
ATOM 2967 N N . MET A 1 386 ? -9.215 -7.865 70.181 1.00 89.25 386 MET A N 1
ATOM 2968 C CA . MET A 1 386 ? -9.392 -7.213 71.478 1.00 89.25 386 MET A CA 1
ATOM 2969 C C . MET A 1 386 ? -9.331 -8.210 72.637 1.00 89.25 386 MET A C 1
ATOM 2971 O O . MET A 1 386 ? -9.526 -9.417 72.458 1.00 89.25 386 MET A O 1
ATOM 2975 N N . GLU A 1 387 ? -9.116 -7.700 73.851 1.00 87.50 387 GLU A N 1
ATOM 2976 C CA . GLU A 1 387 ? -9.391 -8.469 75.065 1.00 87.50 387 GLU A CA 1
ATOM 2977 C C . GLU A 1 387 ? -10.882 -8.808 75.133 1.00 87.50 387 GLU A C 1
ATOM 2979 O O . GLU A 1 387 ? -11.736 -7.967 74.857 1.00 87.50 387 GLU A O 1
ATOM 2984 N N . ARG A 1 388 ? -11.208 -10.057 75.475 1.00 84.44 388 ARG A N 1
ATOM 2985 C CA . ARG A 1 388 ? -12.593 -10.533 75.511 1.00 84.44 388 ARG A CA 1
ATOM 2986 C C . ARG A 1 388 ? -13.349 -9.838 76.656 1.00 84.44 388 ARG A C 1
ATOM 2988 O O . ARG A 1 388 ? -12.995 -10.061 77.816 1.00 84.44 388 ARG A O 1
ATOM 2995 N N . PRO A 1 389 ? -14.440 -9.098 76.378 1.00 82.06 389 PRO A N 1
ATOM 2996 C CA . PRO A 1 389 ? -15.293 -8.551 77.430 1.00 82.06 389 PRO A CA 1
ATOM 2997 C C . PRO A 1 389 ? -15.909 -9.645 78.309 1.00 82.06 389 PRO A C 1
ATOM 2999 O O . PRO A 1 389 ? -16.121 -10.770 77.853 1.00 82.06 389 PRO A O 1
ATOM 3002 N N . SER A 1 390 ? -16.230 -9.326 79.564 1.00 71.75 390 SER A N 1
ATOM 3003 C CA . SER A 1 390 ? -16.808 -10.287 80.516 1.00 71.75 390 SER A CA 1
ATOM 3004 C C . SER A 1 390 ? -18.170 -10.811 80.045 1.00 71.75 390 SER A C 1
ATOM 3006 O O . SER A 1 390 ? -18.366 -12.025 79.982 1.00 71.75 390 SER A O 1
ATOM 3008 N N . SER A 1 391 ? -19.077 -9.914 79.652 1.00 79.62 391 SER A N 1
ATOM 3009 C CA . SER A 1 391 ? -20.380 -10.203 79.040 1.00 79.62 391 SER A CA 1
ATOM 3010 C C . SER A 1 391 ? -20.937 -8.965 78.336 1.00 79.62 391 SER A C 1
ATOM 3012 O O . SER A 1 391 ? -20.479 -7.866 78.628 1.00 79.62 391 SER A O 1
ATOM 3014 N N . GLY A 1 392 ? -21.937 -9.132 77.469 1.00 82.69 392 GLY A N 1
ATOM 3015 C CA . GLY A 1 392 ? -22.644 -8.018 76.823 1.00 82.69 392 GLY A CA 1
ATOM 3016 C C . GLY A 1 392 ? -22.981 -8.293 75.361 1.00 82.69 392 GLY A C 1
ATOM 3017 O O . GLY A 1 392 ? -22.639 -9.349 74.825 1.00 82.69 392 GLY A O 1
ATOM 3018 N N . VAL A 1 393 ? -23.662 -7.364 74.696 1.00 82.00 393 VAL A N 1
ATOM 3019 C CA . VAL A 1 393 ? -23.906 -7.417 73.250 1.00 82.00 393 VAL A CA 1
ATOM 3020 C C . VAL A 1 393 ? -22.809 -6.643 72.538 1.00 82.00 393 VAL A C 1
ATOM 3022 O O . VAL A 1 393 ? -22.731 -5.417 72.622 1.00 82.00 393 VAL A O 1
ATOM 3025 N N . LEU A 1 394 ? -21.970 -7.374 71.814 1.00 89.19 394 LEU A N 1
ATOM 3026 C CA . LEU A 1 394 ? -21.002 -6.799 70.902 1.00 89.19 394 LEU A CA 1
ATOM 3027 C C . LEU A 1 394 ? -21.704 -6.453 69.591 1.00 89.19 394 LEU A C 1
ATOM 3029 O O . LEU A 1 394 ? -22.316 -7.325 68.973 1.00 89.19 394 LEU A O 1
ATOM 3033 N N . THR A 1 395 ? -21.592 -5.204 69.159 1.00 91.19 395 THR A N 1
ATOM 3034 C CA . THR A 1 395 ? -22.111 -4.735 67.873 1.00 91.19 395 THR A CA 1
ATOM 3035 C C . THR A 1 395 ? -20.986 -4.154 67.033 1.00 91.19 395 THR A C 1
ATOM 3037 O O . THR A 1 395 ? -20.103 -3.482 67.563 1.00 91.19 395 THR A O 1
ATOM 3040 N N . LEU A 1 396 ? -21.006 -4.427 65.733 1.00 92.88 396 LEU A N 1
ATOM 3041 C CA . LEU A 1 396 ? -20.105 -3.832 64.754 1.00 92.88 396 LEU A CA 1
ATOM 3042 C C . LEU A 1 396 ? -20.954 -3.181 63.664 1.00 92.88 396 LEU A C 1
ATOM 3044 O O . LEU A 1 396 ? -21.864 -3.809 63.119 1.00 92.88 396 LEU A O 1
ATOM 3048 N N . THR A 1 397 ? -20.667 -1.912 63.389 1.00 92.88 397 THR A N 1
ATOM 3049 C CA . THR A 1 397 ? -21.321 -1.099 62.356 1.00 92.88 397 THR A CA 1
ATOM 3050 C C . THR A 1 397 ? -20.274 -0.535 61.415 1.00 92.88 397 THR A C 1
ATOM 3052 O O . THR A 1 397 ? -19.178 -0.201 61.856 1.00 92.88 397 THR A O 1
ATOM 3055 N N . SER A 1 398 ? -20.605 -0.388 60.141 1.00 92.56 398 SER A N 1
ATOM 3056 C CA . SER A 1 398 ? -19.747 0.267 59.156 1.00 92.56 398 SER A CA 1
ATOM 3057 C C . SER A 1 398 ? -20.036 1.770 59.057 1.00 92.56 398 SER A C 1
ATOM 3059 O O . SER A 1 398 ? -20.932 2.296 59.729 1.00 92.56 398 SER A O 1
ATOM 3061 N N . LYS A 1 399 ? -19.300 2.470 58.187 1.00 91.88 399 LYS A N 1
ATOM 3062 C CA . LYS A 1 399 ? -19.531 3.886 57.868 1.00 91.88 399 LYS A CA 1
ATOM 3063 C C . LYS A 1 399 ? -20.911 4.135 57.258 1.00 91.88 399 LYS A C 1
ATOM 3065 O O . LYS A 1 399 ? -21.459 5.226 57.415 1.00 91.88 399 LYS A O 1
ATOM 3070 N N . LEU A 1 400 ? -21.448 3.155 56.529 1.00 85.62 400 LEU A N 1
ATOM 3071 C CA . LEU A 1 400 ? -22.729 3.247 55.836 1.00 85.62 400 LEU A CA 1
ATOM 3072 C C . LEU A 1 400 ? -23.822 2.550 56.663 1.00 85.62 400 LEU A C 1
ATOM 3074 O O . LEU A 1 400 ? -23.865 1.322 56.702 1.00 85.62 400 LEU A O 1
ATOM 3078 N N . PRO A 1 401 ? -24.769 3.290 57.277 1.00 81.75 401 PRO A N 1
ATOM 3079 C CA . PRO A 1 401 ? -25.783 2.694 58.156 1.00 81.75 401 PRO A CA 1
ATOM 3080 C C . PRO A 1 401 ? -26.667 1.626 57.491 1.00 81.75 401 PRO A C 1
ATOM 3082 O O . PRO A 1 401 ? -27.234 0.779 58.175 1.00 81.75 401 PRO A O 1
ATOM 3085 N N . CYS A 1 402 ? -26.805 1.674 56.163 1.00 79.88 402 CYS A N 1
ATOM 3086 C CA . CYS A 1 402 ? -27.623 0.752 55.378 1.00 79.88 402 CYS A CA 1
ATOM 3087 C C . CYS A 1 402 ? -26.979 -0.619 55.139 1.00 79.88 402 CYS A C 1
ATOM 3089 O O . CYS A 1 402 ? -27.678 -1.538 54.723 1.00 79.88 402 CYS A O 1
ATOM 3091 N N . GLU A 1 403 ? -25.694 -0.798 55.451 1.00 84.62 403 GLU A N 1
ATOM 3092 C CA . GLU A 1 403 ? -25.044 -2.109 55.363 1.00 84.62 403 GLU A CA 1
ATOM 3093 C C . GLU A 1 403 ? -25.465 -3.041 56.516 1.00 84.62 403 GLU A C 1
ATOM 3095 O O . GLU A 1 403 ? -25.222 -4.244 56.469 1.00 84.62 403 GLU A O 1
ATOM 3100 N N . GLY A 1 404 ? -26.165 -2.521 57.527 1.00 83.19 404 GLY A N 1
ATOM 3101 C CA . GLY A 1 404 ? -26.669 -3.298 58.652 1.00 83.19 404 GLY A CA 1
ATOM 3102 C C . GLY A 1 404 ? -25.693 -3.352 59.824 1.00 83.19 404 GLY A C 1
ATOM 3103 O O . GLY A 1 404 ? -24.749 -2.570 59.927 1.00 83.19 404 GLY A O 1
ATOM 3104 N N . ILE A 1 405 ? -25.977 -4.246 60.770 1.00 87.00 405 ILE A N 1
ATOM 3105 C CA . ILE A 1 405 ? -25.254 -4.337 62.040 1.00 87.00 405 ILE A CA 1
ATOM 3106 C C . ILE A 1 405 ? -24.931 -5.802 62.305 1.00 87.00 405 ILE A C 1
ATOM 3108 O O . ILE A 1 405 ? -25.834 -6.634 62.401 1.00 87.00 405 ILE A O 1
ATOM 3112 N N . PHE A 1 406 ? -23.653 -6.115 62.499 1.00 89.12 406 PHE A N 1
ATOM 3113 C CA . PHE A 1 406 ? -23.264 -7.394 63.079 1.00 89.12 406 PHE A CA 1
ATOM 3114 C C . PHE A 1 406 ? -23.479 -7.331 64.592 1.00 89.12 406 PHE A C 1
ATOM 3116 O O . PHE A 1 406 ? -23.023 -6.390 65.238 1.00 89.12 406 PHE A O 1
ATOM 3123 N N . SER A 1 407 ? -24.171 -8.312 65.173 1.00 83.62 407 SER A N 1
ATOM 3124 C CA . SER A 1 407 ? -24.416 -8.377 66.618 1.00 83.62 407 SER A CA 1
ATOM 3125 C C . SER A 1 407 ? -24.144 -9.773 67.162 1.00 83.62 407 SER A C 1
ATOM 3127 O O . SER A 1 407 ? -24.648 -10.763 66.632 1.00 83.62 407 SER A O 1
ATOM 3129 N N . ARG A 1 408 ? -23.393 -9.857 68.263 1.00 82.69 408 ARG A N 1
ATOM 3130 C CA . ARG A 1 408 ? -23.120 -11.104 68.988 1.00 82.69 408 ARG A CA 1
ATOM 3131 C C . ARG A 1 408 ? -23.278 -10.894 70.486 1.00 82.69 408 ARG A C 1
ATOM 3133 O O . ARG A 1 408 ? -22.674 -9.999 71.063 1.00 82.69 408 ARG A O 1
ATOM 3140 N N . PHE A 1 409 ? -24.025 -11.781 71.135 1.00 76.88 409 PHE A N 1
ATOM 3141 C CA . PHE A 1 409 ? -24.085 -11.832 72.592 1.00 76.88 409 PHE A CA 1
ATOM 3142 C C . PHE A 1 409 ? -22.884 -12.602 73.162 1.00 76.88 409 PHE A C 1
ATOM 3144 O O . PHE A 1 409 ? -22.641 -13.754 72.793 1.00 76.88 409 PHE A O 1
ATOM 3151 N N . LEU A 1 410 ? -22.152 -11.975 74.079 1.00 76.56 410 LEU A N 1
ATOM 3152 C CA . LEU A 1 410 ? -21.058 -12.559 74.846 1.00 76.56 410 LEU A CA 1
ATOM 3153 C C . LEU A 1 410 ? -21.582 -12.974 76.226 1.00 76.56 410 LEU A C 1
ATOM 3155 O O . LEU A 1 410 ? -22.056 -12.147 77.006 1.00 76.56 410 LEU A O 1
ATOM 3159 N N . SER A 1 411 ? -21.498 -14.268 76.536 1.00 63.84 411 SER A N 1
ATOM 3160 C CA . SER A 1 411 ? -21.930 -14.793 77.838 1.00 63.84 411 SER A CA 1
ATOM 3161 C C . SER A 1 411 ? -20.859 -14.580 78.923 1.00 63.84 411 SER A C 1
ATOM 3163 O O . SER A 1 411 ? -19.671 -14.671 78.600 1.00 63.84 411 SER A O 1
ATOM 3165 N N . PRO A 1 412 ? -21.250 -14.374 80.199 1.00 62.34 412 PRO A N 1
ATOM 3166 C CA . PRO A 1 412 ? -20.321 -14.303 81.328 1.00 62.34 412 PRO A CA 1
ATOM 3167 C C . PRO A 1 412 ? -19.412 -15.535 81.414 1.00 62.34 412 PRO A C 1
ATOM 3169 O O . PRO A 1 412 ? -19.908 -16.661 81.470 1.00 62.34 412 PRO A O 1
ATOM 3172 N N . THR A 1 413 ? -18.096 -15.321 81.478 1.00 55.84 413 THR A N 1
ATOM 3173 C CA . THR A 1 413 ? -17.046 -16.360 81.576 1.00 55.84 413 THR A CA 1
ATOM 3174 C C . THR A 1 413 ? -17.162 -17.273 82.800 1.00 55.84 413 THR A C 1
ATOM 3176 O O . THR A 1 413 ? -16.593 -18.362 82.803 1.00 55.84 413 THR A O 1
ATOM 3179 N N . ASP A 1 414 ? -17.912 -16.873 83.829 1.00 53.44 414 ASP A N 1
ATOM 3180 C CA . ASP A 1 414 ? -18.016 -17.621 85.089 1.00 53.44 414 ASP A CA 1
ATOM 3181 C C . ASP A 1 414 ? -18.988 -18.808 85.039 1.00 53.44 414 ASP A C 1
ATOM 3183 O O . ASP A 1 414 ? -18.902 -19.714 85.878 1.00 53.44 414 ASP A O 1
ATOM 3187 N N . ARG A 1 415 ? -19.899 -18.840 84.057 1.00 57.78 415 ARG A N 1
ATOM 3188 C CA . ARG A 1 415 ? -20.751 -20.004 83.792 1.00 57.78 415 ARG A CA 1
ATOM 3189 C C . ARG A 1 415 ? -20.080 -20.836 82.713 1.00 57.78 415 ARG A C 1
ATOM 3191 O O . ARG A 1 415 ? -20.031 -20.431 81.558 1.00 57.78 415 ARG A O 1
ATOM 3198 N N . GLY A 1 416 ? -19.568 -21.996 83.106 1.00 67.50 416 GLY A N 1
ATOM 3199 C CA . GLY A 1 416 ? -18.994 -22.957 82.175 1.00 67.50 416 GLY A CA 1
ATOM 3200 C C . GLY A 1 416 ? -19.892 -23.244 80.964 1.00 67.50 416 GLY A C 1
ATOM 3201 O O . GLY A 1 416 ? -21.114 -23.081 81.025 1.00 67.50 416 GLY A O 1
ATOM 3202 N N . TYR A 1 417 ? -19.300 -23.685 79.861 1.00 74.50 417 TYR A N 1
ATOM 3203 C CA . TYR A 1 417 ? -20.016 -23.955 78.613 1.00 74.50 417 TYR A CA 1
ATOM 3204 C C . TYR A 1 417 ? -19.635 -25.321 78.036 1.00 74.50 417 TYR A C 1
ATOM 3206 O O . TYR A 1 417 ? -18.705 -25.970 78.506 1.00 74.50 417 TYR A O 1
ATOM 3214 N N . VAL A 1 418 ? -20.386 -25.779 77.035 1.00 80.69 418 VAL A N 1
ATOM 3215 C CA . VAL A 1 418 ? -20.188 -27.078 76.375 1.00 80.69 418 VAL A CA 1
ATOM 3216 C C . VAL A 1 418 ? -19.907 -26.829 74.902 1.00 80.69 418 VAL A C 1
ATOM 3218 O O . VAL A 1 418 ? -20.686 -26.127 74.253 1.00 80.69 418 VAL A O 1
ATOM 3221 N N . PHE A 1 419 ? -18.800 -27.367 74.393 1.00 74.31 419 PHE A N 1
ATOM 3222 C CA . PHE A 1 419 ? -18.388 -27.218 73.000 1.00 74.31 419 PHE A CA 1
ATOM 3223 C C . PHE A 1 419 ? -17.683 -28.485 72.480 1.00 74.31 419 PHE A C 1
ATOM 3225 O O . PHE A 1 419 ? -16.816 -29.007 73.182 1.00 74.31 419 PHE A O 1
ATOM 3232 N N . PRO A 1 420 ? -17.968 -28.940 71.246 1.00 66.88 420 PRO A N 1
ATOM 3233 C CA . PRO A 1 420 ? -18.995 -28.438 70.327 1.00 66.88 420 PRO A CA 1
ATOM 3234 C C . PRO A 1 420 ? -20.425 -28.725 70.813 1.00 66.88 420 PRO A C 1
ATOM 3236 O O . PRO A 1 420 ? -20.695 -29.737 71.445 1.00 66.88 420 PRO A O 1
ATOM 3239 N N . ASN A 1 421 ? -21.357 -27.815 70.528 1.00 76.44 421 ASN A N 1
ATOM 3240 C CA . ASN A 1 421 ? -22.773 -27.972 70.860 1.00 76.44 421 ASN A CA 1
ATOM 3241 C C . ASN A 1 421 ? -23.611 -27.270 69.776 1.00 76.44 421 ASN A C 1
ATOM 3243 O O . ASN A 1 421 ? -23.664 -26.037 69.783 1.00 76.44 421 ASN A O 1
ATOM 3247 N N . PRO A 1 422 ? -24.214 -27.997 68.816 1.00 81.44 422 PRO A N 1
ATOM 3248 C CA . PRO A 1 422 ? -24.562 -29.422 68.865 1.00 81.44 422 PRO A CA 1
ATOM 3249 C C . PRO A 1 422 ? -23.376 -30.397 68.777 1.00 81.44 422 PRO A C 1
ATOM 3251 O O . PRO A 1 422 ? -22.348 -30.074 68.188 1.00 81.44 422 PRO A O 1
ATOM 3254 N N . VAL A 1 423 ? -23.529 -31.589 69.358 1.00 86.62 423 VAL A N 1
ATOM 3255 C CA . VAL A 1 423 ? -22.497 -32.642 69.429 1.00 86.62 423 VAL A CA 1
ATOM 3256 C C . VAL A 1 423 ? -22.951 -33.925 68.728 1.00 86.62 423 VAL A C 1
ATOM 3258 O O . VAL A 1 423 ? -24.123 -34.290 68.805 1.00 86.62 423 VAL A O 1
ATOM 3261 N N . LEU A 1 424 ? -22.010 -34.628 68.081 1.00 83.94 424 LEU A N 1
ATOM 3262 C CA . LEU A 1 424 ? -22.238 -35.933 67.446 1.00 83.94 424 LEU A CA 1
ATOM 3263 C C . LEU A 1 424 ? -21.729 -37.116 68.287 1.00 83.94 424 LEU A C 1
ATOM 3265 O O . LEU A 1 424 ? -22.483 -38.059 68.490 1.00 83.94 424 LEU A O 1
ATOM 3269 N N . VAL A 1 425 ? -20.488 -37.078 68.782 1.00 86.44 425 VAL A N 1
ATOM 3270 C CA . VAL A 1 425 ? -19.847 -38.221 69.476 1.00 86.44 425 VAL A CA 1
ATOM 3271 C C . VAL A 1 425 ? -19.337 -37.810 70.856 1.00 86.44 425 VAL A C 1
ATOM 3273 O O . VAL A 1 425 ? -19.717 -38.399 71.866 1.00 86.44 425 VAL A O 1
ATOM 3276 N N . GLU A 1 426 ? -18.534 -36.751 70.910 1.00 89.56 426 GLU A N 1
ATOM 3277 C CA . GLU A 1 426 ? -17.886 -36.254 72.122 1.00 89.56 426 GLU A CA 1
ATOM 3278 C C . GLU A 1 426 ? -17.933 -34.724 72.159 1.00 89.56 426 GLU A C 1
ATOM 3280 O O . GLU A 1 426 ? -17.826 -34.062 71.124 1.00 89.56 426 GLU A O 1
ATOM 3285 N N . THR A 1 427 ? -18.120 -34.162 73.353 1.00 85.25 427 THR A N 1
ATOM 3286 C CA . THR A 1 427 ? -18.045 -32.720 73.602 1.00 85.25 427 THR A CA 1
ATOM 3287 C C . THR A 1 427 ? -17.186 -32.429 74.818 1.00 85.25 427 THR A C 1
ATOM 3289 O O . THR A 1 427 ? -17.223 -33.163 75.799 1.00 85.25 427 THR A O 1
ATOM 3292 N N . THR A 1 428 ? -16.496 -31.296 74.813 1.00 85.31 428 THR A N 1
ATOM 3293 C CA . THR A 1 428 ? -15.797 -30.783 75.989 1.00 85.31 428 THR A CA 1
ATOM 3294 C C . THR A 1 428 ? -16.746 -29.936 76.829 1.00 85.31 428 THR A C 1
ATOM 3296 O O . THR A 1 428 ? -17.455 -29.063 76.319 1.00 85.31 428 THR A O 1
ATOM 3299 N N . VAL A 1 429 ? -16.756 -30.177 78.135 1.00 86.12 429 VAL A N 1
ATOM 3300 C CA . VAL A 1 429 ? -17.461 -29.372 79.132 1.00 86.12 429 VAL A CA 1
ATOM 3301 C C . VAL A 1 429 ? -16.426 -28.521 79.857 1.00 86.12 429 VAL A C 1
ATOM 3303 O O . VAL A 1 429 ? -15.600 -29.034 80.608 1.00 86.12 429 VAL A O 1
ATOM 3306 N N . PHE A 1 430 ? -16.489 -27.209 79.668 1.00 79.19 430 PHE A N 1
ATOM 3307 C CA . PHE A 1 430 ? -15.668 -26.226 80.373 1.00 79.19 430 PHE A CA 1
ATOM 3308 C C . PHE A 1 430 ? -16.309 -25.906 81.717 1.00 79.19 430 PHE A C 1
ATOM 3310 O O . PHE A 1 430 ? -16.861 -24.830 81.926 1.00 79.19 430 PHE A O 1
ATOM 3317 N N . ALA A 1 431 ? -16.324 -26.886 82.614 1.00 70.69 431 ALA A N 1
ATOM 3318 C CA . ALA A 1 431 ? -16.893 -26.736 83.937 1.00 70.69 431 ALA A CA 1
ATOM 3319 C C . ALA A 1 431 ? -15.937 -25.953 84.837 1.00 70.69 431 ALA A C 1
ATOM 3321 O O . ALA A 1 431 ? -14.840 -26.417 85.116 1.00 70.69 431 ALA A O 1
ATOM 3322 N N . ASN A 1 432 ? -16.370 -24.808 85.370 1.00 65.88 432 ASN A N 1
ATOM 3323 C CA . ASN A 1 432 ? -15.614 -24.014 86.350 1.00 65.88 432 ASN A CA 1
ATOM 3324 C C . ASN A 1 432 ? -15.539 -24.724 87.732 1.00 65.88 432 ASN A C 1
ATOM 3326 O O . ASN A 1 432 ? -15.894 -24.157 88.762 1.00 65.88 432 ASN A O 1
ATOM 3330 N N . ALA A 1 433 ? -15.155 -26.003 87.736 1.00 69.19 433 ALA A N 1
ATOM 3331 C CA . ALA A 1 433 ? -14.988 -26.895 88.870 1.00 69.19 433 ALA A CA 1
ATOM 3332 C C . ALA A 1 433 ? -13.485 -27.088 89.171 1.00 69.19 433 ALA A C 1
ATOM 3334 O O . ALA A 1 433 ? -12.666 -26.975 88.255 1.00 69.19 433 ALA A O 1
ATOM 3335 N N . PRO A 1 434 ? -13.104 -27.362 90.434 1.00 71.19 434 PRO A N 1
ATOM 3336 C CA . PRO A 1 434 ? -11.720 -27.668 90.794 1.00 71.19 434 PRO A CA 1
ATOM 3337 C C . PRO A 1 434 ? -11.213 -28.935 90.099 1.00 71.19 434 PRO A C 1
ATOM 3339 O O . PRO A 1 434 ? -12.002 -29.813 89.746 1.00 71.19 434 PRO A O 1
ATOM 3342 N N . ASP A 1 435 ? -9.893 -29.054 89.971 1.00 79.69 435 ASP A N 1
ATOM 3343 C CA . ASP A 1 435 ? -9.265 -30.274 89.469 1.00 79.69 435 ASP A CA 1
ATOM 3344 C C . ASP A 1 435 ? -9.538 -31.458 90.411 1.00 79.69 435 ASP A C 1
ATOM 3346 O O . ASP A 1 435 ? -9.352 -31.355 91.627 1.00 79.69 435 ASP A O 1
ATOM 3350 N N . GLY A 1 436 ? -9.974 -32.586 89.849 1.00 84.44 436 GLY A N 1
ATOM 3351 C CA . GLY A 1 436 ? -10.335 -33.786 90.605 1.00 84.44 436 GLY A CA 1
ATOM 3352 C C . GLY A 1 436 ? -11.510 -34.559 90.007 1.00 84.44 436 GLY A C 1
ATOM 3353 O O . GLY A 1 436 ? -12.072 -34.188 88.978 1.00 84.44 436 GLY A O 1
ATOM 3354 N N . TRP A 1 437 ? -11.887 -35.660 90.660 1.00 86.38 437 TRP A N 1
ATOM 3355 C CA . TRP A 1 437 ? -13.053 -36.455 90.272 1.00 86.38 437 TRP A CA 1
ATOM 3356 C C . TRP A 1 437 ? -14.351 -35.736 90.645 1.00 86.38 437 TRP A C 1
ATOM 3358 O O . TRP A 1 437 ? -14.557 -35.375 91.804 1.00 86.38 437 TRP A O 1
ATOM 3368 N N . VAL A 1 438 ? -15.230 -35.552 89.661 1.00 84.75 438 VAL A N 1
ATOM 3369 C CA . VAL A 1 438 ? -16.544 -34.923 89.830 1.00 84.75 438 VAL A CA 1
ATOM 3370 C C . VAL A 1 438 ? -17.620 -35.891 89.348 1.00 84.75 438 VAL A C 1
ATOM 3372 O O . VAL A 1 438 ? -17.536 -36.430 88.242 1.00 84.75 438 VAL A O 1
ATOM 3375 N N . LYS A 1 439 ? -18.652 -36.108 90.172 1.00 87.00 439 LYS A N 1
ATOM 3376 C CA . LYS A 1 439 ? -19.848 -36.851 89.756 1.00 87.00 439 LYS A CA 1
ATOM 3377 C C . LYS A 1 439 ? -20.716 -35.976 88.865 1.00 87.00 439 LYS A C 1
ATOM 3379 O O . LYS A 1 439 ? -20.908 -34.792 89.149 1.00 87.00 439 LYS A O 1
ATOM 3384 N N . TYR A 1 440 ? -21.287 -36.566 87.824 1.00 89.94 440 TYR A N 1
ATOM 3385 C CA . TYR A 1 440 ? -22.251 -35.899 86.965 1.00 89.94 440 TYR A CA 1
ATOM 3386 C C . TYR A 1 440 ? -23.491 -36.752 86.715 1.00 89.94 440 TYR A C 1
ATOM 3388 O O . TYR A 1 440 ? -23.455 -37.986 86.743 1.00 89.94 440 TYR A O 1
ATOM 3396 N N . GLN A 1 441 ? -24.593 -36.063 86.427 1.00 91.94 441 GLN A N 1
ATOM 3397 C CA . GLN A 1 441 ? -25.861 -36.648 86.014 1.00 91.94 441 GLN A CA 1
ATOM 3398 C C . GLN A 1 441 ? -26.338 -35.979 84.730 1.00 91.94 441 GLN A C 1
ATOM 3400 O O . GLN A 1 441 ? -26.325 -34.755 84.620 1.00 91.94 441 GLN A O 1
ATOM 3405 N N . LEU A 1 442 ? -26.763 -36.780 83.759 1.00 91.50 442 LEU A N 1
ATOM 3406 C CA . LEU A 1 442 ? -27.422 -36.307 82.547 1.00 91.50 442 LEU A CA 1
ATOM 3407 C C . LEU A 1 442 ? -28.922 -36.533 82.664 1.00 91.50 442 LEU A C 1
ATOM 3409 O O . LEU A 1 442 ? -29.355 -37.639 82.984 1.00 91.50 442 LEU A O 1
ATOM 3413 N N . TYR A 1 443 ? -29.698 -35.504 82.350 1.00 91.88 443 TYR A N 1
ATOM 3414 C CA . TYR A 1 443 ? -31.153 -35.518 82.345 1.00 91.88 443 TYR A CA 1
ATOM 3415 C C . TYR A 1 443 ? -31.682 -35.343 80.925 1.00 91.88 443 TYR A C 1
ATOM 3417 O O . TYR A 1 443 ? -31.134 -34.548 80.161 1.00 91.88 443 TYR A O 1
ATOM 3425 N N . ASN A 1 444 ? -32.760 -36.043 80.577 1.00 90.94 444 ASN A N 1
ATOM 3426 C CA . ASN A 1 444 ? -33.547 -35.714 79.385 1.00 90.94 444 ASN A CA 1
ATOM 3427 C C . ASN A 1 444 ? -34.531 -34.558 79.673 1.00 90.94 444 ASN A C 1
ATOM 3429 O O . ASN A 1 444 ? -34.647 -34.074 80.801 1.00 90.94 444 ASN A O 1
ATOM 3433 N N . THR A 1 445 ? -35.283 -34.125 78.661 1.00 88.75 445 THR A N 1
ATOM 3434 C CA . THR A 1 445 ? -36.290 -33.052 78.789 1.00 88.75 445 THR A CA 1
ATOM 3435 C C . THR A 1 445 ? -37.468 -33.391 79.707 1.00 88.75 445 THR A C 1
ATOM 3437 O O . THR A 1 445 ? -38.137 -32.476 80.179 1.00 88.75 445 THR A O 1
ATOM 3440 N N . ALA A 1 446 ? -37.708 -34.674 80.001 1.00 88.31 446 ALA A N 1
ATOM 3441 C CA . ALA A 1 446 ? -38.713 -35.127 80.965 1.00 88.31 446 ALA A CA 1
ATOM 3442 C C . ALA A 1 446 ? -38.199 -35.115 82.421 1.00 88.31 446 ALA A C 1
ATOM 3444 O O . ALA A 1 446 ? -38.922 -35.521 83.330 1.00 88.31 446 ALA A O 1
ATOM 3445 N N . GLY A 1 447 ? -36.954 -34.678 82.652 1.00 84.56 447 GLY A N 1
ATOM 3446 C CA . GLY A 1 447 ? -36.328 -34.653 83.976 1.00 84.56 447 GLY A CA 1
ATOM 3447 C C . GLY A 1 447 ? -35.872 -36.026 84.474 1.00 84.56 447 GLY A C 1
ATOM 3448 O O . GLY A 1 447 ? -35.539 -36.171 85.648 1.00 84.56 447 GLY A O 1
ATOM 3449 N N . GLN A 1 448 ? -35.842 -37.042 83.608 1.00 87.94 448 GLN A N 1
ATOM 3450 C CA . GLN A 1 448 ? -35.351 -38.374 83.957 1.00 87.94 448 GLN A CA 1
ATOM 3451 C C . GLN A 1 448 ? -33.831 -38.422 83.815 1.00 87.94 448 GLN A C 1
ATOM 3453 O O . GLN A 1 448 ? -33.287 -37.967 82.806 1.00 87.94 448 GLN A O 1
ATOM 3458 N N . VAL A 1 449 ? -33.150 -39.011 84.800 1.00 91.06 449 VAL A N 1
ATOM 3459 C CA . VAL A 1 449 ? -31.705 -39.261 84.733 1.00 91.06 449 VAL A CA 1
ATOM 3460 C C . VAL A 1 449 ? -31.438 -40.365 83.712 1.00 91.06 449 VAL A C 1
ATOM 3462 O O . VAL A 1 449 ? -31.875 -41.499 83.897 1.00 91.06 449 VAL A O 1
ATOM 3465 N N . VAL A 1 450 ? -30.709 -40.039 82.645 1.00 91.88 450 VAL A N 1
ATOM 3466 C CA . VAL A 1 450 ? -30.327 -40.982 81.580 1.00 91.88 450 VAL A CA 1
ATOM 3467 C C . VAL A 1 450 ? -28.940 -41.587 81.793 1.00 91.88 450 VAL A C 1
ATOM 3469 O O . VAL A 1 450 ? -28.676 -42.686 81.317 1.00 91.88 450 VAL A O 1
ATOM 3472 N N . LYS A 1 451 ? -28.050 -40.897 82.518 1.00 89.62 451 LYS A N 1
ATOM 3473 C CA . LYS A 1 451 ? -26.704 -41.390 82.850 1.00 89.62 451 LYS A CA 1
ATOM 3474 C C . LYS A 1 451 ? -26.209 -40.749 84.141 1.00 89.62 451 LYS A C 1
ATOM 3476 O O . LYS A 1 451 ? -26.382 -39.549 84.336 1.00 89.62 451 LYS A O 1
ATOM 3481 N N . THR A 1 452 ? -25.582 -41.545 85.003 1.00 90.94 452 THR A N 1
ATOM 3482 C CA . THR A 1 452 ? -24.824 -41.079 86.176 1.00 90.94 452 THR A CA 1
ATOM 3483 C C . THR A 1 452 ? -23.426 -41.673 86.092 1.00 90.94 452 THR A C 1
ATOM 3485 O O . THR A 1 452 ? -23.301 -42.882 85.914 1.00 90.94 452 THR A O 1
ATOM 3488 N N . SER A 1 453 ? -22.387 -40.846 86.190 1.00 91.06 453 SER A N 1
ATOM 3489 C CA . SER A 1 453 ? -20.993 -41.304 86.138 1.00 91.06 453 SER A CA 1
ATOM 3490 C C . SER A 1 453 ? -20.065 -40.297 86.819 1.00 91.06 453 SER A C 1
ATOM 3492 O O . SER A 1 453 ? -20.491 -39.221 87.234 1.00 91.06 453 SER A O 1
ATOM 3494 N N . GLU A 1 454 ? -18.788 -40.647 86.929 1.00 90.06 454 GLU A N 1
ATOM 3495 C CA . GLU A 1 454 ? -17.716 -39.751 87.361 1.00 90.06 454 GLU A CA 1
ATOM 3496 C C . GLU A 1 454 ? -16.806 -39.405 86.185 1.00 90.06 454 GLU A C 1
ATOM 3498 O O . GLU A 1 454 ? -16.663 -40.195 85.247 1.00 90.06 454 GLU A O 1
ATOM 3503 N N . VAL A 1 455 ? -16.202 -38.222 86.235 1.00 89.19 455 VAL A N 1
ATOM 3504 C CA . VAL A 1 455 ? -15.191 -37.774 85.276 1.00 89.19 455 VAL A CA 1
ATOM 3505 C C . VAL A 1 455 ? -14.104 -36.995 86.006 1.00 89.19 455 VAL A C 1
ATOM 3507 O O . VAL A 1 455 ? -14.372 -36.329 87.008 1.00 89.19 455 VAL A O 1
ATOM 3510 N N . TYR A 1 456 ? -12.868 -37.095 85.527 1.00 87.19 456 TYR A N 1
ATOM 3511 C CA . TYR A 1 456 ? -11.765 -36.314 86.065 1.00 87.19 456 TYR A CA 1
ATOM 3512 C C . TYR A 1 456 ? -11.731 -34.938 85.395 1.00 87.19 456 TYR A C 1
ATOM 3514 O O . TYR A 1 456 ? -11.453 -34.831 84.202 1.00 87.19 456 TYR A O 1
ATOM 3522 N N . CYS A 1 457 ? -12.005 -33.888 86.165 1.00 83.44 457 CYS A N 1
ATOM 3523 C CA . CYS A 1 457 ? -11.858 -32.508 85.728 1.00 83.44 457 CYS A CA 1
ATOM 3524 C C . CYS A 1 457 ? -10.381 -32.106 85.831 1.00 83.44 457 CYS A C 1
ATOM 3526 O O . CYS A 1 457 ? -9.770 -32.250 86.893 1.00 83.44 457 CYS A O 1
ATOM 3528 N N . ARG A 1 458 ? -9.802 -31.620 84.730 1.00 80.06 458 ARG A N 1
ATOM 3529 C CA . ARG A 1 458 ? -8.432 -31.094 84.672 1.00 80.06 458 ARG A CA 1
ATOM 3530 C C . ARG A 1 458 ? -8.462 -29.735 83.990 1.00 80.06 458 ARG A C 1
ATOM 3532 O O . ARG A 1 458 ? -9.049 -29.605 82.919 1.00 80.06 458 ARG A O 1
ATOM 3539 N N . GLU A 1 459 ? -7.826 -28.738 84.597 1.00 75.12 459 GLU A N 1
ATOM 3540 C CA . GLU A 1 459 ? -7.796 -27.364 84.083 1.00 75.12 459 GLU A CA 1
ATOM 3541 C C . GLU A 1 459 ? -9.209 -26.800 83.838 1.00 75.12 459 GLU A C 1
ATOM 3543 O O . GLU A 1 459 ? -9.458 -26.133 82.835 1.00 75.12 459 GLU A O 1
ATOM 3548 N N . LYS A 1 460 ? -10.154 -27.076 84.752 1.00 76.69 460 LYS A N 1
ATOM 3549 C CA . LYS A 1 460 ? -11.562 -26.630 84.649 1.00 76.69 460 LYS A CA 1
ATOM 3550 C C . LYS A 1 460 ? -12.302 -27.122 83.392 1.00 76.69 460 LYS A C 1
ATOM 3552 O O . LYS A 1 460 ? -13.212 -26.460 82.885 1.00 76.69 460 LYS A O 1
ATOM 3557 N N . ARG A 1 461 ? -11.912 -28.275 82.853 1.00 83.88 461 ARG A N 1
ATOM 3558 C CA . ARG A 1 461 ? -12.635 -28.933 81.762 1.00 83.88 461 ARG A CA 1
ATOM 3559 C C . ARG A 1 461 ? -12.531 -30.449 81.832 1.00 83.88 461 ARG A C 1
ATOM 3561 O O . ARG A 1 461 ? -11.657 -31.000 82.501 1.00 83.88 461 ARG A O 1
ATOM 3568 N N . PHE A 1 462 ? -13.427 -31.113 81.118 1.00 86.81 462 PHE A N 1
ATOM 3569 C CA . PHE A 1 462 ? -13.364 -32.544 80.844 1.00 86.81 462 PHE A CA 1
ATOM 3570 C C . PHE A 1 462 ? -14.136 -32.873 79.567 1.00 86.81 462 PHE A C 1
ATOM 3572 O O . PHE A 1 462 ? -15.054 -32.143 79.189 1.00 86.81 462 PHE A O 1
ATOM 3579 N N . ASP A 1 463 ? -13.790 -33.989 78.938 1.00 89.50 463 ASP A N 1
ATOM 3580 C CA . ASP A 1 463 ? -14.491 -34.485 77.759 1.00 89.50 463 ASP A CA 1
ATOM 3581 C C . ASP A 1 463 ? -15.613 -35.451 78.151 1.00 89.50 463 ASP A C 1
ATOM 3583 O O . ASP A 1 463 ? -15.518 -36.218 79.115 1.00 89.50 463 ASP A O 1
ATOM 3587 N N . LEU A 1 464 ? -16.724 -35.356 77.425 1.00 90.75 464 LEU A N 1
ATOM 3588 C CA . LEU A 1 464 ? -17.943 -36.112 77.652 1.00 90.75 464 LEU A CA 1
ATOM 3589 C C . LEU A 1 464 ? -18.363 -36.809 76.359 1.00 90.75 464 LEU A C 1
ATOM 3591 O O . LEU A 1 464 ? -18.832 -36.176 75.411 1.00 90.75 464 LEU A O 1
ATOM 3595 N N . VAL A 1 465 ? -18.267 -38.136 76.368 1.00 90.44 465 VAL A N 1
ATOM 3596 C CA . VAL A 1 465 ? -18.755 -38.995 75.287 1.00 90.44 465 VAL A CA 1
ATOM 3597 C C . VAL A 1 465 ? -20.266 -39.198 75.428 1.00 90.44 465 VAL A C 1
ATOM 3599 O O . VAL A 1 465 ? -20.759 -39.679 76.456 1.00 90.44 465 VAL A O 1
ATOM 3602 N N . VAL A 1 466 ? -20.998 -38.829 74.377 1.00 89.75 466 VAL A N 1
ATOM 3603 C CA . VAL A 1 466 ? -22.470 -38.857 74.287 1.00 89.75 466 VAL A CA 1
ATOM 3604 C C . VAL A 1 466 ? -22.976 -39.698 73.110 1.00 89.75 466 VAL A C 1
ATOM 3606 O O . VAL A 1 466 ? -24.160 -39.652 72.793 1.00 89.75 466 VAL A O 1
ATOM 3609 N N . GLU A 1 467 ? -22.095 -40.463 72.465 1.00 89.75 467 GLU A N 1
ATOM 3610 C CA . GLU A 1 467 ? -22.392 -41.296 71.290 1.00 89.75 467 GLU A CA 1
ATOM 3611 C C . GLU A 1 467 ? -23.592 -42.235 71.493 1.00 89.75 467 GLU A C 1
ATOM 3613 O O . GLU A 1 467 ? -24.438 -42.361 70.615 1.00 89.75 467 GLU A O 1
ATOM 3618 N N . GLU A 1 468 ? -23.710 -42.833 72.679 1.00 87.00 468 GLU A N 1
ATOM 3619 C CA . GLU A 1 468 ? -24.774 -43.786 73.024 1.00 87.00 468 GLU A CA 1
ATOM 3620 C C . GLU A 1 468 ? -26.136 -43.123 73.316 1.00 87.00 468 GLU A C 1
ATOM 3622 O O . GLU A 1 468 ? -27.129 -43.818 73.543 1.00 87.00 468 GLU A O 1
ATOM 3627 N N . LEU A 1 469 ? -26.204 -41.787 73.353 1.00 89.19 469 LEU A N 1
ATOM 3628 C CA . LEU A 1 469 ? -27.448 -41.060 73.599 1.00 89.19 469 LEU A CA 1
ATOM 3629 C C . LEU A 1 469 ? -28.204 -40.819 72.282 1.00 89.19 469 LEU A C 1
ATOM 3631 O O . LEU A 1 469 ? -27.601 -40.365 71.306 1.00 89.19 469 LEU A O 1
ATOM 3635 N N . PRO A 1 470 ? -29.530 -41.053 72.244 1.00 90.12 470 PRO A N 1
ATOM 3636 C CA . PRO A 1 470 ? -30.369 -40.627 71.127 1.00 90.12 470 PRO A CA 1
ATOM 3637 C C . PRO A 1 470 ? -30.242 -39.127 70.823 1.00 90.12 470 PRO A C 1
ATOM 3639 O O . PRO A 1 470 ? -29.937 -38.326 71.704 1.00 90.12 470 PRO A O 1
ATOM 3642 N N . ALA A 1 471 ? -30.532 -38.724 69.585 1.00 89.25 471 ALA A N 1
ATOM 3643 C CA . ALA A 1 471 ? -30.626 -37.309 69.233 1.00 89.25 471 ALA A CA 1
ATOM 3644 C C . ALA A 1 471 ? -31.683 -36.610 70.105 1.00 89.25 471 ALA A C 1
ATOM 3646 O O . ALA A 1 471 ? -32.804 -37.101 70.267 1.00 89.25 471 ALA A O 1
ATOM 3647 N N . GLY A 1 472 ? -31.328 -35.468 70.691 1.00 89.12 472 GLY A N 1
ATOM 3648 C CA . GLY A 1 472 ? -32.189 -34.799 71.656 1.00 89.12 472 GLY A CA 1
ATOM 3649 C C . GLY A 1 472 ? -31.475 -33.794 72.549 1.00 89.12 472 GLY A C 1
ATOM 3650 O O . GLY A 1 472 ? -30.264 -33.584 72.474 1.00 89.12 472 GLY A O 1
ATOM 3651 N N . LEU A 1 473 ? -32.266 -33.143 73.403 1.00 89.00 473 LEU A N 1
ATOM 3652 C CA . LEU A 1 473 ? -31.784 -32.160 74.365 1.00 89.00 473 LEU A CA 1
ATOM 3653 C C . LEU A 1 473 ? -31.538 -32.814 75.728 1.00 89.00 473 LEU A C 1
ATOM 3655 O O . LEU A 1 473 ? -32.449 -33.400 76.316 1.00 89.00 473 LEU A O 1
ATOM 3659 N N . TYR A 1 474 ? -30.324 -32.639 76.240 1.00 92.06 474 TYR A N 1
ATOM 3660 C CA . TYR A 1 474 ? -29.881 -33.148 77.529 1.00 92.06 474 TYR A CA 1
ATOM 3661 C C . TYR A 1 474 ? -29.388 -32.022 78.434 1.00 92.06 474 TYR A C 1
ATOM 3663 O O . TYR A 1 474 ? -28.878 -30.997 77.975 1.00 92.06 474 TYR A O 1
ATOM 3671 N N . PHE A 1 475 ? -29.514 -32.232 79.739 1.00 90.88 475 PHE A N 1
ATOM 3672 C CA . PHE A 1 475 ? -29.017 -31.324 80.764 1.00 90.88 475 PHE A CA 1
ATOM 3673 C C . PHE A 1 475 ? -28.014 -32.063 81.642 1.00 90.88 475 PHE A C 1
ATOM 3675 O O . PHE A 1 475 ? -28.362 -33.029 82.312 1.00 90.88 475 PHE A O 1
ATOM 3682 N N . LEU A 1 476 ? -26.761 -31.628 81.615 1.00 89.56 476 LEU A N 1
ATOM 3683 C CA . LEU A 1 476 ? -25.684 -32.140 82.448 1.00 89.56 476 LEU A CA 1
ATOM 3684 C C . LEU A 1 476 ? -25.633 -31.349 83.749 1.00 89.56 476 LEU A C 1
ATOM 3686 O O . LEU A 1 476 ? -25.384 -30.148 83.724 1.00 89.56 476 LEU A O 1
ATOM 3690 N N . GLN A 1 477 ? -25.802 -32.015 84.880 1.00 87.75 477 GLN A N 1
ATOM 3691 C CA . GLN A 1 477 ? -25.611 -31.432 86.200 1.00 87.75 477 GLN A CA 1
ATOM 3692 C C . GLN A 1 477 ? -24.365 -32.027 86.850 1.00 87.75 477 GLN A C 1
ATOM 3694 O O . GLN A 1 477 ? -24.195 -33.246 86.868 1.00 87.75 477 GLN A O 1
ATOM 3699 N N . LEU A 1 478 ? -23.508 -31.167 87.397 1.00 84.75 478 LEU A N 1
ATOM 3700 C CA . LEU A 1 478 ? -22.372 -31.592 88.214 1.00 84.75 478 LEU A CA 1
ATOM 3701 C C . LEU A 1 478 ? -22.761 -31.603 89.689 1.00 84.75 478 LEU A C 1
ATOM 3703 O O . LEU A 1 478 ? -23.389 -30.660 90.175 1.00 84.75 478 LEU A O 1
ATOM 3707 N N . ASP A 1 479 ? -22.348 -32.647 90.401 1.00 74.94 479 ASP A N 1
ATOM 3708 C CA . ASP A 1 479 ? -22.503 -32.763 91.851 1.00 74.94 479 ASP A CA 1
ATOM 3709 C C . ASP A 1 479 ? -21.388 -31.967 92.547 1.00 74.94 479 ASP A C 1
ATOM 3711 O O . ASP A 1 479 ? -20.416 -32.501 93.081 1.00 74.94 479 ASP A O 1
ATOM 3715 N N . ASN A 1 480 ? -21.480 -30.643 92.433 1.00 65.75 480 ASN A N 1
ATOM 3716 C CA . ASN A 1 480 ? -20.592 -29.687 93.081 1.00 65.75 480 ASN A CA 1
ATOM 3717 C C . ASN A 1 480 ? -21.404 -28.670 93.898 1.00 65.75 480 ASN A C 1
ATOM 3719 O O . ASN A 1 480 ? -22.628 -28.577 93.781 1.00 65.75 480 ASN A O 1
ATOM 3723 N N . SER A 1 481 ? -20.723 -27.883 94.736 1.00 54.34 481 SER A N 1
ATOM 3724 C CA . SER A 1 481 ? -21.346 -26.926 95.666 1.00 54.34 481 SER A CA 1
ATOM 3725 C C . SER A 1 481 ? -22.249 -25.876 95.000 1.00 54.34 481 SER A C 1
ATOM 3727 O O . SER A 1 481 ? -23.043 -25.243 95.693 1.00 54.34 481 SER A O 1
ATOM 3729 N N . THR A 1 482 ? -22.170 -25.699 93.676 1.00 57.19 482 THR A N 1
ATOM 3730 C CA . THR A 1 482 ? -22.935 -24.701 92.918 1.00 57.19 482 THR A CA 1
ATOM 3731 C C . THR A 1 482 ? -24.068 -25.284 92.063 1.00 57.19 482 THR A C 1
ATOM 3733 O O . THR A 1 482 ? -24.807 -24.501 91.468 1.00 57.19 482 THR A O 1
ATOM 3736 N N . LYS A 1 483 ? -24.245 -26.621 91.996 1.00 64.12 483 LYS A N 1
ATOM 3737 C CA . LYS A 1 483 ? -25.282 -27.326 91.196 1.00 64.12 483 LYS A CA 1
ATOM 3738 C C . LYS A 1 483 ? -25.499 -26.725 89.797 1.00 64.12 483 LYS A C 1
ATOM 3740 O O . LYS A 1 483 ? -26.631 -26.514 89.352 1.00 64.12 483 LYS A O 1
ATOM 3745 N N . THR A 1 484 ? -24.408 -26.427 89.094 1.00 68.94 484 THR A N 1
ATOM 3746 C CA . THR A 1 484 ? -24.479 -25.812 87.759 1.00 68.94 484 THR A CA 1
ATOM 3747 C C . THR A 1 484 ? -24.977 -26.832 86.732 1.00 68.94 484 THR A C 1
ATOM 3749 O O . THR A 1 484 ? -24.551 -27.987 86.746 1.00 68.94 484 THR A O 1
ATOM 3752 N N . THR A 1 485 ? -25.887 -26.403 85.851 1.00 80.19 485 THR A N 1
ATOM 3753 C CA . THR A 1 485 ? -26.473 -27.245 84.797 1.00 80.19 485 THR A CA 1
ATOM 3754 C C . THR A 1 485 ? -26.053 -26.742 83.418 1.00 80.19 485 THR A C 1
ATOM 3756 O O . THR A 1 485 ? -26.199 -25.555 83.126 1.00 80.19 485 THR A O 1
ATOM 3759 N N . TYR A 1 486 ? -25.575 -27.641 82.562 1.00 85.38 486 TYR A N 1
ATOM 3760 C CA . TYR A 1 486 ? -25.131 -27.359 81.201 1.00 85.38 486 TYR A CA 1
ATOM 3761 C C . TYR A 1 486 ? -26.054 -28.022 80.184 1.00 85.38 486 TYR A C 1
ATOM 3763 O O . TYR A 1 486 ? -26.423 -29.185 80.325 1.00 85.38 486 TYR A O 1
ATOM 3771 N N . ARG A 1 487 ? -26.436 -27.288 79.141 1.00 87.12 487 ARG A N 1
ATOM 3772 C CA . ARG A 1 487 ? -27.329 -27.782 78.088 1.00 87.12 487 ARG A CA 1
ATOM 3773 C C . ARG A 1 487 ? -26.517 -28.425 76.967 1.00 87.12 487 ARG A C 1
ATOM 3775 O O . ARG A 1 487 ? -25.630 -27.773 76.426 1.00 87.12 487 ARG A O 1
ATOM 3782 N N . ILE A 1 488 ? -26.865 -29.643 76.569 1.00 89.06 488 ILE A N 1
ATOM 3783 C CA . ILE A 1 488 ? -26.201 -30.409 75.509 1.00 89.06 488 ILE A CA 1
ATOM 3784 C C . ILE A 1 488 ? -27.244 -30.798 74.465 1.00 89.06 488 ILE A C 1
ATOM 3786 O O . ILE A 1 488 ? -28.236 -31.445 74.791 1.00 89.06 488 ILE A O 1
ATOM 3790 N N . LEU A 1 489 ? -27.038 -30.392 73.218 1.00 89.81 489 LEU A N 1
ATOM 3791 C CA . LEU A 1 489 ? -27.865 -30.785 72.085 1.00 89.81 489 LEU A CA 1
ATOM 3792 C C . LEU A 1 489 ? -27.131 -31.879 71.302 1.00 89.81 489 LEU A C 1
ATOM 3794 O O . LEU A 1 489 ? -26.145 -31.599 70.625 1.00 89.81 489 LEU A O 1
ATOM 3798 N N . LYS A 1 490 ? -27.605 -33.122 71.407 1.00 88.50 490 LYS A N 1
ATOM 3799 C CA . LYS A 1 490 ? -27.113 -34.257 70.618 1.00 88.50 490 LYS A CA 1
ATOM 3800 C C . LYS A 1 490 ? -27.847 -34.278 69.280 1.00 88.50 490 LYS A C 1
ATOM 3802 O O . LYS A 1 490 ? -29.081 -34.273 69.276 1.00 88.50 490 LYS A O 1
ATOM 3807 N N . GLN A 1 491 ? -27.098 -34.299 68.181 1.00 84.25 491 GLN A N 1
ATOM 3808 C CA . GLN A 1 491 ? -27.638 -34.486 66.829 1.00 84.25 491 GLN A CA 1
ATOM 3809 C C . GLN A 1 491 ? -27.491 -35.921 66.350 1.00 84.25 491 GLN A C 1
ATOM 3811 O O . GLN A 1 491 ? -26.507 -36.585 66.759 1.00 84.25 491 GLN A O 1
#

InterPro domains:
  IPR016119 Bromoperoxidase/chloroperoxidase C-terminal [G3DSA:1.10.606.10] (1-256)
  IPR026444 Secretion system, C-terminal sorting domain [PF18962] (418-486)
  IPR026444 Secretion system, C-terminal sorting domain [TIGR04183] (418-491)
  IPR036938 Phosphatidic acid phosphatase type 2/haloperoxidase superfamily [SSF48317] (23-255)
  IPR052559 Vanadium-dependent haloperoxidase [PTHR34599] (24-250)
  IPR055161 Vanadium-dependent haloperoxidase NapH1-like, second helical-bundle domain [PF22778] (30-68)
  IPR055161 Vanadium-dependent haloperoxidase NapH1-like, second helical-bundle domain [PF22778] (112-256)

pLDDT: mean 90.72, std 8.64, range [53.44, 98.88]

Sequence (491 aa):
MNYVSDHPQTVKRIKGSGELVSDLEWDVKAYLAMGGAMHDAAVTTWGVKGYYDYIRPVSAIRYMARGQSSDPALPSFDPHGLPLIPGLIELIEAGDPLAGASDENVGRLKLYTWRGPDFIGDPEVDAAGVGWIFATDWWPYQRPSFVTPPFAGYVSGHSTFSSAAAEVLTLFTGDAFFPGGMGVFDVVQNEFLVFEEGPTSSFSLQWATYRDASDQTSLSRIWGGIHPPVDDIPGRKLGLAIGTDAFALADRYFEGLEDIPADNFLVQTQAESCTGSANGRLVVTANEFRNYRARIGNQEYTFTESLTIESLAAGTYELCLSIDGNAEFERCFGVVLPEGQGLNAGSKESPDGKRLFLEVFSGTPPFVVKLDNEILGEFDGFSYEMERPSSGVLTLTSKLPCEGIFSRFLSPTDRGYVFPNPVLVETTVFANAPDGWVKYQLYNTAGQVVKTSEVYCREKRFDLVVEELPAGLYFLQLDNSTKTTYRILKQ

Foldseek 3Di:
DCLQLVDPLQQQDFLQDDDGDDSVLSVVLLCQLLVQLLVVLVVVQVVQQVVPVADWQLVQQLVQQQAECADPVAARHDVSHHHDDPPAKDFDDPPRPPCDPVNVRGRGIKGFAQADLVQPPDQLAAGSDTGIDGSNPDAFQDAPVPREPPTHQAADSLLQSLLLSLLLVCRGSSHQFRRVQKDKDKDAAQPPDDRHGDDNHIDIDMDRGSVRVSVVSLVVCVNRRGHDPVNRPVSSVNNNVSSVVSNVQSVCVVLVNDPQDPPQKDKDKEADQAFPQLWIKIKIAGPAFAWKWKDKPHDIDTDGGMDMDTSHHFAWIWIWMDGPSDPPDIDIDTDGHHGNAAWDKDKDADPVRFKIKIATPDAADFKWKDFQRHTPDTHRDRMDMDTHDQWGKIWIDHPDPNSDIDIDTDYGPQAWAWPPAADAFKIKTQAQDDFAKWWKFKAAPVRDTPDIDIFGQDPSMDMDTCNPPPFHWIWMFIPDPVRHIYIYGYD

Organism: NCBI:txid754435

Radius of gyration: 48.14 Å; chains: 1; bounding box: 86×65×132 Å